Protein AF-A0A397Z8Q9-F1 (afdb_monomer)

Foldseek 3Di:
DLLVVVLVVLPPPPPPVPPPPPPCPVPVVVPDDDDDPDPDDPDDPDDDDDDDDQQFDPDPDPDFDADVVRHTPPDTRDGPVCVVVVCPPCPPDQDDDPVVSVVVVVVVVVVVCVVVVFCPLVNQCLALFHWAFLAWDFLVLAQAEAEDPECALWNWDLCLQLQLLLVQLLVLCVVVVADSPPDGDDLLLDDAFWKAFLQQQKIFWAFQFQQTLWIARLSHTDDPVRSCVVCVPNGDDVVPVLGIDHRQDSNCSSLSNNLSPSRVCVVVVVGDCVSPDDGSNNSSVSSVVSSVCSVPVCVSVVVCSVPVVNITDDDPLSVVLVVLVVVRRDAFFWAWFQPDSVRDIDGPLDGGPPTDHDDDDVVSVCVGRVHAQCNYEYEYAGLVPGWVCSCVPRVHAYEHADQLSSQLSVLCVVCVVLLVVLVVLVVVLVVLVVVLVQLVQQVVQVVVVHHGPDPVSRPDDPVRSVVSNVVSVVSNVVSCVVSVVSQQCAQVSSRNRQRHPQDSTSPTGISSVSSCSVTHSIYGNHSSSCVSDRSRDTDHHDDDDDPPNPPDDPVPPPD

Mean predicted aligned error: 13.75 Å

Structure (mmCIF, N/CA/C/O backbone):
data_AF-A0A397Z8Q9-F1
#
_entry.id   AF-A0A397Z8Q9-F1
#
loop_
_atom_site.group_PDB
_atom_site.id
_atom_site.type_symbol
_atom_site.label_atom_id
_atom_site.label_alt_id
_atom_site.label_comp_id
_atom_site.label_asym_id
_atom_site.label_entity_id
_atom_site.label_seq_id
_atom_site.pdbx_PDB_ins_code
_atom_site.Cartn_x
_atom_site.Cartn_y
_atom_site.Cartn_z
_atom_site.occupancy
_atom_site.B_iso_or_equiv
_atom_site.auth_seq_id
_atom_site.auth_comp_id
_atom_site.auth_asym_id
_atom_site.auth_atom_id
_atom_site.pdbx_PDB_model_num
ATOM 1 N N . MET A 1 1 ? 20.430 2.816 -18.105 1.00 27.38 1 MET A N 1
ATOM 2 C CA . MET A 1 1 ? 21.135 3.968 -17.503 1.00 27.38 1 MET A CA 1
ATOM 3 C C . MET A 1 1 ? 21.513 5.038 -18.521 1.00 27.38 1 MET A C 1
ATOM 5 O O . MET A 1 1 ? 21.192 6.185 -18.266 1.00 27.38 1 MET A O 1
ATOM 9 N N . LEU A 1 2 ? 22.097 4.715 -19.685 1.00 24.95 2 LEU A N 1
ATOM 10 C CA . LEU A 1 2 ? 22.516 5.744 -20.658 1.00 24.95 2 LEU A CA 1
ATOM 11 C C . LEU A 1 2 ? 21.387 6.592 -21.266 1.00 24.95 2 LEU A C 1
ATOM 13 O O . LEU A 1 2 ? 21.580 7.776 -21.501 1.00 24.95 2 LEU A O 1
ATOM 17 N N . MET A 1 3 ? 20.189 6.030 -21.432 1.00 28.44 3 MET A N 1
ATOM 18 C CA . MET A 1 3 ? 19.059 6.757 -22.029 1.00 28.44 3 MET A CA 1
ATOM 19 C C . MET A 1 3 ? 18.299 7.689 -21.066 1.00 28.44 3 MET A C 1
ATOM 21 O O . MET A 1 3 ? 17.558 8.551 -21.525 1.00 28.44 3 MET A O 1
ATOM 25 N N . CYS A 1 4 ? 18.497 7.575 -19.747 1.00 33.06 4 CYS A N 1
ATOM 26 C CA . CYS A 1 4 ? 17.849 8.467 -18.771 1.00 33.06 4 CYS A CA 1
ATOM 27 C C . CYS A 1 4 ? 18.489 9.869 -18.764 1.00 33.06 4 CYS A C 1
ATOM 29 O O . CYS A 1 4 ? 17.801 10.865 -18.560 1.00 33.06 4 CYS A O 1
ATOM 31 N N . GLY A 1 5 ? 19.786 9.966 -19.084 1.00 31.31 5 GLY A N 1
ATOM 32 C CA . GLY A 1 5 ? 20.473 11.252 -19.257 1.00 31.31 5 GLY A CA 1
ATOM 33 C C . GLY A 1 5 ? 19.977 12.054 -20.467 1.00 31.31 5 GLY A C 1
ATOM 34 O O . GLY A 1 5 ? 19.998 13.284 -20.441 1.00 31.31 5 GLY A O 1
ATOM 35 N N . ASP A 1 6 ? 19.470 11.378 -21.502 1.00 32.69 6 ASP A N 1
ATOM 36 C CA . ASP A 1 6 ? 18.867 12.035 -22.666 1.00 32.69 6 ASP A CA 1
ATOM 37 C C . ASP A 1 6 ? 17.464 12.582 -22.369 1.00 32.69 6 ASP A C 1
ATOM 39 O O . ASP A 1 6 ? 17.043 13.557 -22.995 1.00 32.69 6 ASP A O 1
ATOM 43 N N . MET A 1 7 ? 16.751 12.011 -21.390 1.00 34.94 7 MET A N 1
ATOM 44 C CA . MET A 1 7 ? 15.424 12.475 -20.962 1.00 34.94 7 MET A CA 1
ATOM 45 C C . MET A 1 7 ? 15.519 13.849 -20.293 1.00 34.94 7 MET A C 1
ATOM 47 O O . MET A 1 7 ? 14.787 14.766 -20.663 1.00 34.94 7 MET A O 1
ATOM 51 N N . ALA A 1 8 ? 16.514 14.032 -19.418 1.00 37.12 8 ALA A N 1
ATOM 52 C CA . ALA A 1 8 ? 16.828 15.320 -18.799 1.00 37.12 8 ALA A CA 1
ATOM 53 C C . ALA A 1 8 ? 17.321 16.379 -19.808 1.00 37.12 8 ALA A C 1
ATOM 55 O O . ALA A 1 8 ? 17.119 17.570 -19.595 1.00 37.12 8 ALA A O 1
ATOM 56 N N . LYS A 1 9 ? 17.949 15.968 -20.922 1.00 36.25 9 LYS A N 1
ATOM 57 C CA . LYS A 1 9 ? 18.395 16.887 -21.989 1.00 36.25 9 LYS A CA 1
ATOM 58 C C . LYS A 1 9 ? 17.276 17.297 -22.950 1.00 36.25 9 LYS A C 1
ATOM 60 O O . LYS A 1 9 ? 17.302 18.421 -23.445 1.00 36.25 9 LYS A O 1
ATOM 65 N N . LYS A 1 10 ? 16.321 16.401 -23.241 1.00 38.94 10 LYS A N 1
ATOM 66 C CA . LYS A 1 10 ? 15.158 16.682 -24.108 1.00 38.94 10 LYS A CA 1
ATOM 67 C C . LYS A 1 10 ? 14.066 17.471 -23.397 1.00 38.94 10 LYS A C 1
ATOM 69 O O . LYS A 1 10 ? 13.432 18.314 -24.025 1.00 38.94 10 LYS A O 1
ATOM 74 N N . LEU A 1 11 ? 13.886 17.243 -22.096 1.00 36.91 11 LEU A N 1
ATOM 75 C CA . LEU A 1 11 ? 13.125 18.121 -21.212 1.00 36.91 11 LEU A CA 1
ATOM 76 C C . LEU A 1 11 ? 13.979 19.357 -20.925 1.00 36.91 11 LEU A C 1
ATOM 78 O O . LEU A 1 11 ? 14.440 19.576 -19.808 1.00 36.91 11 LEU A O 1
ATOM 82 N N . SER A 1 12 ? 14.247 20.159 -21.958 1.00 30.52 12 SER A N 1
ATOM 83 C CA . SER A 1 12 ? 14.806 21.483 -21.752 1.00 30.52 12 SER A CA 1
ATOM 84 C C . SER A 1 12 ? 13.788 22.267 -20.931 1.00 30.52 12 SER A C 1
ATOM 86 O O . SER A 1 12 ? 12.839 22.830 -21.477 1.00 30.52 12 SER A O 1
ATOM 88 N N . PHE A 1 13 ? 13.984 22.312 -19.616 1.00 33.53 13 PHE A N 1
ATOM 89 C CA . PHE A 1 13 ? 13.494 23.410 -18.809 1.00 33.53 13 PHE A CA 1
ATOM 90 C C . PHE A 1 13 ? 14.215 24.644 -19.334 1.00 33.53 13 PHE A C 1
ATOM 92 O O . PHE A 1 13 ? 15.294 25.019 -18.874 1.00 33.53 13 PHE A O 1
ATOM 99 N N . THR A 1 14 ? 13.657 25.254 -20.376 1.00 26.44 14 THR A N 1
ATOM 100 C CA . THR A 1 14 ? 13.982 26.626 -20.697 1.00 26.44 14 THR A CA 1
ATOM 101 C C . THR A 1 14 ? 13.550 27.419 -19.478 1.00 26.44 14 THR A C 1
ATOM 103 O O . THR A 1 14 ? 12.382 27.776 -19.336 1.00 26.44 14 THR A O 1
ATOM 106 N N . ALA A 1 15 ? 14.501 27.716 -18.597 1.00 30.42 15 ALA A N 1
ATOM 107 C CA . ALA A 1 15 ? 14.476 28.949 -17.842 1.00 30.42 15 ALA A CA 1
ATOM 108 C C . ALA A 1 15 ? 14.556 30.084 -18.874 1.00 30.42 15 ALA A C 1
ATOM 110 O O . ALA A 1 15 ? 15.583 30.730 -19.058 1.00 30.42 15 ALA A O 1
ATOM 111 N N . SER A 1 16 ? 13.473 30.292 -19.626 1.00 23.95 16 SER A N 1
ATOM 112 C CA . SER A 1 16 ? 13.205 31.585 -20.210 1.00 23.95 16 SER A CA 1
ATOM 113 C C . SER A 1 16 ? 12.916 32.464 -19.010 1.00 23.95 16 SER A C 1
ATOM 115 O O . SER A 1 16 ? 11.783 32.517 -18.531 1.00 23.95 16 SER A O 1
ATOM 117 N N . SER A 1 17 ? 13.959 33.093 -18.474 1.00 27.14 17 SER A N 1
ATOM 118 C CA . SER A 1 17 ? 13.790 34.273 -17.646 1.00 27.14 17 SER A CA 1
ATOM 119 C C . SER A 1 17 ? 12.809 35.168 -18.401 1.00 27.14 17 SER A C 1
ATOM 121 O O . SER A 1 17 ? 13.132 35.580 -19.523 1.00 27.14 17 SER A O 1
ATOM 123 N N . PRO A 1 18 ? 11.601 35.438 -17.877 1.00 23.45 18 PRO A N 1
ATOM 124 C CA . PRO A 1 18 ? 10.794 36.475 -18.480 1.00 23.45 18 PRO A CA 1
ATOM 125 C C . PRO A 1 18 ? 11.644 37.749 -18.422 1.00 23.45 18 PRO A C 1
ATOM 127 O O . PRO A 1 18 ? 12.314 37.976 -17.407 1.00 23.45 18 PRO A O 1
ATOM 130 N N . PRO A 1 19 ? 11.708 38.546 -19.505 1.00 26.14 19 PRO A N 1
ATOM 131 C CA . PRO A 1 19 ? 12.469 39.779 -19.486 1.00 26.14 19 PRO A CA 1
ATOM 132 C C . PRO A 1 19 ? 11.951 40.594 -18.310 1.00 26.14 19 PRO A C 1
ATOM 134 O O . PRO A 1 19 ? 10.776 40.958 -18.258 1.00 26.14 19 PRO A O 1
ATOM 137 N N . VAL A 1 20 ? 12.836 40.805 -17.335 1.00 30.06 20 VAL A N 1
ATOM 138 C CA . VAL A 1 20 ? 12.597 41.672 -16.193 1.00 30.06 20 VAL A CA 1
ATOM 139 C C . VAL A 1 20 ? 12.078 42.977 -16.769 1.00 30.06 20 VAL A C 1
ATOM 141 O O . VAL A 1 20 ? 12.791 43.673 -17.496 1.00 30.06 20 VAL A O 1
ATOM 144 N N . LEU A 1 21 ? 10.814 43.278 -16.481 1.00 26.55 21 LEU A N 1
ATOM 145 C CA . LEU A 1 21 ? 10.178 44.538 -16.816 1.00 26.55 21 LEU A CA 1
ATOM 146 C C . LEU A 1 21 ? 10.838 45.619 -15.940 1.00 26.55 21 LEU A C 1
ATOM 148 O O . LEU A 1 21 ? 10.301 46.077 -14.938 1.00 26.55 21 LEU A O 1
ATOM 152 N N . MET A 1 22 ? 12.049 46.025 -16.326 1.00 28.25 22 MET A N 1
ATOM 153 C CA . MET A 1 22 ? 12.834 47.147 -15.796 1.00 28.25 22 MET A CA 1
ATOM 154 C C . MET A 1 22 ? 12.194 48.509 -16.147 1.00 28.25 22 MET A C 1
ATOM 156 O O . MET A 1 22 ? 12.892 49.497 -16.357 1.00 28.25 22 MET A O 1
ATOM 160 N N . ALA A 1 23 ? 10.861 48.585 -16.233 1.00 27.88 23 ALA A N 1
ATOM 161 C CA . ALA A 1 23 ? 10.137 49.780 -16.667 1.00 27.88 23 ALA A CA 1
ATOM 162 C C . ALA A 1 23 ? 9.087 50.302 -15.666 1.00 27.88 23 ALA A C 1
ATOM 164 O O . ALA A 1 23 ? 8.646 51.435 -15.823 1.00 27.88 23 ALA A O 1
ATOM 165 N N . GLU A 1 24 ? 8.751 49.584 -14.586 1.00 28.69 24 GLU A N 1
ATOM 166 C CA . GLU A 1 24 ? 7.779 50.080 -13.583 1.00 28.69 24 GLU A CA 1
ATOM 167 C C . GLU A 1 24 ? 8.384 50.460 -12.218 1.00 28.69 24 GLU A C 1
ATOM 169 O O . GLU A 1 24 ? 7.687 50.944 -11.325 1.00 28.69 24 GLU A O 1
ATOM 174 N N . LEU A 1 25 ? 9.709 50.375 -12.059 1.00 28.11 25 LEU A N 1
ATOM 175 C CA . LEU A 1 25 ? 10.403 50.850 -10.850 1.00 28.11 25 LEU A CA 1
ATOM 176 C C . LEU A 1 25 ? 10.556 52.381 -10.779 1.00 28.11 25 LEU A C 1
ATOM 178 O O . LEU A 1 25 ? 10.907 52.916 -9.724 1.00 28.11 25 LEU A O 1
ATOM 182 N N . HIS A 1 26 ? 10.259 53.108 -11.862 1.00 28.39 26 HIS A N 1
ATOM 183 C CA . HIS A 1 26 ? 10.377 54.569 -11.884 1.00 28.39 26 HIS A CA 1
ATOM 184 C C . HIS A 1 26 ? 9.069 55.312 -11.549 1.00 28.39 26 HIS A C 1
ATOM 186 O O . HIS A 1 26 ? 9.131 56.486 -11.176 1.00 28.39 26 HIS A O 1
ATOM 192 N N . ASP A 1 27 ? 7.910 54.636 -11.587 1.00 28.95 27 ASP A N 1
ATOM 193 C CA . ASP A 1 27 ? 6.597 55.270 -11.352 1.00 28.95 27 ASP A CA 1
ATOM 194 C C . ASP A 1 27 ? 5.952 54.919 -9.992 1.00 28.95 27 ASP A C 1
ATOM 196 O O . ASP A 1 27 ? 5.180 55.705 -9.432 1.00 28.95 27 ASP A O 1
ATOM 200 N N . LEU A 1 28 ? 6.377 53.829 -9.341 1.00 27.42 28 LEU A N 1
ATOM 201 C CA . LEU A 1 28 ? 5.976 53.511 -7.958 1.00 27.42 28 LEU A CA 1
ATOM 202 C C . LEU A 1 28 ? 6.645 54.403 -6.894 1.00 27.42 28 LEU A C 1
ATOM 204 O O . LEU A 1 28 ? 6.159 54.497 -5.766 1.00 27.42 28 LEU A O 1
ATOM 208 N N . ARG A 1 29 ? 7.690 55.165 -7.254 1.00 30.78 29 ARG A N 1
ATOM 209 C CA . ARG A 1 29 ? 8.303 56.179 -6.371 1.00 30.78 29 ARG A CA 1
ATOM 210 C C . ARG A 1 29 ? 7.435 57.426 -6.152 1.00 30.78 29 ARG A C 1
ATOM 212 O O . ARG A 1 29 ? 7.760 58.233 -5.282 1.00 30.78 29 ARG A O 1
ATOM 219 N N . LYS A 1 30 ? 6.324 57.597 -6.885 1.00 31.12 30 LYS A N 1
ATOM 220 C CA . LYS A 1 30 ? 5.421 58.757 -6.734 1.00 31.12 30 LYS A CA 1
ATOM 221 C C . LYS A 1 30 ? 4.036 58.440 -6.164 1.00 31.12 30 LYS A C 1
ATOM 223 O O . LYS A 1 30 ? 3.318 59.373 -5.807 1.00 31.12 30 LYS A O 1
ATOM 228 N N . ARG A 1 31 ? 3.663 57.167 -5.995 1.00 31.64 31 ARG A N 1
ATOM 229 C CA . ARG A 1 31 ? 2.338 56.768 -5.484 1.00 31.64 31 ARG A CA 1
ATOM 230 C C . ARG A 1 31 ? 2.418 55.662 -4.432 1.00 31.64 31 ARG A C 1
ATOM 232 O O . ARG A 1 31 ? 1.888 54.582 -4.618 1.00 31.64 31 ARG A O 1
ATOM 239 N N . ASN A 1 32 ? 3.053 55.948 -3.298 1.00 30.20 32 ASN A N 1
ATOM 240 C CA . ASN A 1 32 ? 2.728 55.271 -2.037 1.00 30.20 32 ASN A CA 1
ATOM 241 C C . ASN A 1 32 ? 3.145 56.128 -0.832 1.00 30.20 32 ASN A C 1
ATOM 243 O O . ASN A 1 32 ? 3.958 55.762 0.011 1.00 30.20 32 ASN A O 1
ATOM 247 N N . LYS A 1 33 ? 2.554 57.325 -0.741 1.00 35.88 33 LYS A N 1
ATOM 248 C CA . LYS A 1 33 ? 2.344 57.968 0.558 1.00 35.88 33 LYS A CA 1
ATOM 249 C C . LYS A 1 33 ? 1.120 57.303 1.190 1.00 35.88 33 LYS A C 1
ATOM 251 O O . LYS A 1 33 ? 0.027 57.435 0.654 1.00 35.88 33 LYS A O 1
ATOM 256 N N . ARG A 1 34 ? 1.334 56.691 2.360 1.00 36.84 34 ARG A N 1
ATOM 257 C CA . ARG A 1 34 ? 0.352 56.086 3.286 1.00 36.84 34 ARG A CA 1
ATOM 258 C C . ARG A 1 34 ? -0.096 54.656 2.963 1.00 36.84 34 ARG A C 1
ATOM 260 O O . ARG A 1 34 ? -1.218 54.439 2.532 1.00 36.84 34 ARG A O 1
ATOM 267 N N . ARG A 1 35 ? 0.725 53.692 3.378 1.00 28.27 35 ARG A N 1
ATOM 268 C CA . ARG A 1 35 ? 0.304 52.560 4.226 1.00 28.27 35 ARG A CA 1
ATOM 269 C C . ARG A 1 35 ? 1.555 52.007 4.910 1.00 28.27 35 ARG A C 1
ATOM 271 O O . ARG A 1 35 ? 2.364 51.319 4.307 1.00 28.27 35 ARG A O 1
ATOM 278 N N . SER A 1 36 ? 1.763 52.443 6.150 1.00 27.86 36 SER A N 1
ATOM 279 C CA . SER A 1 36 ? 2.837 51.962 7.016 1.00 27.86 36 SER A CA 1
ATOM 280 C C . SER A 1 36 ? 2.450 50.570 7.502 1.00 27.86 36 SER A C 1
ATOM 282 O O . SER A 1 36 ? 1.553 50.456 8.332 1.00 27.86 36 SER A O 1
ATOM 284 N N . VAL A 1 37 ? 3.128 49.533 7.016 1.00 25.30 37 VAL A N 1
ATOM 285 C CA . VAL A 1 37 ? 3.224 48.267 7.749 1.00 25.30 37 VAL A CA 1
ATOM 286 C C . VAL A 1 37 ? 4.040 48.584 9.001 1.00 25.30 37 VAL A C 1
ATOM 288 O O . VAL A 1 37 ? 5.191 49.016 8.910 1.00 25.30 37 VAL A O 1
ATOM 291 N N . ARG A 1 38 ? 3.411 48.522 10.175 1.00 25.55 38 ARG A N 1
ATOM 292 C CA . ARG A 1 38 ? 4.122 48.630 11.450 1.00 25.55 38 ARG A CA 1
ATOM 293 C C . ARG A 1 38 ? 4.838 47.300 11.660 1.00 25.55 38 ARG A C 1
ATOM 295 O O . ARG A 1 38 ? 4.213 46.354 12.114 1.00 25.55 38 ARG A O 1
ATOM 302 N N . MET A 1 39 ? 6.140 47.241 11.378 1.00 25.67 39 MET A N 1
ATOM 303 C CA . MET A 1 39 ? 6.979 46.286 12.101 1.00 25.67 39 MET A CA 1
ATOM 304 C C . MET A 1 39 ? 6.816 46.587 13.590 1.00 25.67 39 MET A C 1
ATOM 306 O O . MET A 1 39 ? 6.964 47.744 14.006 1.00 25.67 39 MET A O 1
ATOM 310 N N . ILE A 1 40 ? 6.455 45.572 14.369 1.00 28.25 40 ILE A N 1
ATOM 311 C CA . ILE A 1 40 ? 6.358 45.675 15.819 1.00 28.25 40 ILE A CA 1
ATOM 312 C C . ILE A 1 40 ? 7.766 45.988 16.331 1.00 28.25 40 ILE A C 1
ATOM 314 O O . ILE A 1 40 ? 8.640 45.133 16.407 1.00 28.25 40 ILE A O 1
ATOM 318 N N . LYS A 1 41 ? 8.005 47.263 16.643 1.00 27.69 41 LYS A N 1
ATOM 319 C CA . LYS A 1 41 ? 9.076 47.655 17.551 1.00 27.69 41 LYS A CA 1
ATOM 320 C C . LYS A 1 41 ? 8.621 47.252 18.945 1.00 27.69 41 LYS A C 1
ATOM 322 O O . LYS A 1 41 ? 7.652 47.831 19.440 1.00 27.69 41 LYS A O 1
ATOM 327 N N . CYS A 1 42 ? 9.338 46.329 19.580 1.00 25.22 42 CYS A N 1
ATOM 328 C CA . CYS A 1 42 ? 9.297 46.186 21.030 1.00 25.22 42 CYS A CA 1
ATOM 329 C C . CYS A 1 42 ? 9.517 47.575 21.642 1.00 25.22 42 CYS A C 1
ATOM 331 O O . CYS A 1 42 ? 10.485 48.278 21.334 1.00 25.22 42 CYS A O 1
ATOM 333 N N . ARG A 1 43 ? 8.538 48.030 22.419 1.00 26.28 43 ARG A N 1
ATOM 334 C CA . ARG A 1 43 ? 8.493 49.382 22.964 1.00 26.28 43 ARG A CA 1
ATOM 335 C C . ARG A 1 43 ? 9.393 49.431 24.199 1.00 26.28 43 ARG A C 1
ATOM 337 O O . ARG A 1 43 ? 8.921 49.241 25.307 1.00 26.28 43 ARG A O 1
ATOM 344 N N . ALA A 1 44 ? 10.685 49.674 23.998 1.00 28.48 44 ALA A N 1
ATOM 345 C CA . ALA A 1 44 ? 11.584 50.069 25.077 1.00 28.48 44 ALA A CA 1
ATOM 346 C C . ALA A 1 44 ? 11.382 51.567 25.360 1.00 28.48 44 ALA A C 1
ATOM 348 O O . ALA A 1 44 ? 11.685 52.415 24.514 1.00 28.48 44 ALA A O 1
ATOM 349 N N . GLU A 1 45 ? 10.832 51.910 26.524 1.00 29.36 45 GLU A N 1
ATOM 350 C CA . GLU A 1 45 ? 10.869 53.286 27.013 1.00 29.36 45 GLU A CA 1
ATOM 351 C C . GLU A 1 45 ? 12.264 53.597 27.572 1.00 29.36 45 GLU A C 1
ATOM 353 O O . GLU A 1 45 ? 12.746 52.944 28.488 1.00 29.36 45 GLU A O 1
ATOM 358 N N . GLY A 1 46 ? 12.900 54.628 27.007 1.00 34.47 46 GLY A N 1
ATOM 359 C CA . GLY A 1 46 ? 13.876 55.455 27.718 1.00 34.47 46 GLY A CA 1
ATOM 360 C C . GLY A 1 46 ? 15.283 54.890 27.934 1.00 34.47 46 GLY A C 1
ATOM 361 O O . GLY A 1 46 ? 15.695 54.682 29.066 1.00 34.47 46 GLY A O 1
ATOM 362 N N . GLY A 1 47 ? 16.089 54.800 26.874 1.00 26.94 47 GLY A N 1
ATOM 363 C CA . GLY A 1 47 ? 17.548 54.706 26.999 1.00 26.94 47 GLY A CA 1
ATOM 364 C C . GLY A 1 47 ? 18.227 54.543 25.643 1.00 26.94 47 GLY A C 1
ATOM 365 O O . GLY A 1 47 ? 17.904 53.626 24.896 1.00 26.94 47 GLY A O 1
ATOM 366 N N . ARG A 1 48 ? 19.145 55.445 25.274 1.00 32.88 48 ARG A N 1
ATOM 367 C CA . ARG A 1 48 ? 19.958 55.296 24.054 1.00 32.88 48 ARG A CA 1
ATOM 368 C C . ARG A 1 48 ? 20.896 54.094 24.223 1.00 32.88 48 ARG A C 1
ATOM 370 O O . ARG A 1 48 ? 21.906 54.220 24.905 1.00 32.88 48 ARG A O 1
ATOM 377 N N . VAL A 1 49 ? 20.584 52.972 23.581 1.00 31.55 49 VAL A N 1
ATOM 378 C CA . VAL A 1 49 ? 21.507 51.840 23.379 1.00 31.55 49 VAL A CA 1
ATOM 379 C C . VAL A 1 49 ? 22.169 52.012 22.001 1.00 31.55 49 VAL A C 1
ATOM 381 O O . VAL A 1 49 ? 21.475 52.415 21.060 1.00 31.55 49 VAL A O 1
ATOM 384 N N . PRO A 1 50 ? 23.492 51.802 21.855 1.00 31.70 50 PRO A N 1
ATOM 385 C CA . PRO A 1 50 ? 24.164 51.988 20.578 1.00 31.70 50 PRO A CA 1
ATOM 386 C C . PRO A 1 50 ? 23.701 50.948 19.555 1.00 31.70 50 PRO A C 1
ATOM 388 O O . PRO A 1 50 ? 23.423 49.795 19.872 1.00 31.70 50 PRO A O 1
ATOM 391 N N . VAL A 1 51 ? 23.608 51.398 18.308 1.00 36.97 51 VAL A N 1
ATOM 392 C CA . VAL A 1 51 ? 23.298 50.577 17.140 1.00 36.97 51 VAL A CA 1
ATOM 393 C C . VAL A 1 51 ? 24.486 49.660 16.842 1.00 36.97 51 VAL A C 1
ATOM 395 O O . VAL A 1 51 ? 25.575 50.162 16.581 1.00 36.97 51 VAL A O 1
ATOM 398 N N . GLY A 1 52 ? 24.234 48.349 16.793 1.00 45.03 52 GLY A N 1
ATOM 399 C CA . GLY A 1 52 ? 24.979 47.410 15.950 1.00 45.03 52 GLY A CA 1
ATOM 400 C C . GLY A 1 52 ? 25.979 46.491 16.648 1.00 45.03 52 GLY A C 1
ATOM 401 O O . GLY A 1 52 ? 27.178 46.722 16.570 1.00 45.03 52 GLY A O 1
ATOM 402 N N . GLU A 1 53 ? 25.500 45.364 17.170 1.00 43.59 53 GLU A N 1
ATOM 403 C CA . GLU A 1 53 ? 26.218 44.096 17.021 1.00 43.59 53 GLU A CA 1
ATOM 404 C C . GLU A 1 53 ? 25.233 43.065 16.465 1.00 43.59 53 GLU A C 1
ATOM 406 O O . GLU A 1 53 ? 24.177 42.836 17.053 1.00 43.59 53 GLU A O 1
ATOM 411 N N . ASP A 1 54 ? 25.547 42.476 15.307 1.00 44.94 54 ASP A N 1
ATOM 412 C CA . ASP A 1 54 ? 24.765 41.366 14.759 1.00 44.94 54 ASP A CA 1
ATOM 413 C C . ASP A 1 54 ? 24.768 40.215 15.775 1.00 44.94 54 ASP A C 1
ATOM 415 O O . ASP A 1 54 ? 25.821 39.621 16.046 1.00 44.94 54 ASP A O 1
ATOM 419 N N . VAL A 1 55 ? 23.586 39.940 16.342 1.00 49.53 55 VAL A N 1
ATOM 420 C CA . VAL A 1 55 ? 23.302 38.853 17.303 1.00 49.53 55 VAL A CA 1
ATOM 421 C C . VAL A 1 55 ? 23.626 37.491 16.693 1.00 49.53 55 VAL A C 1
ATOM 423 O O . VAL A 1 55 ? 24.029 36.560 17.389 1.00 49.53 55 VAL A O 1
ATOM 426 N N . PHE A 1 56 ? 23.509 37.402 15.373 1.00 44.12 56 PHE A N 1
ATOM 427 C CA . PHE A 1 56 ? 23.804 36.218 14.598 1.00 44.12 56 PHE A CA 1
ATOM 428 C C . PHE A 1 56 ? 25.110 36.395 13.827 1.00 44.12 56 PHE A C 1
ATOM 430 O O . PHE A 1 56 ? 25.372 37.440 13.239 1.00 44.12 56 PHE A O 1
ATOM 437 N N . SER A 1 57 ? 25.943 35.360 13.806 1.00 47.12 57 SER A N 1
ATOM 438 C CA . SER A 1 57 ? 27.122 35.313 12.943 1.00 47.12 57 SER A CA 1
ATOM 439 C C . SER A 1 57 ? 27.137 34.038 12.121 1.00 47.12 57 SER A C 1
ATOM 441 O O . SER A 1 57 ? 26.860 32.957 12.629 1.00 47.12 57 SER A O 1
ATOM 443 N N . VAL A 1 58 ? 27.537 34.144 10.859 1.00 43.84 58 VAL A N 1
ATOM 444 C CA . VAL A 1 58 ? 27.973 32.981 10.084 1.00 43.84 58 VAL A CA 1
ATOM 445 C C . VAL A 1 58 ? 29.434 32.729 10.466 1.00 43.84 58 VAL A C 1
ATOM 447 O O . VAL A 1 58 ? 30.349 33.236 9.824 1.00 43.84 58 VAL A O 1
ATOM 450 N N . THR A 1 59 ? 29.680 32.063 11.596 1.00 40.62 59 THR A N 1
ATOM 451 C CA . THR A 1 59 ? 31.049 31.764 12.060 1.00 40.62 59 THR A CA 1
ATOM 452 C C . THR A 1 59 ? 31.463 30.327 11.748 1.00 40.62 59 THR A C 1
ATOM 454 O O . THR A 1 59 ? 30.742 29.378 12.029 1.00 40.62 59 THR A O 1
ATOM 457 N N . THR A 1 60 ? 32.688 30.163 11.244 1.00 42.88 60 THR A N 1
ATOM 458 C CA . THR A 1 60 ? 33.381 28.887 10.966 1.00 42.88 60 THR A CA 1
ATOM 459 C C . THR A 1 60 ? 33.935 28.195 12.226 1.00 42.88 60 THR A C 1
ATOM 461 O O . THR A 1 60 ? 34.826 27.350 12.137 1.00 42.88 60 THR A O 1
ATOM 464 N N . SER A 1 61 ? 33.451 28.564 13.417 1.00 43.00 61 SER A N 1
ATOM 465 C CA . SER A 1 61 ? 33.990 28.102 14.704 1.00 43.00 61 SER A CA 1
ATOM 466 C C . SER A 1 61 ? 33.779 26.596 14.912 1.00 43.00 61 SER A C 1
ATOM 468 O O . SER A 1 61 ? 32.728 26.054 14.584 1.00 43.00 61 SER A O 1
ATOM 470 N N . SER A 1 62 ? 34.784 25.923 15.481 1.00 42.59 62 SER A N 1
ATOM 471 C CA . SER A 1 62 ? 34.824 24.482 15.780 1.00 42.59 62 SER A CA 1
ATOM 472 C C . SER A 1 62 ? 34.328 24.108 17.186 1.00 42.59 62 SER A C 1
ATOM 474 O O . SER A 1 62 ? 34.475 22.962 17.608 1.00 42.59 62 SER A O 1
ATOM 476 N N . LYS A 1 63 ? 33.764 25.065 17.934 1.00 45.19 63 LYS A N 1
ATOM 477 C CA . LYS A 1 63 ? 33.185 24.842 19.266 1.00 45.19 63 LYS A CA 1
ATOM 478 C C . LYS A 1 63 ? 31.663 24.898 19.159 1.00 45.19 63 LYS A C 1
ATOM 480 O O . LYS A 1 63 ? 31.125 25.964 18.879 1.00 45.19 63 LYS A O 1
ATOM 485 N N . TYR A 1 64 ? 30.997 23.765 19.367 1.00 48.75 64 TYR A N 1
ATOM 486 C CA . TYR A 1 64 ? 29.541 23.641 19.269 1.00 48.75 64 TYR A CA 1
ATOM 487 C C . TYR A 1 64 ? 28.967 23.224 20.621 1.00 48.75 64 TYR A C 1
ATOM 489 O O . TYR A 1 64 ? 29.514 22.331 21.269 1.00 48.75 64 TYR A O 1
ATOM 497 N N . GLU A 1 65 ? 27.857 23.839 21.016 1.00 56.19 65 GLU A N 1
ATOM 498 C CA . GLU A 1 65 ? 26.990 23.310 22.068 1.00 56.19 65 GLU A CA 1
ATOM 499 C C . GLU A 1 65 ? 25.968 22.342 21.464 1.00 56.19 65 GLU A C 1
ATOM 501 O O . GLU A 1 65 ? 25.664 22.388 20.266 1.00 56.19 65 GLU A O 1
ATOM 506 N N . VAL A 1 66 ? 25.466 21.445 22.306 1.00 53.00 66 VAL A N 1
ATOM 507 C CA . VAL A 1 66 ? 24.344 20.567 21.988 1.00 53.00 66 VAL A CA 1
ATOM 508 C C . VAL A 1 66 ? 23.069 21.152 22.586 1.00 53.00 66 VAL A C 1
ATOM 510 O O . VAL A 1 66 ? 23.107 21.683 23.695 1.00 53.00 66 VAL A O 1
ATOM 513 N N . ASP A 1 67 ? 21.945 21.079 21.876 1.00 55.06 67 ASP A N 1
ATOM 514 C CA . ASP A 1 67 ? 20.648 21.425 22.470 1.00 55.06 67 ASP A CA 1
ATOM 515 C C . ASP A 1 67 ? 20.229 20.401 23.554 1.00 55.06 67 ASP A C 1
ATOM 517 O O . ASP A 1 67 ? 20.925 19.415 23.812 1.00 55.06 67 ASP A O 1
ATOM 521 N N . TYR A 1 68 ? 19.074 20.599 24.203 1.00 44.84 68 TYR A N 1
ATOM 522 C CA . TYR A 1 68 ? 18.557 19.660 25.217 1.00 44.84 68 TYR A CA 1
ATOM 523 C C . TYR A 1 68 ? 18.257 18.251 24.663 1.00 44.84 68 TYR A C 1
ATOM 525 O O . TYR A 1 68 ? 18.006 17.328 25.438 1.00 44.84 68 TYR A O 1
ATOM 533 N N . LEU A 1 69 ? 18.282 18.080 23.337 1.00 44.75 69 LEU A N 1
ATOM 534 C CA . LEU A 1 69 ? 18.156 16.805 22.632 1.00 44.75 69 LEU A CA 1
ATOM 535 C C . LEU A 1 69 ? 19.521 16.227 22.222 1.00 44.75 69 LEU A C 1
ATOM 537 O O . LEU A 1 69 ? 19.565 15.210 21.528 1.00 44.75 69 LEU A O 1
ATOM 541 N N . GLY A 1 70 ? 20.632 16.839 22.643 1.00 50.59 70 GLY A N 1
ATOM 542 C CA . GLY A 1 70 ? 21.984 16.382 22.335 1.00 50.59 70 GLY A CA 1
ATOM 543 C C . GLY A 1 70 ? 22.454 16.724 20.916 1.00 50.59 70 GLY A C 1
ATOM 544 O O . GLY A 1 70 ? 23.424 16.128 20.449 1.00 50.59 70 GLY A O 1
ATOM 545 N N . GLN A 1 71 ? 21.787 17.641 20.206 1.00 53.06 71 GLN A N 1
ATOM 546 C CA . GLN A 1 71 ? 22.027 17.892 18.781 1.00 53.06 71 GLN A CA 1
ATOM 547 C C . GLN A 1 71 ? 22.943 19.082 18.542 1.00 53.06 71 GLN A C 1
ATOM 549 O O . GLN A 1 71 ? 22.798 20.130 19.165 1.00 53.06 71 GLN A O 1
ATOM 554 N N . SER A 1 72 ? 23.859 18.932 17.583 1.00 53.44 72 SER A N 1
ATOM 555 C CA . SER A 1 72 ? 24.775 19.999 17.185 1.00 53.44 72 SER A CA 1
ATOM 556 C C . SER A 1 72 ? 24.021 21.231 16.673 1.00 53.44 72 SER A C 1
ATOM 558 O O . SER A 1 72 ? 23.106 21.139 15.850 1.00 53.44 72 SER A O 1
ATOM 560 N N . THR A 1 73 ? 24.454 22.407 17.119 1.00 54.72 73 THR A N 1
ATOM 561 C CA . THR A 1 73 ? 23.981 23.712 16.632 1.00 54.72 73 THR A CA 1
ATOM 562 C C . THR A 1 73 ? 24.741 24.225 15.401 1.00 54.72 73 THR A C 1
ATOM 564 O O . THR A 1 73 ? 24.570 25.371 15.003 1.00 54.72 73 THR A O 1
ATOM 567 N N . LYS A 1 74 ? 25.577 23.391 14.767 1.00 50.53 74 LYS A N 1
ATOM 568 C CA . LYS A 1 74 ? 26.392 23.757 13.599 1.00 50.53 74 LYS A CA 1
ATOM 569 C C . LYS A 1 74 ? 25.523 24.100 12.376 1.00 50.53 74 LYS A C 1
ATOM 571 O O . LYS A 1 74 ? 24.688 23.290 11.985 1.00 50.53 74 LYS A O 1
ATOM 576 N N . GLY A 1 75 ? 25.803 25.234 11.723 1.00 49.47 75 GLY A N 1
ATOM 577 C CA . GLY A 1 75 ? 25.365 25.514 10.344 1.00 49.47 75 GLY A CA 1
ATOM 578 C C . GLY A 1 75 ? 24.520 26.771 10.122 1.00 49.47 75 GLY A C 1
ATOM 579 O O . GLY A 1 75 ? 24.480 27.236 8.991 1.00 49.47 75 GLY A O 1
ATOM 580 N N . ASP A 1 76 ? 23.954 27.378 11.168 1.00 50.84 76 ASP A N 1
ATOM 581 C CA . ASP A 1 76 ? 23.060 28.541 11.054 1.00 50.84 76 ASP A CA 1
ATOM 582 C C . ASP A 1 76 ? 23.391 29.618 12.057 1.00 50.84 76 ASP A C 1
ATOM 584 O O . ASP A 1 76 ? 23.818 29.276 13.154 1.00 50.84 76 ASP A O 1
ATOM 588 N N . LEU A 1 77 ? 23.113 30.880 11.680 1.00 46.25 77 LEU A N 1
ATOM 589 C CA . LEU A 1 77 ? 22.885 32.037 12.559 1.00 46.25 77 LEU A CA 1
ATOM 590 C C . LEU A 1 77 ? 23.439 31.814 13.979 1.00 46.25 77 LEU A C 1
ATOM 592 O O . LEU A 1 77 ? 22.679 31.719 14.943 1.00 46.25 77 LEU A O 1
ATOM 596 N N . ASN A 1 78 ? 24.765 31.665 14.108 1.00 50.09 78 ASN A N 1
ATOM 597 C CA . ASN A 1 78 ? 25.354 31.284 15.383 1.00 50.09 78 ASN A CA 1
ATOM 598 C C . ASN A 1 78 ? 25.119 32.460 16.319 1.00 50.09 78 ASN A C 1
ATOM 600 O O . ASN A 1 78 ? 25.630 33.563 16.073 1.00 50.09 78 ASN A O 1
ATOM 604 N N . LEU A 1 79 ? 24.318 32.224 17.355 1.00 45.44 79 LEU A N 1
ATOM 605 C CA . LEU A 1 79 ? 24.074 33.194 18.405 1.00 45.44 79 LEU A CA 1
ATOM 606 C C . LEU A 1 79 ? 25.413 33.509 19.051 1.00 45.44 79 LEU A C 1
ATOM 608 O O . LEU A 1 79 ? 26.073 32.635 19.617 1.00 45.44 79 LEU A O 1
ATOM 612 N N . LYS A 1 80 ? 25.832 34.769 18.959 1.00 52.22 80 LYS A N 1
ATOM 613 C CA . LYS A 1 80 ? 26.937 35.231 19.784 1.00 52.22 80 LYS A CA 1
ATOM 614 C C . LYS A 1 80 ? 26.422 35.212 21.225 1.00 52.22 80 LYS A C 1
ATOM 616 O O . LYS A 1 80 ? 25.596 36.038 21.612 1.00 52.22 80 LYS A O 1
ATOM 621 N N . LEU A 1 81 ? 26.883 34.236 22.003 1.00 47.97 81 LEU A N 1
ATOM 622 C CA . LEU A 1 81 ? 26.580 34.142 23.433 1.00 47.97 81 LEU A CA 1
ATOM 623 C C . LEU A 1 81 ? 27.144 35.340 24.201 1.00 47.97 81 LEU A C 1
ATOM 625 O O . LEU A 1 81 ? 26.541 35.759 25.182 1.00 47.97 81 LEU A O 1
ATOM 629 N N . ASP A 1 82 ? 28.243 35.933 23.725 1.00 48.75 82 ASP A N 1
ATOM 630 C CA . ASP A 1 82 ? 28.874 37.076 24.385 1.00 48.75 82 ASP A CA 1
ATOM 631 C C . ASP A 1 82 ? 27.921 38.282 24.511 1.00 48.75 82 ASP A C 1
ATOM 633 O O . ASP A 1 82 ? 27.742 38.741 25.634 1.00 48.75 82 ASP A O 1
ATOM 637 N N . PRO A 1 83 ? 27.205 38.753 23.468 1.00 47.53 83 PRO A N 1
ATOM 638 C CA . PRO A 1 83 ? 26.122 39.724 23.612 1.00 47.53 83 PRO A CA 1
ATOM 639 C C . PRO A 1 83 ? 25.020 39.296 24.583 1.00 47.53 83 PRO A C 1
ATOM 641 O O . PRO A 1 83 ? 24.615 40.116 25.393 1.00 47.53 83 PRO A O 1
ATOM 644 N N . LEU A 1 84 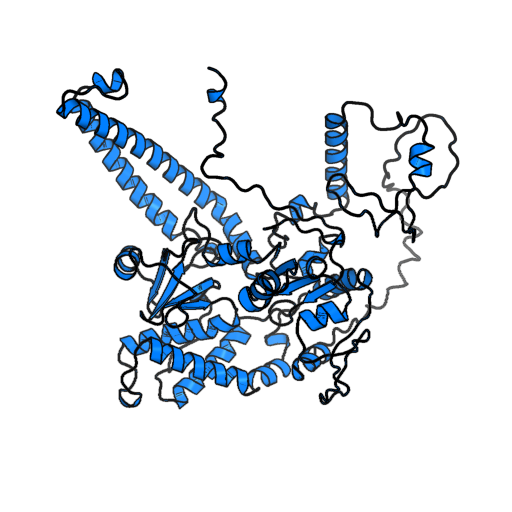? 24.558 38.038 24.559 1.00 43.81 84 LEU A N 1
ATOM 645 C CA . LEU A 1 84 ? 23.484 37.537 25.439 1.00 43.81 84 LEU A CA 1
ATOM 646 C C . LEU A 1 84 ? 23.877 37.481 26.922 1.00 43.81 84 LEU A C 1
ATOM 648 O O . LEU A 1 84 ? 23.038 37.720 27.784 1.00 43.81 84 LEU A O 1
ATOM 652 N N . LEU A 1 85 ? 25.145 37.193 27.214 1.00 41.44 85 LEU A N 1
ATOM 653 C CA . LEU A 1 85 ? 25.718 37.229 28.562 1.00 41.44 85 LEU A CA 1
ATOM 654 C C . LEU A 1 85 ? 26.120 38.660 28.972 1.00 41.44 85 LEU A C 1
ATOM 656 O O . LEU A 1 85 ? 26.087 38.992 30.157 1.00 41.44 85 LEU A O 1
ATOM 660 N N . SER A 1 86 ? 26.467 39.518 28.002 1.00 41.28 86 SER A N 1
ATOM 661 C CA . SER A 1 86 ? 26.750 40.953 28.206 1.00 41.28 86 SER A CA 1
ATOM 662 C C . SER A 1 86 ? 25.483 41.793 28.368 1.00 41.28 86 SER A C 1
ATOM 664 O O . SER A 1 86 ? 25.537 42.874 28.960 1.00 41.28 86 SER A O 1
ATOM 666 N N . PHE A 1 87 ? 24.333 41.286 27.910 1.00 41.22 87 PHE A N 1
ATOM 667 C CA . PHE A 1 87 ? 23.010 41.660 28.403 1.00 41.22 87 PHE A CA 1
ATOM 668 C C . PHE A 1 87 ? 22.893 41.180 29.858 1.00 41.22 87 PHE A C 1
ATOM 670 O O . PHE A 1 87 ? 22.227 40.197 30.176 1.00 41.22 87 PHE A O 1
ATOM 677 N N . GLY A 1 88 ? 23.614 41.863 30.751 1.00 34.59 88 GLY A N 1
ATOM 678 C CA . GLY A 1 88 ? 23.631 41.571 32.175 1.00 34.59 88 GLY A CA 1
ATOM 679 C C . GLY A 1 88 ? 22.213 41.476 32.733 1.00 34.59 88 GLY A C 1
ATOM 680 O O . GLY A 1 88 ? 21.372 42.311 32.417 1.00 34.59 88 GLY A O 1
ATOM 681 N N . ASN A 1 89 ? 21.962 40.447 33.550 1.00 41.28 89 ASN A N 1
ATOM 682 C CA . ASN A 1 89 ? 20.687 40.196 34.230 1.00 41.28 89 ASN A CA 1
ATOM 683 C C . ASN A 1 89 ? 19.461 40.486 33.346 1.00 41.28 89 ASN A C 1
ATOM 685 O O . ASN A 1 89 ? 18.695 41.390 33.667 1.00 41.28 89 ASN A O 1
ATOM 689 N N . GLY A 1 90 ? 19.302 39.741 32.244 1.00 39.06 90 GLY A N 1
ATOM 690 C CA . GLY A 1 90 ? 18.265 39.883 31.208 1.00 39.06 90 GLY A CA 1
ATOM 691 C C . GLY A 1 90 ? 16.806 39.720 31.662 1.00 39.06 90 GLY A C 1
ATOM 692 O O . GLY A 1 90 ? 16.035 38.981 31.065 1.00 39.06 90 GLY A O 1
ATOM 693 N N . GLN A 1 91 ? 16.401 40.485 32.667 1.00 41.41 91 GLN A N 1
ATOM 694 C CA . GLN A 1 91 ? 15.044 40.839 33.062 1.00 41.41 91 GLN A CA 1
ATOM 695 C C . GLN A 1 91 ? 14.495 41.927 32.118 1.00 41.41 91 GLN A C 1
ATOM 697 O O . GLN A 1 91 ? 13.874 42.899 32.534 1.00 41.41 91 GLN A O 1
ATOM 702 N N . ALA A 1 92 ? 14.792 41.800 30.825 1.00 47.53 92 ALA A N 1
ATOM 703 C CA . ALA A 1 92 ? 14.400 42.743 29.793 1.00 47.53 92 ALA A CA 1
ATOM 704 C C . ALA A 1 92 ? 13.918 41.963 28.570 1.00 47.53 92 ALA A C 1
ATOM 706 O O . ALA A 1 92 ? 14.631 41.872 27.577 1.00 47.53 92 ALA A O 1
ATOM 707 N N . THR A 1 93 ? 12.736 41.344 28.691 1.00 48.94 93 THR A N 1
ATOM 708 C CA . THR A 1 93 ? 11.619 41.375 27.709 1.00 48.94 93 THR A CA 1
ATOM 709 C C . THR A 1 93 ? 10.561 40.292 27.941 1.00 48.94 93 THR A C 1
ATOM 711 O O . THR A 1 93 ? 9.483 40.399 27.369 1.00 48.94 93 THR A O 1
ATOM 714 N N . LEU A 1 94 ? 10.802 39.308 28.811 1.00 50.59 94 LEU A N 1
ATOM 715 C CA . LEU A 1 94 ? 9.837 38.247 29.114 1.00 50.59 94 LEU A CA 1
ATOM 716 C C . LEU A 1 94 ? 9.568 38.227 30.628 1.00 50.59 94 LEU A C 1
ATOM 718 O O . LEU A 1 94 ? 10.312 37.617 31.393 1.00 50.59 94 LEU A O 1
ATOM 722 N N . GLU A 1 95 ? 8.555 38.971 31.075 1.00 51.84 95 GLU A N 1
ATOM 723 C CA . GLU A 1 95 ? 8.095 38.967 32.470 1.00 51.84 95 GLU A CA 1
ATOM 724 C C . GLU A 1 95 ? 7.005 37.901 32.661 1.00 51.84 95 GLU A C 1
ATOM 726 O O . GLU A 1 95 ? 6.021 37.892 31.926 1.00 51.84 95 GLU A O 1
ATOM 731 N N . GLY A 1 96 ? 7.163 37.023 33.658 1.00 64.38 96 GLY A N 1
ATOM 732 C CA . GLY A 1 96 ? 6.162 36.019 34.045 1.00 64.38 96 GLY A CA 1
ATOM 733 C C . GLY A 1 96 ? 6.691 34.577 34.060 1.00 64.38 96 GLY A C 1
ATOM 734 O O . GLY A 1 96 ? 7.851 34.337 33.715 1.00 64.38 96 GLY A O 1
ATOM 735 N N . PRO A 1 97 ? 5.869 33.602 34.492 1.00 74.00 97 PRO A N 1
ATOM 736 C CA . PRO A 1 97 ? 6.175 32.179 34.357 1.00 74.00 97 PRO A CA 1
ATOM 737 C C . PRO A 1 97 ? 6.427 31.816 32.888 1.00 74.00 97 PRO A C 1
ATOM 739 O O . PRO A 1 97 ? 5.743 32.317 31.991 1.00 74.00 97 PRO A O 1
ATOM 742 N N . ILE A 1 98 ? 7.392 30.930 32.630 1.00 73.44 98 ILE A N 1
ATOM 743 C CA . ILE A 1 98 ? 7.796 30.558 31.265 1.00 73.44 98 ILE A CA 1
ATOM 744 C C . ILE A 1 98 ? 6.629 29.993 30.448 1.00 73.44 98 ILE A C 1
ATO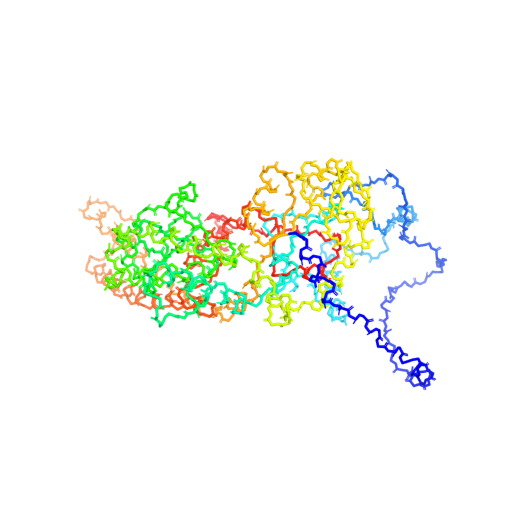M 746 O O . ILE A 1 98 ? 6.577 30.179 29.237 1.00 73.44 98 ILE A O 1
ATOM 750 N N . GLU A 1 99 ? 5.658 29.360 31.103 1.00 74.62 99 GLU A N 1
ATOM 751 C CA . GLU A 1 99 ? 4.452 28.814 30.489 1.00 74.62 99 GLU A CA 1
ATOM 752 C C . GLU A 1 99 ? 3.548 29.911 29.907 1.00 74.62 99 GLU A C 1
ATOM 754 O O . GLU A 1 99 ? 2.948 29.732 28.846 1.00 74.62 99 GLU A O 1
ATOM 759 N N . GLU A 1 100 ? 3.443 31.053 30.589 1.00 72.56 100 GLU A N 1
ATOM 760 C CA . GLU A 1 100 ? 2.611 32.184 30.170 1.00 72.56 100 GLU A CA 1
ATOM 761 C C . GLU A 1 100 ? 3.284 32.988 29.055 1.00 72.56 100 GLU A C 1
ATOM 763 O O . GLU A 1 100 ? 2.650 33.331 28.051 1.00 72.56 100 GLU A O 1
ATOM 768 N N . VAL A 1 101 ? 4.593 33.200 29.194 1.00 72.31 101 VAL A N 1
ATOM 769 C CA . VAL A 1 101 ? 5.438 33.786 28.153 1.00 72.31 101 VAL A CA 1
ATOM 770 C C . VAL A 1 101 ? 5.382 32.935 26.883 1.00 72.31 101 VAL A C 1
ATOM 772 O O . VAL A 1 101 ? 5.061 33.451 25.815 1.00 72.31 101 VAL A O 1
ATOM 775 N N . ALA A 1 102 ? 5.618 31.623 26.990 1.00 71.56 102 ALA A N 1
ATOM 776 C CA . ALA A 1 102 ? 5.602 30.712 25.849 1.00 71.56 102 ALA A CA 1
ATOM 777 C C . ALA A 1 102 ? 4.238 30.688 25.150 1.00 71.56 102 ALA A C 1
ATOM 779 O O . ALA A 1 102 ? 4.189 30.686 23.924 1.00 71.56 102 ALA A O 1
ATOM 780 N N . ARG A 1 103 ? 3.131 30.720 25.905 1.00 73.31 103 ARG A N 1
ATOM 781 C CA . ARG A 1 103 ? 1.778 30.792 25.331 1.00 73.31 103 ARG A CA 1
ATOM 782 C C . ARG A 1 103 ? 1.564 32.084 24.543 1.00 73.31 103 ARG A C 1
ATOM 784 O O . ARG A 1 103 ? 1.011 32.048 23.448 1.00 73.31 103 ARG A O 1
ATOM 791 N N . THR A 1 104 ? 2.000 33.213 25.096 1.00 70.56 104 THR A N 1
ATOM 792 C CA . THR A 1 104 ? 1.834 34.533 24.470 1.00 70.56 104 THR A CA 1
ATOM 793 C C . THR A 1 104 ? 2.671 34.653 23.198 1.00 70.56 104 THR A C 1
ATOM 795 O O . THR A 1 104 ? 2.154 35.056 22.156 1.00 70.56 104 THR A O 1
ATOM 798 N N . GLU A 1 105 ? 3.936 34.237 23.256 1.00 74.94 105 GLU A N 1
ATOM 799 C CA . GLU A 1 105 ? 4.841 34.232 22.103 1.00 74.94 105 GLU A CA 1
ATOM 800 C C . GLU A 1 105 ? 4.395 33.233 21.026 1.00 74.94 105 GLU A C 1
ATOM 802 O O . GLU A 1 105 ? 4.424 33.560 19.841 1.00 74.94 105 GLU A O 1
ATOM 807 N N . ALA A 1 106 ? 3.897 32.050 21.410 1.00 74.56 106 ALA A N 1
ATOM 808 C CA . ALA A 1 106 ? 3.319 31.093 20.465 1.00 74.56 106 ALA A CA 1
ATOM 809 C C . ALA A 1 106 ? 2.119 31.697 19.719 1.00 74.56 106 ALA A C 1
ATOM 811 O O . ALA A 1 106 ? 2.061 31.628 18.492 1.00 74.56 106 ALA A O 1
ATOM 812 N N . GLN A 1 107 ? 1.211 32.373 20.433 1.00 73.31 107 GLN A N 1
ATOM 813 C CA . GLN A 1 107 ? 0.061 33.024 19.807 1.00 73.31 107 GLN A CA 1
ATOM 814 C C . GLN A 1 107 ? 0.476 34.169 18.870 1.00 73.31 107 GLN A C 1
ATOM 816 O O . GLN A 1 107 ? -0.110 34.344 17.799 1.00 73.31 107 GLN A O 1
ATOM 821 N N . ALA A 1 108 ? 1.484 34.958 19.253 1.00 74.69 108 ALA A N 1
ATOM 822 C CA . ALA A 1 108 ? 2.029 36.020 18.412 1.00 74.69 108 ALA A CA 1
ATOM 823 C C . ALA A 1 108 ? 2.696 35.459 17.145 1.00 74.69 108 ALA A C 1
ATOM 825 O O . ALA A 1 108 ? 2.496 36.004 16.057 1.00 74.69 108 ALA A O 1
ATOM 826 N N . ALA A 1 109 ? 3.429 34.348 17.265 1.00 74.12 109 ALA A N 1
ATOM 827 C CA . ALA A 1 109 ? 4.031 33.649 16.137 1.00 74.12 109 ALA A CA 1
ATOM 828 C C . ALA A 1 109 ? 2.969 33.091 15.176 1.00 74.12 109 ALA A C 1
ATOM 830 O O . ALA A 1 109 ? 3.092 33.284 13.968 1.00 74.12 109 ALA A O 1
ATOM 831 N N . GLU A 1 110 ? 1.899 32.471 15.683 1.00 73.75 110 GLU A N 1
ATOM 832 C CA . GLU A 1 110 ? 0.770 31.999 14.864 1.00 73.75 110 GLU A CA 1
ATOM 833 C C . GLU A 1 110 ? 0.101 33.138 14.081 1.00 73.75 110 GLU A C 1
ATOM 835 O O . GLU A 1 110 ? -0.170 33.009 12.881 1.00 73.75 110 GLU A O 1
ATOM 840 N N . ASN A 1 111 ? -0.117 34.281 14.737 1.00 74.88 111 ASN A N 1
ATOM 841 C CA . ASN A 1 111 ? -0.680 35.466 14.092 1.00 74.88 111 ASN A CA 1
ATOM 842 C C . ASN A 1 111 ? 0.247 35.993 12.991 1.00 74.88 111 ASN A C 1
ATOM 844 O O . ASN A 1 111 ? -0.216 36.283 11.891 1.00 74.88 111 ASN A O 1
ATOM 848 N N . LEU A 1 112 ? 1.556 36.064 13.250 1.00 75.12 112 LEU A N 1
ATOM 849 C CA . LEU A 1 112 ? 2.537 36.531 12.270 1.00 75.12 112 LEU A CA 1
ATOM 850 C C . LEU A 1 112 ? 2.652 35.581 11.070 1.00 75.12 112 LEU A C 1
ATOM 852 O O . LEU A 1 112 ? 2.698 36.040 9.932 1.00 75.12 112 LEU A O 1
ATOM 856 N N . ILE A 1 113 ? 2.655 34.267 11.306 1.00 72.50 113 ILE A N 1
ATOM 857 C CA . ILE A 1 113 ? 2.605 33.245 10.249 1.00 72.50 113 ILE A CA 1
ATOM 858 C C . ILE A 1 113 ? 1.382 33.481 9.353 1.00 72.50 113 ILE A C 1
ATOM 860 O O . ILE A 1 113 ? 1.507 33.504 8.127 1.00 72.50 113 ILE A O 1
ATOM 864 N N . THR A 1 114 ? 0.224 33.738 9.968 1.00 73.75 114 THR A N 1
ATOM 865 C CA . THR A 1 114 ? -1.031 34.025 9.261 1.00 73.75 114 THR A CA 1
ATOM 866 C C . THR A 1 114 ? -0.955 35.330 8.460 1.00 73.75 114 THR A C 1
ATOM 868 O O . THR A 1 114 ? -1.336 35.352 7.291 1.00 73.75 114 THR A O 1
ATOM 871 N N . GLU A 1 115 ? -0.428 36.412 9.043 1.00 76.62 115 GLU A N 1
ATOM 872 C CA . GLU A 1 115 ? -0.260 37.708 8.365 1.00 76.62 115 GLU A CA 1
ATOM 873 C C . GLU A 1 115 ? 0.706 37.638 7.177 1.00 76.62 115 GLU A C 1
ATOM 875 O O . GLU A 1 115 ? 0.476 38.280 6.151 1.00 76.62 115 GLU A O 1
ATOM 880 N N . LEU A 1 116 ? 1.776 36.849 7.301 1.00 76.38 116 LEU A N 1
ATOM 881 C CA . LEU A 1 116 ? 2.748 36.620 6.232 1.00 76.38 116 LEU A CA 1
ATOM 882 C C . LEU A 1 116 ? 2.222 35.675 5.141 1.00 76.38 116 LEU A C 1
ATOM 884 O O . LEU A 1 116 ? 2.892 35.498 4.125 1.00 76.38 116 LEU A O 1
ATOM 888 N N . GLY A 1 117 ? 1.045 35.068 5.330 1.00 68.31 117 GLY A N 1
ATOM 889 C CA . GLY A 1 117 ? 0.491 34.078 4.408 1.00 68.31 117 GLY A CA 1
ATOM 890 C C . GLY A 1 117 ? 1.314 32.789 4.341 1.00 68.31 117 GLY A C 1
ATOM 891 O O . GLY A 1 117 ? 1.214 32.051 3.362 1.00 68.31 117 GLY A O 1
ATOM 892 N N . ILE A 1 118 ? 2.139 32.521 5.357 1.00 67.94 118 ILE A N 1
ATOM 893 C CA . ILE A 1 118 ? 2.940 31.302 5.453 1.00 67.94 118 ILE A CA 1
ATOM 894 C C . ILE A 1 118 ? 2.016 30.195 5.958 1.00 67.94 118 ILE A C 1
ATOM 896 O O . ILE A 1 118 ? 1.346 30.350 6.979 1.00 67.94 118 ILE A O 1
ATOM 900 N N . GLN A 1 119 ? 1.973 29.052 5.273 1.00 60.38 119 GLN A N 1
ATOM 901 C CA . GLN A 1 119 ? 1.334 27.875 5.855 1.00 60.38 119 GLN A CA 1
ATOM 902 C C . GLN A 1 119 ? 2.159 27.434 7.066 1.00 60.38 119 GLN A C 1
ATOM 904 O O . GLN A 1 119 ? 3.303 27.008 6.923 1.00 60.38 119 GLN A O 1
ATOM 909 N N . GLY A 1 120 ? 1.598 27.575 8.270 1.00 57.38 120 GLY A N 1
ATOM 910 C CA . GLY A 1 120 ? 2.280 27.165 9.495 1.00 57.38 120 GLY A CA 1
ATOM 911 C C . GLY A 1 120 ? 2.702 25.687 9.442 1.00 57.38 120 GLY A C 1
ATOM 912 O O . GLY A 1 120 ? 1.994 24.885 8.829 1.00 57.38 120 GLY A O 1
ATOM 913 N N . PRO A 1 121 ? 3.801 25.279 10.107 1.00 51.69 121 PRO A N 1
ATOM 914 C CA . PRO A 1 121 ? 4.308 23.901 10.059 1.00 51.69 121 PRO A CA 1
ATOM 915 C C . PRO A 1 121 ? 3.264 22.848 10.460 1.00 51.69 121 PRO A C 1
ATOM 917 O O . PRO A 1 121 ? 3.244 21.749 9.910 1.00 51.69 121 PRO A O 1
ATOM 920 N N . PHE A 1 122 ? 2.372 23.203 11.391 1.00 53.03 122 PHE A N 1
ATOM 921 C CA . PHE A 1 122 ? 1.253 22.365 11.821 1.00 53.03 122 PHE A CA 1
ATOM 922 C C . PHE A 1 122 ? 0.213 22.189 10.701 1.00 53.03 122 PHE A C 1
ATOM 924 O O . PHE A 1 122 ? -0.195 21.073 10.390 1.00 53.03 122 PHE A O 1
ATOM 931 N N . SER A 1 123 ? -0.145 23.275 10.012 1.00 57.34 123 SER A N 1
ATOM 932 C CA . SER A 1 123 ? -1.033 23.245 8.843 1.00 57.34 123 SER A CA 1
ATOM 933 C C . SER A 1 123 ? -0.405 22.509 7.652 1.00 57.34 123 SER A C 1
ATOM 935 O O . SER A 1 123 ? -1.111 21.818 6.925 1.00 57.34 123 SER A O 1
ATOM 937 N N . ALA A 1 124 ? 0.919 22.592 7.479 1.00 59.88 124 ALA A N 1
ATOM 938 C CA . ALA A 1 124 ? 1.648 21.853 6.450 1.00 59.88 124 ALA A CA 1
ATOM 939 C C . ALA A 1 124 ? 1.694 20.337 6.731 1.00 59.88 124 ALA A C 1
ATOM 941 O O . ALA A 1 124 ? 1.624 19.544 5.799 1.00 59.88 124 ALA A O 1
ATOM 942 N N . GLN A 1 125 ? 1.764 19.909 7.999 1.00 60.12 125 GLN A N 1
ATOM 943 C CA . GLN A 1 125 ? 1.657 18.488 8.376 1.00 60.12 125 GLN A CA 1
ATOM 944 C C . GLN A 1 125 ? 0.240 17.923 8.185 1.00 60.12 125 GLN A C 1
ATOM 946 O O . GLN A 1 125 ? 0.080 16.736 7.909 1.00 60.12 125 GLN A O 1
ATOM 951 N N . HIS A 1 126 ? -0.790 18.763 8.293 1.00 70.69 126 HIS A N 1
ATOM 952 C CA . HIS A 1 126 ? -2.185 18.405 8.027 1.00 70.69 126 HIS A CA 1
ATOM 953 C C . HIS A 1 126 ? -2.622 18.861 6.628 1.00 70.69 126 HIS A C 1
ATOM 955 O O . HIS A 1 126 ? -3.625 19.551 6.462 1.00 70.69 126 HIS A O 1
ATOM 961 N N . SER A 1 127 ? -1.856 18.446 5.622 1.00 83.50 127 SER A N 1
ATOM 962 C CA . SER A 1 127 ? -2.085 18.746 4.210 1.00 83.50 127 SER A CA 1
ATOM 963 C C . SER A 1 127 ? -1.864 17.486 3.369 1.00 83.50 127 SER A C 1
ATOM 965 O O . SER A 1 127 ? -1.025 16.661 3.74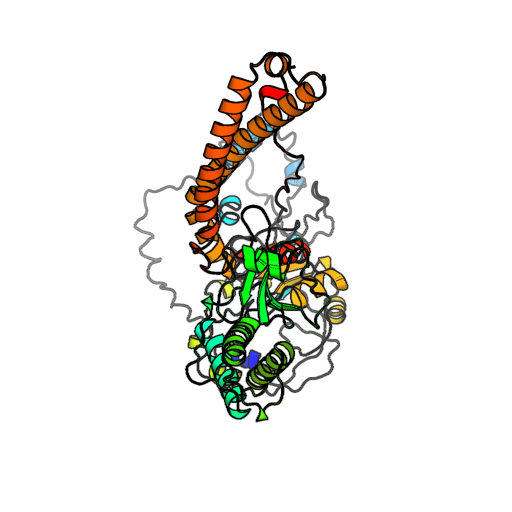3 1.00 83.50 127 SER A O 1
ATOM 967 N N . PRO A 1 128 ? -2.534 17.339 2.206 1.00 84.06 128 PRO A N 1
ATOM 968 C CA . PRO A 1 128 ? -2.227 16.263 1.257 1.00 84.06 128 PRO A CA 1
ATOM 969 C C . PRO A 1 128 ? -0.754 16.265 0.806 1.00 84.06 128 PRO A C 1
ATOM 971 O O . PRO A 1 128 ? -0.237 15.231 0.398 1.00 84.06 128 PRO A O 1
ATOM 974 N N . ARG A 1 129 ? -0.058 17.407 0.929 1.00 86.50 129 ARG A N 1
ATOM 975 C CA . ARG A 1 129 ? 1.370 17.583 0.607 1.00 86.50 129 ARG A CA 1
ATOM 976 C C . ARG A 1 129 ? 2.272 17.676 1.845 1.00 86.50 129 ARG A C 1
ATOM 978 O O . ARG A 1 129 ? 3.371 18.222 1.778 1.00 86.50 129 ARG A O 1
ATOM 985 N N . GLY A 1 130 ? 1.805 17.173 2.986 1.00 87.94 130 GLY A N 1
ATOM 986 C CA . GLY A 1 130 ? 2.589 17.119 4.217 1.00 87.94 130 GLY A CA 1
ATOM 987 C C . GLY A 1 130 ? 3.680 16.047 4.195 1.00 87.94 130 GLY A C 1
ATOM 988 O O . GLY A 1 130 ? 3.607 15.059 3.458 1.00 87.94 130 GLY A O 1
ATOM 989 N N . ILE A 1 131 ? 4.708 16.230 5.026 1.00 90.69 131 ILE A N 1
ATOM 990 C CA . ILE A 1 131 ? 5.687 15.180 5.338 1.00 90.69 131 ILE A CA 1
ATOM 991 C C . ILE A 1 131 ? 5.252 14.469 6.623 1.00 90.69 131 ILE A C 1
ATOM 993 O O . ILE A 1 131 ? 5.203 15.067 7.701 1.00 90.69 131 ILE A O 1
ATOM 997 N N . PHE A 1 132 ? 4.949 13.177 6.508 1.00 91.75 132 PHE A N 1
ATOM 998 C CA . PHE A 1 132 ? 4.470 12.338 7.601 1.00 91.75 132 PHE A CA 1
ATOM 999 C C . PHE A 1 132 ? 5.614 11.532 8.213 1.00 91.75 132 PHE A C 1
ATOM 1001 O O . PHE A 1 132 ? 6.477 11.006 7.511 1.00 91.75 132 PHE A O 1
ATOM 1008 N N . CYS A 1 133 ? 5.626 11.423 9.540 1.00 90.56 133 CYS A N 1
ATOM 1009 C CA . CYS A 1 133 ? 6.799 10.969 10.282 1.00 90.56 133 CYS A CA 1
ATOM 1010 C C . CYS A 1 133 ? 6.515 9.664 11.024 1.00 90.56 133 CYS A C 1
ATOM 1012 O O . CYS A 1 133 ? 5.787 9.652 12.016 1.00 90.56 133 CYS A O 1
ATOM 1014 N N . SER A 1 134 ? 7.131 8.570 10.571 1.00 91.12 134 SER A N 1
ATOM 1015 C CA . SER A 1 134 ? 7.096 7.281 11.278 1.00 91.12 134 SER A CA 1
ATOM 1016 C C . SER A 1 134 ? 8.161 7.217 12.371 1.00 91.12 134 SER A C 1
ATOM 1018 O O . SER A 1 134 ? 7.948 6.623 13.425 1.00 91.12 134 SER A O 1
ATOM 1020 N N . ARG A 1 135 ? 9.322 7.835 12.124 1.00 88.19 135 ARG A N 1
ATOM 1021 C CA . ARG A 1 135 ? 10.422 7.983 13.082 1.00 88.19 135 ARG A CA 1
ATOM 1022 C C . ARG A 1 135 ? 10.959 9.400 13.020 1.00 88.19 135 ARG A C 1
ATOM 1024 O O . ARG A 1 135 ? 10.994 10.014 11.959 1.00 88.19 135 ARG A O 1
ATOM 1031 N N . THR A 1 136 ? 11.414 9.886 14.164 1.00 88.75 136 THR A N 1
ATOM 1032 C CA . THR A 1 136 ? 12.033 11.203 14.282 1.00 88.75 136 THR A CA 1
ATOM 1033 C C . THR A 1 136 ? 13.226 11.336 13.334 1.00 88.75 136 THR A C 1
ATOM 1035 O O . THR A 1 136 ? 14.105 10.471 13.303 1.00 88.75 136 THR A O 1
ATOM 1038 N N . LEU A 1 137 ? 13.264 12.413 12.553 1.00 87.69 137 LEU A N 1
ATOM 1039 C CA . LEU A 1 137 ? 14.299 12.691 11.563 1.00 87.69 137 LEU A CA 1
ATOM 1040 C C . LEU A 1 137 ? 14.740 14.148 11.669 1.00 87.69 137 LEU A C 1
ATOM 1042 O O . LEU A 1 137 ? 13.938 15.064 11.541 1.00 87.69 137 LEU A O 1
ATOM 1046 N N . ASN A 1 138 ? 16.034 14.349 11.892 1.00 83.75 138 ASN A N 1
ATOM 1047 C CA . ASN A 1 138 ? 16.640 15.668 11.889 1.00 83.75 138 ASN A CA 1
ATOM 1048 C C . ASN A 1 138 ? 17.282 15.912 10.525 1.00 83.75 138 ASN A C 1
ATOM 1050 O O . ASN A 1 138 ? 18.262 15.242 10.213 1.00 83.75 138 ASN A O 1
ATOM 1054 N N . LEU A 1 139 ? 16.772 16.851 9.726 1.00 81.25 139 LEU A N 1
ATOM 1055 C CA . LEU A 1 139 ? 17.425 17.169 8.452 1.00 81.25 139 LEU A CA 1
ATOM 1056 C C . LEU A 1 139 ? 18.808 17.801 8.648 1.00 81.25 139 LEU A C 1
ATOM 1058 O O . LEU A 1 139 ? 19.677 17.600 7.808 1.00 81.25 139 LEU A O 1
ATOM 1062 N N . ARG A 1 140 ? 19.070 18.453 9.791 1.00 76.88 140 ARG A N 1
ATOM 1063 C CA . ARG A 1 140 ? 20.394 19.019 10.095 1.00 76.88 140 ARG A CA 1
ATOM 1064 C C . ARG A 1 140 ? 21.491 17.956 10.193 1.00 76.88 140 ARG A C 1
ATOM 1066 O O . ARG A 1 140 ? 22.648 18.261 9.928 1.00 76.88 140 ARG A O 1
ATOM 1073 N N . SER A 1 141 ? 21.160 16.734 10.615 1.00 78.12 141 SER A N 1
ATOM 1074 C CA . SER A 1 141 ? 22.148 15.650 10.703 1.00 78.12 141 SER A CA 1
ATOM 1075 C C . SER A 1 141 ? 22.387 14.951 9.367 1.00 78.12 141 SER A C 1
ATOM 1077 O O . SER A 1 141 ? 23.205 14.042 9.307 1.00 78.12 141 SER A O 1
ATOM 1079 N N . ILE A 1 142 ? 21.639 15.311 8.323 1.00 81.12 142 ILE A N 1
ATOM 1080 C CA . ILE A 1 142 ? 21.825 14.770 6.983 1.00 81.12 142 ILE A CA 1
ATOM 1081 C C . ILE A 1 142 ? 22.898 15.604 6.293 1.00 81.12 142 ILE A C 1
ATOM 1083 O O . ILE A 1 142 ? 22.844 16.825 6.326 1.00 81.12 142 ILE A O 1
ATOM 1087 N N . SER A 1 143 ? 23.861 14.940 5.667 1.00 76.31 143 SER A N 1
ATOM 1088 C CA . SER A 1 143 ? 24.936 15.546 4.876 1.00 76.31 143 SER A CA 1
ATOM 1089 C C . SER A 1 143 ? 24.751 15.271 3.379 1.00 76.31 143 SER A C 1
ATOM 1091 O O . SER A 1 143 ? 25.277 16.003 2.541 1.00 76.31 143 SER A O 1
ATOM 1093 N N . VAL A 1 144 ? 24.016 14.206 3.031 1.00 81.50 144 VAL A N 1
ATOM 1094 C CA . VAL A 1 144 ? 23.802 13.748 1.651 1.00 81.50 144 VAL A CA 1
ATOM 1095 C C . VAL A 1 144 ? 22.355 13.304 1.472 1.00 81.50 144 VAL A C 1
ATOM 1097 O O . VAL A 1 144 ? 21.853 12.499 2.255 1.00 81.50 144 VAL A O 1
ATOM 1100 N N . ILE A 1 145 ? 21.708 13.768 0.400 1.00 84.69 145 ILE A N 1
ATOM 1101 C CA . ILE A 1 145 ? 20.412 13.242 -0.035 1.00 84.69 145 ILE A CA 1
ATOM 1102 C C . ILE A 1 145 ? 20.583 12.517 -1.368 1.00 84.69 145 ILE A C 1
ATOM 1104 O O . ILE A 1 145 ? 21.049 13.098 -2.348 1.00 84.69 145 ILE A O 1
ATOM 1108 N N . GLY A 1 146 ? 20.216 11.240 -1.395 1.00 85.31 146 GLY A N 1
ATOM 1109 C CA . GLY A 1 146 ? 20.116 10.455 -2.617 1.00 85.31 146 GLY A CA 1
ATOM 1110 C C . GLY A 1 146 ? 18.662 10.355 -3.053 1.00 85.31 146 GLY A C 1
ATOM 1111 O O . GLY A 1 146 ? 17.800 10.057 -2.234 1.00 85.31 146 GLY A O 1
ATOM 1112 N N . TYR A 1 147 ? 18.403 10.579 -4.335 1.00 86.88 147 TYR A N 1
ATOM 1113 C CA . TYR A 1 147 ? 17.079 10.438 -4.927 1.00 86.88 147 TYR A CA 1
ATOM 1114 C C . TYR A 1 147 ? 17.079 9.290 -5.922 1.00 86.88 147 TYR A C 1
ATOM 1116 O O . TYR A 1 147 ? 17.967 9.222 -6.777 1.00 86.88 147 TYR A O 1
ATOM 1124 N N . ASP A 1 148 ? 16.076 8.422 -5.842 1.00 84.25 148 ASP A N 1
ATOM 1125 C CA . ASP A 1 148 ? 15.687 7.646 -7.012 1.00 84.25 148 ASP A CA 1
ATOM 1126 C C . ASP A 1 148 ? 15.073 8.567 -8.082 1.00 84.25 148 ASP A C 1
ATOM 1128 O O . ASP A 1 148 ? 14.642 9.689 -7.806 1.00 84.25 148 ASP A O 1
ATOM 1132 N N . MET A 1 149 ? 15.078 8.124 -9.333 1.00 84.81 149 MET A N 1
ATOM 1133 C CA . MET A 1 149 ? 14.612 8.915 -10.461 1.00 84.81 149 MET A CA 1
ATOM 1134 C C . MET A 1 149 ? 13.164 8.587 -10.823 1.00 84.81 149 MET A C 1
ATOM 1136 O O . MET A 1 149 ? 12.307 9.472 -10.775 1.00 84.81 149 MET A O 1
ATOM 1140 N N . ASP A 1 150 ? 12.901 7.339 -11.207 1.00 81.50 150 ASP A N 1
ATOM 1141 C CA . ASP A 1 150 ? 11.604 6.895 -11.714 1.00 81.50 150 ASP A CA 1
ATOM 1142 C C . ASP A 1 150 ? 10.583 6.853 -10.565 1.00 81.50 150 ASP A C 1
ATOM 1144 O O . ASP A 1 150 ? 10.897 6.382 -9.485 1.00 81.50 150 ASP A O 1
ATOM 1148 N N . TYR A 1 151 ? 9.384 7.412 -10.753 1.00 84.94 151 TYR A N 1
ATOM 1149 C CA . TYR A 1 151 ? 8.333 7.542 -9.725 1.00 84.94 151 TYR A CA 1
ATOM 1150 C C . TYR A 1 151 ? 8.701 8.312 -8.436 1.00 84.94 151 TYR A C 1
ATOM 1152 O O . TYR A 1 151 ? 7.826 8.518 -7.594 1.00 84.94 151 TYR A O 1
ATOM 1160 N N . THR A 1 152 ? 9.933 8.817 -8.324 1.00 89.56 152 THR A N 1
ATOM 1161 C CA . THR A 1 152 ? 10.424 9.626 -7.197 1.00 89.56 152 THR A CA 1
ATOM 1162 C C . THR A 1 152 ? 10.645 11.084 -7.593 1.00 89.56 152 THR A C 1
ATOM 1164 O O . THR A 1 152 ? 9.946 11.970 -7.105 1.00 89.56 152 THR A O 1
ATOM 1167 N N . LEU A 1 153 ? 11.608 11.355 -8.482 1.00 88.44 153 LEU A N 1
ATOM 1168 C CA . LEU A 1 153 ? 11.801 12.689 -9.062 1.00 88.44 153 LEU A CA 1
ATOM 1169 C C . LEU A 1 153 ? 10.869 12.897 -10.255 1.00 88.44 153 LEU A C 1
ATOM 1171 O O . LEU A 1 153 ? 10.313 13.976 -10.434 1.00 88.44 153 LEU A O 1
ATOM 1175 N N . LEU A 1 154 ? 10.709 11.865 -11.083 1.00 86.38 154 LEU A N 1
ATOM 1176 C CA . LEU A 1 154 ? 9.866 11.900 -12.268 1.00 86.38 154 LEU A CA 1
ATOM 1177 C C . LEU A 1 154 ? 8.585 11.125 -12.013 1.00 86.38 154 LEU A C 1
ATOM 1179 O O . LEU A 1 154 ? 8.586 9.910 -11.829 1.00 86.38 154 LEU A O 1
ATOM 1183 N N . HIS A 1 155 ? 7.475 11.844 -12.029 1.00 88.50 155 HIS A N 1
ATOM 1184 C CA . HIS A 1 155 ? 6.154 11.258 -11.923 1.00 88.50 155 HIS A CA 1
ATOM 1185 C C . HIS A 1 155 ? 5.646 10.900 -13.315 1.00 88.50 155 HIS A C 1
ATOM 1187 O O . HIS A 1 155 ? 5.682 11.723 -14.226 1.00 88.50 155 HIS A O 1
ATOM 1193 N N . TYR A 1 156 ? 5.167 9.670 -13.477 1.00 87.25 156 TYR A N 1
ATOM 1194 C CA . TYR A 1 156 ? 4.576 9.204 -14.726 1.00 87.25 156 TYR A CA 1
ATOM 1195 C C . TYR A 1 156 ? 3.050 9.211 -14.664 1.00 87.25 156 TYR A C 1
ATOM 1197 O O . TYR A 1 156 ? 2.469 8.952 -13.603 1.00 87.25 156 TYR A O 1
ATOM 1205 N N . ASN A 1 157 ? 2.419 9.479 -15.805 1.00 89.00 157 ASN A N 1
ATOM 1206 C CA . ASN A 1 157 ? 0.998 9.257 -16.026 1.00 89.00 157 ASN A CA 1
ATOM 1207 C C . ASN A 1 157 ? 0.761 7.746 -16.128 1.00 89.00 157 ASN A C 1
ATOM 1209 O O . ASN A 1 157 ? 1.176 7.120 -17.102 1.00 89.00 157 ASN A O 1
ATOM 1213 N N . VAL A 1 158 ? 0.099 7.163 -15.125 1.00 87.81 158 VAL A N 1
ATOM 1214 C CA . VAL A 1 158 ? -0.094 5.705 -15.021 1.00 87.81 158 VAL A CA 1
ATOM 1215 C C . VAL A 1 158 ? -0.861 5.154 -16.223 1.00 87.81 158 VAL A C 1
ATOM 1217 O O . VAL A 1 158 ? -0.471 4.131 -16.773 1.00 87.81 158 VAL A O 1
ATOM 1220 N N . MET A 1 159 ? -1.902 5.847 -16.691 1.00 89.56 159 MET A N 1
ATOM 1221 C CA . MET A 1 159 ? -2.685 5.402 -17.848 1.00 89.56 159 MET A CA 1
ATOM 1222 C C . MET A 1 159 ? -1.852 5.339 -19.123 1.00 89.56 159 MET A C 1
ATOM 1224 O O . MET A 1 159 ? -1.903 4.347 -19.845 1.00 89.56 159 MET A O 1
ATOM 1228 N N . ALA A 1 160 ? -1.075 6.384 -19.399 1.00 88.81 160 ALA A N 1
ATOM 1229 C CA . ALA A 1 160 ? -0.219 6.414 -20.575 1.00 88.81 160 ALA A CA 1
ATOM 1230 C C . ALA A 1 160 ? 0.950 5.430 -20.439 1.00 88.81 160 ALA A C 1
ATOM 1232 O O . ALA A 1 160 ? 1.271 4.721 -21.383 1.00 88.81 160 ALA A O 1
ATOM 1233 N N . TRP A 1 161 ? 1.590 5.367 -19.275 1.00 86.50 161 TRP A N 1
ATOM 1234 C CA . TRP A 1 161 ? 2.780 4.550 -19.074 1.00 86.50 161 TRP A CA 1
ATOM 1235 C C . TRP A 1 161 ? 2.452 3.058 -18.946 1.00 86.50 161 TRP A C 1
ATOM 1237 O O . TRP A 1 161 ? 2.876 2.250 -19.775 1.00 86.50 161 TRP A O 1
ATOM 1247 N N . GLU A 1 162 ? 1.670 2.687 -17.931 1.00 87.69 162 GLU A N 1
ATOM 1248 C CA . GLU A 1 162 ? 1.322 1.290 -17.654 1.00 87.69 162 GLU A CA 1
ATOM 1249 C C . GLU A 1 162 ? 0.357 0.738 -18.701 1.00 87.69 162 GLU A C 1
ATOM 1251 O O . GLU A 1 162 ? 0.444 -0.440 -19.034 1.00 87.69 162 GLU A O 1
ATOM 1256 N N . GLY A 1 163 ? -0.496 1.581 -19.295 1.00 91.12 163 GLY A N 1
ATOM 1257 C CA . GLY A 1 163 ? -1.350 1.173 -20.410 1.00 91.12 163 GLY A CA 1
ATOM 1258 C C . GLY A 1 163 ? -0.543 0.716 -21.624 1.00 91.12 163 GLY A C 1
ATOM 1259 O O . GLY A 1 163 ? -0.840 -0.326 -22.201 1.00 91.12 163 GLY A O 1
ATOM 1260 N N . ARG A 1 164 ? 0.547 1.414 -21.967 1.00 89.94 164 ARG A N 1
ATOM 1261 C CA . ARG A 1 164 ? 1.429 0.984 -23.067 1.00 89.94 164 ARG A CA 1
ATOM 1262 C C . ARG A 1 164 ? 2.223 -0.270 -22.708 1.00 89.94 164 ARG A C 1
ATOM 1264 O O . ARG A 1 164 ? 2.375 -1.152 -23.550 1.00 89.94 164 ARG A O 1
ATOM 1271 N N . ALA A 1 165 ? 2.700 -0.389 -21.467 1.00 89.38 165 ALA A N 1
ATOM 1272 C CA . ALA A 1 165 ? 3.340 -1.620 -20.995 1.00 89.38 165 ALA A CA 1
ATOM 1273 C C . ALA A 1 165 ? 2.379 -2.823 -21.061 1.00 89.38 165 ALA A C 1
ATOM 1275 O O . ALA A 1 165 ? 2.766 -3.912 -21.494 1.00 89.38 165 ALA A O 1
ATOM 1276 N N . TYR A 1 166 ? 1.114 -2.606 -20.696 1.00 93.75 166 TYR A N 1
ATOM 1277 C CA . TYR A 1 166 ? 0.037 -3.578 -20.808 1.00 93.75 166 TYR A CA 1
ATOM 1278 C C . TYR A 1 166 ? -0.244 -3.963 -22.270 1.00 93.75 166 TYR A C 1
ATOM 1280 O O . TYR A 1 166 ? -0.311 -5.156 -22.562 1.00 93.75 166 TYR A O 1
ATOM 1288 N N . ASP A 1 167 ? -0.336 -3.003 -23.197 1.00 93.19 167 ASP A N 1
ATOM 1289 C CA . ASP A 1 167 ? -0.556 -3.277 -24.627 1.00 93.19 167 ASP A CA 1
ATOM 1290 C C . ASP A 1 167 ? 0.519 -4.223 -25.185 1.00 93.19 167 ASP A C 1
ATOM 1292 O O . ASP A 1 167 ? 0.205 -5.248 -25.796 1.00 93.19 167 ASP A O 1
ATOM 1296 N N . TYR A 1 168 ? 1.795 -3.925 -24.914 1.00 91.69 168 TYR A N 1
ATOM 1297 C CA . TYR A 1 168 ? 2.911 -4.781 -25.322 1.00 91.69 168 TYR A CA 1
ATOM 1298 C C . TYR A 1 168 ? 2.866 -6.157 -24.648 1.00 91.69 168 TYR A C 1
ATOM 1300 O O . TYR A 1 168 ? 3.191 -7.170 -25.271 1.00 91.69 168 TYR A O 1
ATOM 1308 N N . CYS A 1 169 ? 2.456 -6.222 -23.378 1.00 92.50 169 CYS A N 1
ATOM 1309 C CA . CYS A 1 169 ? 2.248 -7.489 -22.681 1.00 92.50 169 CYS A CA 1
ATOM 1310 C C . CYS A 1 169 ? 1.178 -8.337 -23.387 1.00 92.50 169 CYS A C 1
ATOM 1312 O O . CYS A 1 169 ? 1.419 -9.513 -23.670 1.00 92.50 169 CYS A O 1
ATOM 1314 N N . MET A 1 170 ? 0.039 -7.737 -23.743 1.00 95.19 170 MET A N 1
ATOM 1315 C CA . MET A 1 170 ? -1.046 -8.412 -24.455 1.00 95.19 170 MET A CA 1
ATOM 1316 C C . MET A 1 170 ? -0.625 -8.869 -25.851 1.00 95.19 170 MET A C 1
ATOM 1318 O O . MET A 1 170 ? -0.913 -10.004 -26.228 1.00 95.19 170 MET A O 1
ATOM 1322 N N . GLU A 1 171 ? 0.119 -8.055 -26.600 1.00 94.06 171 GLU A N 1
ATOM 1323 C CA . GLU A 1 171 ? 0.668 -8.451 -27.903 1.00 94.06 171 GLU A CA 1
ATOM 1324 C C . GLU A 1 171 ? 1.639 -9.637 -27.777 1.00 94.06 171 GLU A C 1
ATOM 1326 O O . GLU A 1 171 ? 1.547 -10.616 -28.521 1.00 94.06 171 GLU A O 1
ATOM 1331 N N . ASN A 1 172 ? 2.522 -9.611 -26.776 1.00 93.19 172 ASN A N 1
ATOM 1332 C CA . ASN A 1 172 ? 3.440 -10.712 -26.494 1.00 93.19 172 ASN A CA 1
ATOM 1333 C C . ASN A 1 172 ? 2.705 -12.001 -26.103 1.00 93.19 172 ASN A C 1
ATOM 1335 O O . ASN A 1 172 ? 3.067 -13.081 -26.576 1.00 93.19 172 ASN A O 1
ATOM 1339 N N . LEU A 1 173 ? 1.661 -11.903 -25.279 1.00 94.31 173 LEU A N 1
ATOM 1340 C CA . LEU A 1 173 ? 0.805 -13.032 -24.914 1.00 94.31 173 LEU A CA 1
ATOM 1341 C C . LEU A 1 173 ? 0.047 -13.576 -26.133 1.00 94.31 173 LEU A C 1
ATOM 1343 O O . LEU A 1 173 ? 0.011 -14.791 -26.336 1.00 94.31 173 LEU A O 1
ATOM 1347 N N . LYS A 1 174 ? -0.472 -12.699 -26.998 1.00 95.00 174 LYS A N 1
ATOM 1348 C CA . LYS A 1 174 ? -1.117 -13.081 -28.262 1.00 95.00 174 LYS A CA 1
ATOM 1349 C C . LYS A 1 174 ? -0.171 -13.860 -29.169 1.00 95.00 174 LYS A C 1
ATOM 1351 O O . LYS A 1 174 ? -0.535 -14.919 -29.671 1.00 95.00 174 LYS A O 1
ATOM 1356 N N . ASN A 1 175 ? 1.067 -13.387 -29.315 1.00 93.25 175 ASN A N 1
ATOM 1357 C CA . ASN A 1 175 ? 2.116 -14.066 -30.083 1.00 93.25 175 ASN A CA 1
ATOM 1358 C C . ASN A 1 175 ? 2.509 -15.423 -29.479 1.00 93.25 175 ASN A C 1
ATOM 1360 O O . ASN A 1 175 ? 2.984 -16.308 -30.188 1.00 93.25 175 ASN A O 1
ATOM 1364 N N . MET A 1 176 ? 2.301 -15.601 -28.173 1.00 92.00 176 MET A N 1
ATOM 1365 C CA . MET A 1 176 ? 2.459 -16.880 -27.482 1.00 92.00 176 MET A CA 1
ATOM 1366 C C . MET A 1 176 ? 1.227 -17.789 -27.602 1.00 92.00 176 MET A C 1
ATOM 1368 O O . MET A 1 176 ? 1.306 -18.920 -27.142 1.00 92.00 176 MET A O 1
ATOM 1372 N N . GLY A 1 177 ? 0.128 -17.339 -28.219 1.00 92.88 177 GLY A N 1
ATOM 1373 C CA . GLY A 1 177 ? -1.102 -18.111 -28.428 1.00 92.88 177 GLY A CA 1
ATOM 1374 C C . GLY A 1 177 ? -2.196 -17.898 -27.374 1.00 92.88 177 GLY A C 1
ATOM 1375 O O . GLY A 1 177 ? -3.192 -18.619 -27.392 1.00 92.88 177 GLY A O 1
ATOM 1376 N N . PHE A 1 178 ? -2.039 -16.941 -26.453 1.00 95.25 178 PHE A N 1
ATOM 1377 C CA . PHE A 1 178 ? -3.041 -16.667 -25.418 1.00 95.25 178 PHE A CA 1
ATOM 1378 C C . PHE A 1 178 ? -4.240 -15.855 -25.952 1.00 95.25 178 PHE A C 1
ATOM 1380 O O . PHE A 1 178 ? -4.063 -14.964 -26.789 1.00 95.25 178 PHE A O 1
ATOM 1387 N N . PRO A 1 179 ? -5.462 -16.109 -25.440 1.00 95.12 179 PRO A N 1
ATOM 1388 C CA . PRO A 1 179 ? -6.689 -15.438 -25.875 1.00 95.12 179 PRO A CA 1
ATOM 1389 C C . PRO A 1 179 ? -6.855 -14.055 -25.220 1.00 95.12 179 PRO A C 1
ATOM 1391 O O . PRO A 1 179 ? -7.582 -13.897 -24.241 1.00 95.12 179 PRO A O 1
ATOM 1394 N N . VAL A 1 180 ? -6.191 -13.039 -25.767 1.00 96.19 180 VAL A N 1
ATOM 1395 C CA . VAL A 1 180 ? -6.216 -11.668 -25.211 1.00 96.19 180 VAL A CA 1
ATOM 1396 C C . VAL A 1 180 ? -7.264 -10.745 -25.846 1.00 96.19 180 VAL A C 1
ATOM 1398 O O . VAL A 1 180 ? -7.451 -9.614 -25.402 1.00 96.19 180 VAL A O 1
ATOM 1401 N N . ASP A 1 181 ? -7.948 -11.190 -26.903 1.00 95.00 181 ASP A N 1
ATOM 1402 C CA . ASP A 1 181 ? -8.851 -10.330 -27.673 1.00 95.00 181 ASP A CA 1
ATOM 1403 C C . ASP A 1 181 ? -10.028 -9.822 -26.818 1.00 95.00 181 ASP A C 1
ATOM 1405 O O . ASP A 1 181 ? -10.731 -10.594 -26.161 1.00 95.00 181 ASP A O 1
ATOM 1409 N N . GLY A 1 182 ? -10.257 -8.506 -26.847 1.00 93.81 182 GLY A N 1
ATOM 1410 C CA . GLY A 1 182 ? -11.310 -7.831 -26.079 1.00 93.81 182 GLY A CA 1
ATOM 1411 C C . GLY A 1 182 ? -10.920 -7.440 -24.650 1.00 93.81 182 GLY A C 1
ATOM 1412 O O . GLY A 1 182 ? -11.760 -6.896 -23.939 1.00 93.81 182 GLY A O 1
ATOM 1413 N N . LEU A 1 183 ? -9.679 -7.697 -24.224 1.00 96.44 183 LEU A N 1
ATOM 1414 C CA . LEU A 1 183 ? -9.149 -7.168 -22.968 1.00 96.44 183 LEU A CA 1
ATOM 1415 C C . LEU A 1 183 ? -8.653 -5.725 -23.147 1.00 96.44 183 LEU A C 1
ATOM 1417 O O . LEU A 1 183 ? -8.149 -5.356 -24.208 1.00 96.44 183 LEU A O 1
ATOM 1421 N N . SER A 1 184 ? -8.800 -4.913 -22.103 1.00 96.19 184 SER A N 1
ATOM 1422 C CA . SER A 1 184 ? -8.327 -3.527 -22.060 1.00 96.19 184 SER A CA 1
ATOM 1423 C C . SER A 1 184 ? -7.724 -3.208 -20.700 1.00 96.19 184 SER A C 1
ATOM 1425 O O . SER A 1 184 ? -8.180 -3.733 -19.681 1.00 96.19 184 SER A O 1
ATOM 1427 N N . PHE A 1 185 ? -6.742 -2.311 -20.672 1.00 96.06 185 PHE A N 1
ATOM 1428 C CA . PHE A 1 185 ? -6.149 -1.853 -19.423 1.00 96.06 185 PHE A CA 1
ATOM 1429 C C . PHE A 1 185 ? -7.157 -1.043 -18.594 1.00 96.06 185 PHE A C 1
ATOM 1431 O O . PHE A 1 185 ? -7.716 -0.060 -19.079 1.00 96.06 185 PHE A O 1
ATOM 1438 N N . ASP A 1 186 ? -7.367 -1.458 -17.345 1.00 94.56 186 ASP A N 1
ATOM 1439 C CA . ASP A 1 186 ? -8.131 -0.724 -16.334 1.00 94.56 186 ASP A CA 1
ATOM 1440 C C . ASP A 1 186 ? -7.276 -0.619 -15.058 1.00 94.56 186 ASP A C 1
ATOM 1442 O O . ASP A 1 186 ? -7.137 -1.617 -14.342 1.00 94.56 186 ASP A O 1
ATOM 1446 N N . PRO A 1 187 ? -6.669 0.548 -14.766 1.00 91.31 187 PRO A N 1
ATOM 1447 C CA . PRO A 1 187 ? -5.817 0.710 -13.591 1.00 91.31 187 PRO A CA 1
ATOM 1448 C C . PRO A 1 187 ? -6.615 0.650 -12.283 1.00 91.31 187 PRO A C 1
ATOM 1450 O O . PRO A 1 187 ? -6.035 0.340 -11.251 1.00 91.31 187 PRO A O 1
ATOM 1453 N N . GLU A 1 188 ? -7.933 0.882 -12.297 1.00 91.56 188 GLU A N 1
ATOM 1454 C CA . GLU A 1 188 ? -8.764 0.900 -11.084 1.00 91.56 188 GLU A CA 1
ATOM 1455 C C . GLU A 1 188 ? -9.005 -0.502 -10.504 1.00 91.56 188 GLU A C 1
ATOM 1457 O O . GLU A 1 188 ? -9.479 -0.649 -9.369 1.00 91.56 188 GLU A O 1
ATOM 1462 N N . LEU A 1 189 ? -8.672 -1.553 -11.265 1.00 93.81 189 LEU A N 1
ATOM 1463 C CA . LEU A 1 189 ? -8.697 -2.938 -10.793 1.00 93.81 189 LEU A CA 1
ATOM 1464 C C . LEU A 1 189 ? -7.672 -3.197 -9.686 1.00 93.81 189 LEU A C 1
ATOM 1466 O O . LEU A 1 189 ? -7.856 -4.128 -8.898 1.00 93.81 189 LEU A O 1
ATOM 1470 N N . VAL A 1 190 ? -6.603 -2.404 -9.616 1.00 94.12 190 VAL A N 1
ATOM 1471 C CA . VAL A 1 190 ? -5.445 -2.660 -8.759 1.00 94.12 190 VAL A CA 1
ATOM 1472 C C . VAL A 1 190 ? -5.048 -1.377 -8.045 1.00 94.12 190 VAL A C 1
ATOM 1474 O O . VAL A 1 190 ? -4.903 -0.330 -8.656 1.00 94.12 190 VAL A O 1
ATOM 1477 N N . ILE A 1 191 ? -4.796 -1.474 -6.744 1.00 94.00 191 ILE A N 1
ATOM 1478 C CA . ILE A 1 191 ? -4.085 -0.428 -6.007 1.00 94.00 191 ILE A CA 1
ATOM 1479 C C . ILE A 1 191 ? -2.715 -0.947 -5.582 1.00 94.00 191 ILE A C 1
ATOM 1481 O O . ILE A 1 191 ? -2.484 -2.158 -5.485 1.00 94.00 191 ILE A O 1
ATOM 1485 N N . ARG A 1 192 ? -1.800 -0.031 -5.280 1.00 91.69 192 ARG A N 1
ATOM 1486 C CA . ARG A 1 192 ? -0.517 -0.381 -4.681 1.00 91.69 192 ARG A CA 1
ATOM 1487 C C . ARG A 1 192 ? -0.721 -1.072 -3.329 1.00 91.69 192 ARG A C 1
ATOM 1489 O O . ARG A 1 192 ? -1.650 -0.781 -2.581 1.00 91.69 192 ARG A O 1
ATOM 1496 N N . GLY A 1 193 ? 0.163 -2.002 -2.989 1.00 92.31 193 GLY A N 1
ATOM 1497 C CA . GLY A 1 193 ? 0.147 -2.691 -1.702 1.00 92.31 193 GLY A CA 1
ATOM 1498 C C . GLY A 1 193 ? -0.738 -3.934 -1.631 1.00 92.31 193 GLY A C 1
ATOM 1499 O O . GLY A 1 193 ? -0.854 -4.516 -0.550 1.00 92.31 193 GLY A O 1
ATOM 1500 N N . LEU A 1 194 ? -1.348 -4.346 -2.744 1.00 96.38 194 LEU A N 1
ATOM 1501 C CA . LEU A 1 194 ? -1.991 -5.655 -2.859 1.00 96.38 194 LEU A CA 1
ATOM 1502 C C . LEU A 1 194 ? -0.948 -6.768 -3.030 1.00 96.38 194 LEU A C 1
ATOM 1504 O O . LEU A 1 194 ? 0.225 -6.519 -3.319 1.00 96.38 194 LEU A O 1
ATOM 1508 N N . MET A 1 195 ? -1.392 -8.011 -2.868 1.00 96.12 195 MET A N 1
ATOM 1509 C CA . MET A 1 195 ? -0.583 -9.197 -3.125 1.00 96.12 195 MET A CA 1
ATOM 1510 C C . MET A 1 195 ? -1.259 -10.111 -4.141 1.00 96.12 195 MET A C 1
ATOM 1512 O O . MET A 1 195 ? -2.463 -10.338 -4.060 1.00 96.12 195 MET A O 1
ATOM 1516 N N . ILE A 1 196 ? -0.478 -10.685 -5.052 1.00 97.62 196 ILE A N 1
ATOM 1517 C CA . ILE A 1 196 ? -0.928 -11.765 -5.930 1.00 97.62 196 ILE A CA 1
ATOM 1518 C C . ILE A 1 196 ? -0.754 -13.096 -5.194 1.00 97.62 196 ILE A C 1
ATOM 1520 O O . ILE A 1 196 ? 0.350 -13.431 -4.761 1.00 97.62 196 ILE A O 1
ATOM 1524 N N . ASP A 1 197 ? -1.831 -13.871 -5.088 1.00 97.88 197 ASP A N 1
ATOM 1525 C CA . ASP A 1 197 ? -1.816 -15.283 -4.709 1.00 97.88 197 ASP A CA 1
ATOM 1526 C C . ASP A 1 197 ? -1.700 -16.151 -5.969 1.00 97.88 197 ASP A C 1
ATOM 1528 O O . ASP A 1 197 ? -2.685 -16.430 -6.663 1.00 97.88 197 ASP A O 1
ATOM 1532 N N . LYS A 1 198 ? -0.477 -16.596 -6.264 1.00 97.56 198 LYS A N 1
ATOM 1533 C CA . LYS A 1 198 ? -0.161 -17.410 -7.448 1.00 97.56 198 LYS A CA 1
ATOM 1534 C C . LYS A 1 198 ? -0.701 -18.839 -7.354 1.00 97.56 198 LYS A C 1
ATOM 1536 O O . LYS A 1 198 ? -0.724 -19.536 -8.360 1.00 97.56 198 LYS A O 1
ATOM 1541 N N . GLU A 1 199 ? -1.116 -19.292 -6.171 1.00 96.88 199 GLU A N 1
ATOM 1542 C CA . GLU A 1 199 ? -1.725 -20.618 -5.996 1.00 96.88 199 GLU A CA 1
ATOM 1543 C C . GLU A 1 199 ? -3.235 -20.596 -6.234 1.00 96.88 199 GLU A C 1
ATOM 1545 O O . GLU A 1 199 ? -3.787 -21.597 -6.680 1.00 96.88 199 GLU A O 1
ATOM 1550 N N . LYS A 1 200 ? -3.899 -19.467 -5.950 1.00 97.19 200 LYS A N 1
ATOM 1551 C CA . LYS A 1 200 ? -5.366 -19.357 -5.999 1.00 97.19 200 LYS A CA 1
ATOM 1552 C C . LYS A 1 200 ? -5.904 -18.438 -7.101 1.00 97.19 200 LYS A C 1
ATOM 1554 O O . LYS A 1 200 ? -7.115 -18.309 -7.209 1.00 97.19 200 LYS A O 1
ATOM 1559 N N . GLY A 1 201 ? -5.042 -17.787 -7.885 1.00 97.69 201 GLY A N 1
ATOM 1560 C CA . GLY A 1 201 ? -5.493 -16.879 -8.950 1.00 97.69 201 GLY A CA 1
ATOM 1561 C C . GLY A 1 201 ? -6.093 -15.573 -8.420 1.00 97.69 201 GLY A C 1
ATOM 1562 O O . GLY A 1 201 ? -6.940 -14.976 -9.075 1.00 97.69 201 GLY A O 1
ATOM 1563 N N . ASN A 1 202 ? -5.693 -15.141 -7.218 1.00 98.44 202 ASN A N 1
ATOM 1564 C CA . ASN A 1 202 ? -6.336 -14.021 -6.527 1.00 98.44 202 ASN A CA 1
ATOM 1565 C C . ASN A 1 202 ? -5.418 -12.808 -6.391 1.00 98.44 202 ASN A C 1
ATOM 1567 O O . ASN A 1 202 ? -4.217 -12.955 -6.173 1.00 98.44 202 ASN A O 1
ATOM 1571 N N . LEU A 1 203 ? -6.006 -11.615 -6.396 1.00 98.25 203 LEU A N 1
ATOM 1572 C CA . LEU A 1 203 ? -5.431 -10.431 -5.762 1.00 98.25 203 LEU A CA 1
ATOM 1573 C C . LEU A 1 203 ? -5.989 -10.318 -4.345 1.00 98.25 203 LEU A C 1
ATOM 1575 O O . LEU A 1 203 ? -7.182 -10.529 -4.127 1.00 98.25 203 LEU A O 1
ATOM 1579 N N . VAL A 1 204 ? -5.147 -9.992 -3.367 1.00 97.81 204 VAL A N 1
ATOM 1580 C CA . VAL A 1 204 ? -5.552 -9.895 -1.962 1.00 97.81 204 VAL A CA 1
ATOM 1581 C C . VAL A 1 204 ? -5.062 -8.609 -1.315 1.00 97.81 204 VAL A C 1
ATOM 1583 O O . VAL A 1 204 ? -3.942 -8.152 -1.546 1.00 97.81 204 VAL A O 1
ATOM 1586 N N . LYS A 1 205 ? -5.894 -8.060 -0.431 1.00 97.25 205 LYS A N 1
ATOM 1587 C CA . LYS A 1 205 ? -5.539 -6.976 0.480 1.00 97.25 205 LYS A CA 1
ATOM 1588 C C . LYS A 1 205 ? -5.498 -7.519 1.897 1.00 97.25 205 LYS A C 1
ATOM 1590 O O . LYS A 1 205 ? -6.510 -8.013 2.396 1.00 97.25 205 LYS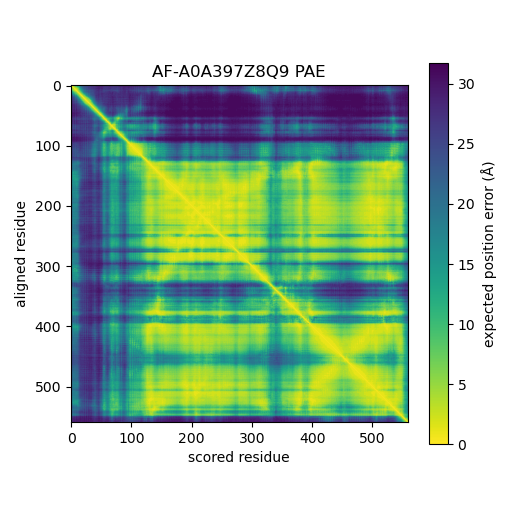 A O 1
ATOM 1595 N N . ALA A 1 206 ? -4.343 -7.407 2.544 1.00 96.75 206 ALA A N 1
ATOM 1596 C CA . ALA A 1 206 ? -4.155 -7.867 3.914 1.00 96.75 206 ALA A CA 1
ATOM 1597 C C . ALA A 1 206 ? -3.953 -6.712 4.897 1.00 96.75 206 ALA A C 1
ATOM 1599 O O . ALA A 1 206 ? -3.522 -5.615 4.523 1.00 96.75 206 ALA A O 1
ATOM 1600 N N . ASP A 1 207 ? -4.235 -6.983 6.166 1.00 95.88 207 ASP A N 1
ATOM 1601 C CA . ASP A 1 207 ? -3.897 -6.095 7.274 1.00 95.88 207 ASP A CA 1
ATOM 1602 C C . ASP A 1 207 ? -2.412 -6.177 7.669 1.00 95.88 207 ASP A C 1
ATOM 1604 O O . ASP A 1 207 ? -1.612 -6.938 7.115 1.00 95.88 207 ASP A O 1
ATOM 1608 N N . ARG A 1 208 ? -2.023 -5.376 8.663 1.00 94.31 208 ARG A N 1
ATOM 1609 C CA . ARG A 1 208 ? -0.665 -5.357 9.225 1.00 94.31 208 ARG A CA 1
ATOM 1610 C C . ARG A 1 208 ? -0.197 -6.712 9.780 1.00 94.31 208 ARG A C 1
ATOM 1612 O O . ARG A 1 208 ? 1.008 -6.943 9.880 1.00 94.31 208 ARG A O 1
ATOM 1619 N N . PHE A 1 209 ? -1.094 -7.615 10.149 1.00 94.00 209 PHE A N 1
ATOM 1620 C CA . PHE A 1 209 ? -0.731 -8.942 10.645 1.00 94.00 209 PHE A CA 1
ATOM 1621 C C . PHE A 1 209 ? -0.672 -9.990 9.528 1.00 94.00 209 PHE A C 1
ATOM 1623 O O . PHE A 1 209 ? -0.134 -11.073 9.745 1.00 94.00 209 PHE A O 1
ATOM 1630 N N . GLY A 1 210 ? -1.134 -9.640 8.326 1.00 94.81 210 GLY A N 1
ATOM 1631 C CA . GLY A 1 210 ? -1.141 -10.501 7.151 1.00 94.81 210 GLY A CA 1
ATOM 1632 C C . GLY A 1 210 ? -2.452 -11.259 6.953 1.00 94.81 210 GLY A C 1
ATOM 1633 O O . GLY A 1 210 ? -2.496 -12.105 6.062 1.00 94.81 210 GLY A O 1
ATOM 1634 N N . TYR A 1 211 ? -3.510 -10.981 7.727 1.00 95.94 211 TYR A N 1
ATOM 1635 C CA . TYR A 1 211 ? -4.822 -11.576 7.460 1.00 95.94 211 TYR A CA 1
ATOM 1636 C C . TYR A 1 211 ? -5.448 -10.920 6.236 1.00 95.94 211 TYR A C 1
ATOM 1638 O O . TYR A 1 211 ? -5.445 -9.694 6.104 1.00 95.94 211 TYR A O 1
ATOM 1646 N N . VAL A 1 212 ? -5.993 -11.743 5.342 1.00 96.94 212 VAL A N 1
ATOM 1647 C CA . VAL A 1 212 ? -6.676 -11.275 4.135 1.00 96.94 212 VAL A CA 1
ATOM 1648 C C . VAL A 1 212 ? -8.020 -10.659 4.519 1.00 96.94 212 VAL A C 1
ATOM 1650 O O . VAL A 1 212 ? -8.892 -11.345 5.043 1.00 96.94 212 VAL A O 1
ATOM 1653 N N . GLN A 1 213 ? -8.178 -9.367 4.235 1.00 94.38 213 GLN A N 1
ATOM 1654 C CA . GLN A 1 213 ? -9.385 -8.592 4.536 1.00 94.38 213 GLN A CA 1
ATOM 1655 C C . GLN A 1 213 ? -10.298 -8.450 3.311 1.00 94.38 213 GLN A C 1
ATOM 1657 O O . GLN A 1 213 ? -11.516 -8.442 3.444 1.00 94.38 213 GLN A O 1
ATOM 1662 N N . ARG A 1 214 ? -9.723 -8.352 2.105 1.00 95.62 214 ARG A N 1
ATOM 1663 C CA . ARG A 1 214 ? -10.456 -8.353 0.826 1.00 95.62 214 ARG A CA 1
ATOM 1664 C C . ARG A 1 214 ? -9.695 -9.187 -0.197 1.00 95.62 214 ARG A C 1
ATOM 1666 O O . ARG A 1 214 ? -8.464 -9.224 -0.157 1.00 95.62 214 ARG A O 1
ATOM 1673 N N . ALA A 1 215 ? -10.405 -9.818 -1.124 1.00 97.75 215 ALA A N 1
ATOM 1674 C CA . ALA A 1 215 ? -9.788 -10.530 -2.235 1.00 97.75 215 ALA A CA 1
ATOM 1675 C C . ALA A 1 215 ? -10.637 -10.443 -3.507 1.00 97.75 215 ALA A C 1
ATOM 1677 O O . ALA A 1 215 ? -11.852 -10.263 -3.447 1.00 97.75 215 ALA A O 1
ATOM 1678 N N . MET A 1 216 ? -9.974 -10.591 -4.646 1.00 98.12 216 MET A N 1
ATOM 1679 C CA . MET A 1 216 ? -10.552 -10.605 -5.984 1.00 98.12 216 MET A CA 1
ATOM 1680 C C . MET A 1 216 ? -9.998 -11.828 -6.713 1.00 98.12 216 MET A C 1
ATOM 1682 O O . MET A 1 216 ? -8.784 -12.019 -6.706 1.00 98.12 216 MET A O 1
ATOM 1686 N N . HIS A 1 217 ? -10.867 -12.658 -7.284 1.00 98.56 217 HIS A N 1
ATOM 1687 C CA . HIS A 1 217 ? -10.484 -13.790 -8.128 1.00 98.56 217 HIS A CA 1
ATOM 1688 C C . HIS A 1 217 ? -10.672 -13.398 -9.585 1.00 98.56 217 HIS A C 1
ATOM 1690 O O . HIS A 1 217 ? -11.767 -12.968 -9.959 1.00 98.56 217 HIS A O 1
ATOM 1696 N N . GLY A 1 218 ? -9.594 -13.460 -10.367 1.00 97.38 218 GLY A N 1
ATOM 1697 C CA . GLY A 1 218 ? -9.554 -12.780 -11.656 1.00 97.38 218 GLY A CA 1
ATOM 1698 C C . GLY A 1 218 ? -9.965 -11.313 -11.500 1.00 97.38 218 GLY A C 1
ATOM 1699 O O . GLY A 1 218 ? -9.359 -10.600 -10.697 1.00 97.38 218 GLY A O 1
ATOM 1700 N N . THR A 1 219 ? -11.018 -10.864 -12.185 1.00 97.44 219 THR A N 1
ATOM 1701 C CA . THR A 1 219 ? -11.568 -9.495 -12.038 1.00 97.44 219 THR A CA 1
ATOM 1702 C C . THR A 1 219 ? -12.805 -9.385 -11.129 1.00 97.44 219 THR A C 1
ATOM 1704 O O . THR A 1 219 ? -13.390 -8.304 -10.975 1.00 97.44 219 THR A O 1
ATOM 1707 N N . ASN A 1 220 ? -13.192 -10.480 -10.469 1.00 97.62 220 ASN A N 1
ATOM 1708 C CA . ASN A 1 220 ? -14.408 -10.582 -9.662 1.00 97.62 220 ASN A CA 1
ATOM 1709 C C . ASN A 1 220 ? -14.113 -10.487 -8.158 1.00 97.62 220 ASN A C 1
ATOM 1711 O O . ASN A 1 220 ? -13.361 -11.286 -7.598 1.00 97.62 220 ASN A O 1
ATOM 1715 N N . MET A 1 221 ? -14.722 -9.513 -7.471 1.00 96.81 221 MET A N 1
ATOM 1716 C CA . MET A 1 221 ? -14.564 -9.360 -6.019 1.00 96.81 221 MET A CA 1
ATOM 1717 C C . MET A 1 221 ? -15.198 -10.537 -5.271 1.00 96.81 221 MET A C 1
ATOM 1719 O O . MET A 1 221 ? -16.349 -10.901 -5.515 1.00 96.81 221 MET A O 1
ATOM 1723 N N . LEU A 1 222 ? -14.461 -11.105 -4.317 1.00 96.88 222 LEU A N 1
ATOM 1724 C CA . LEU A 1 222 ? -14.948 -12.178 -3.459 1.00 96.88 222 LEU A CA 1
ATOM 1725 C C . LEU A 1 222 ? -15.740 -11.607 -2.278 1.00 96.88 222 LEU A C 1
ATOM 1727 O O . LEU A 1 222 ? -15.342 -10.621 -1.661 1.00 96.88 222 LEU A O 1
ATOM 1731 N N . SER A 1 223 ? -16.847 -12.266 -1.927 1.00 94.88 223 SER A N 1
ATOM 1732 C CA . SER A 1 223 ? -17.611 -11.923 -0.720 1.00 94.88 223 SER A CA 1
ATOM 1733 C C . SER A 1 223 ? -16.803 -12.202 0.552 1.00 94.88 223 SER A C 1
ATOM 1735 O O . SER A 1 223 ? -15.983 -13.120 0.578 1.00 94.88 223 SER A O 1
ATOM 1737 N N . ASN A 1 224 ? -17.102 -11.498 1.648 1.00 91.12 224 ASN A N 1
ATOM 1738 C CA . ASN A 1 224 ? -16.458 -11.731 2.952 1.00 91.12 224 ASN A CA 1
ATOM 1739 C C . ASN A 1 224 ? -16.529 -13.205 3.392 1.00 91.12 224 ASN A C 1
ATOM 1741 O O . ASN A 1 224 ? -15.578 -13.744 3.959 1.00 91.12 224 ASN A O 1
ATOM 1745 N N . LYS A 1 225 ? -17.642 -13.883 3.078 1.00 93.69 225 LYS A N 1
ATOM 1746 C CA . LYS A 1 225 ? -17.811 -15.317 3.330 1.00 93.69 225 LYS A CA 1
ATOM 1747 C C . LYS A 1 225 ? -16.824 -16.152 2.510 1.00 93.69 225 LYS A C 1
ATOM 1749 O O . LYS A 1 225 ? -16.128 -16.980 3.087 1.00 93.69 225 LYS A O 1
ATOM 1754 N N . ALA A 1 226 ? -16.718 -15.897 1.206 1.00 96.62 226 ALA A N 1
ATOM 1755 C CA . ALA A 1 226 ? -15.779 -16.603 0.333 1.00 96.62 226 ALA A CA 1
ATOM 1756 C C . ALA A 1 226 ? -14.319 -16.358 0.749 1.00 96.62 226 ALA A C 1
ATOM 1758 O O . ALA A 1 226 ? -13.533 -17.297 0.807 1.00 96.62 226 ALA A O 1
ATOM 1759 N N . VAL A 1 227 ? -13.961 -15.12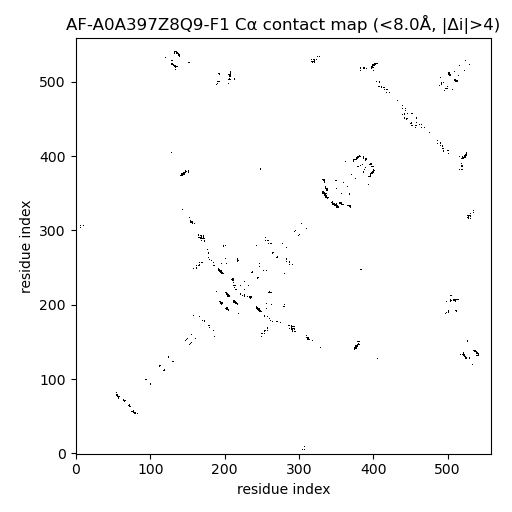2 1.118 1.00 96.12 227 VAL A N 1
ATOM 1760 C CA . VAL A 1 227 ? -12.626 -14.802 1.654 1.00 96.12 227 VAL A CA 1
ATOM 1761 C C . VAL A 1 227 ? -12.332 -15.631 2.906 1.00 96.12 227 VAL A C 1
ATOM 1763 O O . VAL A 1 227 ? -11.269 -16.245 3.002 1.00 96.12 227 VAL A O 1
ATOM 1766 N N . SER A 1 228 ? -13.283 -15.702 3.843 1.00 94.06 228 SER A N 1
ATOM 1767 C CA . SER A 1 228 ? -13.139 -16.485 5.074 1.00 94.06 228 SER A CA 1
ATOM 1768 C C . SER A 1 228 ? -13.028 -17.991 4.811 1.00 94.06 228 SER A C 1
ATOM 1770 O O . SER A 1 228 ? -12.216 -18.655 5.448 1.00 94.06 228 SER A O 1
ATOM 1772 N N . GLU A 1 229 ? -13.782 -18.531 3.853 1.00 96.75 229 GLU A N 1
ATOM 1773 C CA . GLU A 1 229 ? -13.717 -19.946 3.463 1.00 96.75 229 GLU A CA 1
ATOM 1774 C C . GLU A 1 229 ? -12.397 -20.296 2.762 1.00 96.75 229 GLU A C 1
ATOM 1776 O O . GLU A 1 229 ? -11.816 -21.349 3.025 1.00 96.75 229 GLU A O 1
ATOM 1781 N N . ILE A 1 230 ? -11.899 -19.406 1.899 1.00 96.75 230 ILE A N 1
ATOM 1782 C CA . ILE A 1 230 ? -10.679 -19.625 1.116 1.00 96.75 230 ILE A CA 1
ATOM 1783 C C . ILE A 1 230 ? -9.422 -19.456 1.971 1.00 96.75 230 ILE A C 1
ATOM 1785 O O . ILE A 1 230 ? -8.482 -20.243 1.832 1.00 96.75 230 ILE A O 1
ATOM 1789 N N . TYR A 1 231 ? -9.361 -18.411 2.797 1.00 96.75 231 TYR A N 1
ATOM 1790 C CA . TYR A 1 231 ? -8.154 -18.041 3.540 1.00 96.75 231 TYR A CA 1
ATOM 1791 C C . TYR A 1 231 ? -8.235 -18.393 5.023 1.00 96.75 231 TYR A C 1
ATOM 1793 O O . TYR A 1 231 ? -7.238 -18.817 5.597 1.00 96.75 231 TYR A O 1
ATOM 1801 N N . GLY A 1 232 ? -9.396 -18.285 5.668 1.00 92.69 232 GLY A N 1
ATOM 1802 C CA . GLY A 1 232 ? -9.555 -18.606 7.087 1.00 92.69 232 GLY A CA 1
ATOM 1803 C C . GLY A 1 232 ? -8.542 -17.878 7.977 1.00 92.69 232 GLY A C 1
ATOM 1804 O O . GLY A 1 232 ? -8.657 -16.681 8.214 1.00 92.69 232 GLY A O 1
ATOM 1805 N N . ARG A 1 233 ? -7.552 -18.620 8.494 1.00 90.44 233 ARG A N 1
ATOM 1806 C CA . ARG A 1 233 ? -6.439 -18.099 9.318 1.00 90.44 233 ARG A CA 1
ATOM 1807 C C . ARG A 1 233 ? -5.088 -18.097 8.599 1.00 90.44 233 ARG A C 1
ATOM 1809 O O . ARG A 1 233 ? -4.060 -17.865 9.229 1.00 90.44 233 ARG A O 1
ATOM 1816 N N . GLU A 1 234 ? -5.078 -18.424 7.315 1.00 91.50 234 GLU A N 1
ATOM 1817 C CA . GLU A 1 234 ? -3.891 -18.372 6.479 1.00 91.50 234 GLU A CA 1
ATOM 1818 C C . GLU A 1 234 ? -3.411 -16.925 6.359 1.00 91.50 234 GLU A C 1
ATOM 1820 O O . GLU A 1 234 ? -4.171 -16.025 6.002 1.00 91.50 234 GLU A O 1
ATOM 1825 N N . LEU A 1 235 ? -2.138 -16.715 6.684 1.00 93.94 235 LEU A N 1
ATOM 1826 C CA . LEU A 1 235 ? -1.507 -15.408 6.632 1.00 93.94 235 LEU A CA 1
ATOM 1827 C C . LEU A 1 235 ? -0.742 -15.247 5.327 1.00 93.94 235 LEU A C 1
ATOM 1829 O O . LEU A 1 235 ? -0.081 -16.174 4.850 1.00 93.94 235 LEU A O 1
ATOM 1833 N N . VAL A 1 236 ? -0.760 -14.029 4.803 1.00 94.62 236 VAL A N 1
ATOM 1834 C CA . VAL A 1 236 ? 0.170 -13.623 3.757 1.00 94.62 236 VAL A CA 1
ATOM 1835 C C . VAL A 1 236 ? 1.589 -13.629 4.328 1.00 94.62 236 VAL A C 1
ATOM 1837 O O . VAL A 1 236 ? 1.912 -12.871 5.244 1.00 94.62 236 VAL A O 1
ATOM 1840 N N . ASP A 1 237 ? 2.456 -14.463 3.753 1.00 91.94 237 ASP A N 1
ATOM 1841 C CA . ASP A 1 237 ? 3.878 -14.523 4.091 1.00 91.94 237 ASP A CA 1
ATOM 1842 C C . ASP A 1 237 ? 4.730 -14.181 2.870 1.00 91.94 237 ASP A C 1
ATOM 1844 O O . ASP A 1 237 ? 5.020 -15.034 2.031 1.00 91.94 237 ASP A O 1
ATOM 1848 N N . LEU A 1 238 ? 5.186 -12.930 2.802 1.00 87.75 238 LEU A N 1
ATOM 1849 C CA . LEU A 1 238 ? 6.011 -12.438 1.695 1.00 87.75 238 LEU A CA 1
ATOM 1850 C C . LEU A 1 238 ? 7.386 -13.115 1.583 1.00 87.75 238 LEU A C 1
ATOM 1852 O O . LEU A 1 238 ? 8.075 -12.933 0.584 1.00 87.75 238 LEU A O 1
ATOM 1856 N N . ARG A 1 239 ? 7.811 -13.909 2.578 1.00 87.69 239 ARG A N 1
ATOM 1857 C CA . ARG A 1 239 ? 9.013 -14.750 2.444 1.00 87.69 239 ARG A CA 1
ATOM 1858 C C . ARG A 1 239 ? 8.770 -15.910 1.481 1.00 87.69 239 ARG A C 1
ATOM 1860 O O . ARG A 1 239 ? 9.710 -16.387 0.850 1.00 87.69 239 ARG A O 1
ATOM 1867 N N . ASN A 1 240 ? 7.520 -16.349 1.334 1.00 91.44 240 ASN A N 1
ATOM 1868 C CA . ASN A 1 240 ? 7.127 -17.348 0.351 1.00 91.44 240 ASN A CA 1
ATOM 1869 C C . ASN A 1 240 ? 6.846 -16.691 -1.010 1.00 91.44 240 ASN A C 1
ATOM 1871 O O . ASN A 1 240 ? 5.712 -16.661 -1.490 1.00 91.44 240 ASN A O 1
ATOM 1875 N N . GLN A 1 241 ? 7.913 -16.237 -1.669 1.00 89.12 241 GLN A N 1
ATOM 1876 C CA . GLN A 1 241 ? 7.866 -15.677 -3.027 1.00 89.12 241 GLN A CA 1
ATOM 1877 C C . GLN A 1 241 ? 7.370 -16.682 -4.076 1.00 89.12 241 GLN A C 1
ATOM 1879 O O . GLN A 1 241 ? 7.028 -16.313 -5.196 1.00 89.12 241 GLN A O 1
ATOM 1884 N N . SER A 1 242 ? 7.320 -17.978 -3.747 1.00 92.06 242 SER A N 1
ATOM 1885 C CA . SER A 1 242 ? 6.792 -18.990 -4.661 1.00 92.06 242 SER A CA 1
ATOM 1886 C C . SER A 1 242 ? 5.270 -18.897 -4.820 1.00 92.06 242 SER A C 1
ATOM 1888 O O . SER A 1 242 ? 4.749 -19.336 -5.848 1.00 92.06 242 SER A O 1
ATOM 1890 N N . ARG A 1 243 ? 4.584 -18.312 -3.832 1.00 95.31 243 ARG A N 1
ATOM 1891 C CA . ARG A 1 243 ? 3.135 -18.119 -3.813 1.00 95.31 243 ARG A CA 1
ATOM 1892 C C . ARG A 1 243 ? 2.753 -16.651 -3.867 1.00 95.31 243 ARG A C 1
ATOM 1894 O O . ARG A 1 243 ? 1.936 -16.278 -4.698 1.00 95.31 243 ARG A O 1
ATOM 1901 N N . TRP A 1 244 ? 3.335 -15.845 -2.991 1.00 95.56 244 TRP A N 1
ATOM 1902 C CA . TRP A 1 244 ? 2.946 -14.456 -2.817 1.00 95.56 244 TRP A CA 1
ATOM 1903 C C . TRP A 1 244 ? 3.840 -13.552 -3.653 1.00 95.56 244 TRP A C 1
ATOM 1905 O O . TRP A 1 244 ? 5.063 -13.629 -3.545 1.00 95.56 244 TRP A O 1
ATOM 1915 N N . GLU A 1 245 ? 3.226 -12.702 -4.466 1.00 93.69 245 GLU A N 1
ATOM 1916 C CA . GLU A 1 245 ? 3.886 -11.548 -5.077 1.00 93.69 245 GLU A CA 1
ATOM 1917 C C . GLU A 1 245 ? 3.357 -10.274 -4.432 1.00 93.69 245 GLU A C 1
ATOM 1919 O O . GLU A 1 245 ? 2.154 -10.172 -4.211 1.00 93.69 245 GLU A O 1
ATOM 1924 N N . PHE A 1 246 ? 4.217 -9.311 -4.114 1.00 91.88 246 PHE A N 1
ATOM 1925 C CA . PHE A 1 246 ? 3.790 -8.064 -3.485 1.00 91.88 246 PHE A CA 1
ATOM 1926 C C . PHE A 1 246 ? 3.863 -6.904 -4.473 1.00 91.88 246 PHE A C 1
ATOM 1928 O O . PHE A 1 246 ? 4.939 -6.592 -4.973 1.00 91.88 246 PHE A O 1
ATOM 1935 N N . LEU A 1 247 ? 2.732 -6.235 -4.705 1.00 90.38 247 LEU A N 1
ATOM 1936 C CA . LEU A 1 247 ? 2.624 -5.111 -5.633 1.00 90.38 247 LEU A CA 1
ATOM 1937 C C . LEU A 1 247 ? 3.102 -3.828 -4.960 1.00 90.38 247 LEU A C 1
ATOM 1939 O O . LEU A 1 247 ? 2.325 -3.040 -4.421 1.00 90.38 247 LEU A O 1
ATOM 1943 N N . ASN A 1 248 ? 4.412 -3.639 -4.940 1.00 81.19 248 ASN A N 1
ATOM 1944 C CA . ASN A 1 248 ? 5.051 -2.521 -4.259 1.00 81.19 248 ASN A CA 1
ATOM 1945 C C . ASN A 1 248 ? 5.417 -1.352 -5.175 1.00 81.19 248 ASN A C 1
ATOM 1947 O O . ASN A 1 248 ? 5.799 -0.314 -4.638 1.00 81.19 248 ASN A O 1
ATOM 1951 N N . THR A 1 249 ? 5.298 -1.492 -6.496 1.00 73.81 249 THR A N 1
ATOM 1952 C CA . THR A 1 249 ? 5.598 -0.446 -7.485 1.00 73.81 249 THR A CA 1
ATOM 1953 C C . THR A 1 249 ? 4.417 -0.179 -8.397 1.00 73.81 249 THR A C 1
ATOM 1955 O O . THR A 1 249 ? 3.602 -1.067 -8.653 1.00 73.81 249 THR A O 1
ATOM 1958 N N . PHE A 1 250 ? 4.385 1.023 -8.969 1.00 73.94 250 PHE A N 1
ATOM 1959 C CA . PHE A 1 250 ? 3.463 1.340 -10.056 1.00 73.94 250 PHE A CA 1
ATOM 1960 C C . PHE A 1 250 ? 3.722 0.503 -11.316 1.00 73.94 250 PHE A C 1
ATOM 1962 O O . PHE A 1 250 ? 2.766 0.148 -11.994 1.00 73.94 250 PHE A O 1
ATOM 1969 N N . PHE A 1 251 ? 4.969 0.070 -11.550 1.00 74.56 251 PHE A N 1
ATOM 1970 C CA . PHE A 1 251 ? 5.327 -0.859 -12.634 1.00 74.56 251 PHE A CA 1
ATOM 1971 C C . PHE A 1 251 ? 4.657 -2.238 -12.538 1.00 74.56 251 PHE A C 1
ATOM 1973 O O . PHE A 1 251 ? 4.664 -3.005 -13.498 1.00 74.56 251 PHE A O 1
ATOM 1980 N N . SER A 1 252 ? 4.104 -2.584 -11.373 1.00 81.25 252 SER A N 1
ATOM 1981 C CA . SER A 1 252 ? 3.426 -3.867 -11.161 1.00 81.25 252 SER A CA 1
ATOM 1982 C C . SER A 1 252 ? 1.919 -3.794 -11.439 1.00 81.25 252 SER A C 1
ATOM 1984 O O . SER A 1 252 ? 1.239 -4.819 -11.387 1.00 81.25 252 SER A O 1
ATOM 1986 N N . VAL A 1 253 ? 1.376 -2.601 -11.720 1.00 88.88 253 VAL A N 1
ATOM 1987 C CA . VAL A 1 253 ? -0.062 -2.413 -11.973 1.00 88.88 253 VAL A CA 1
ATOM 1988 C C . VAL A 1 253 ? -0.458 -3.109 -13.271 1.00 88.88 253 VAL A C 1
ATOM 1990 O O . VAL A 1 253 ? -1.394 -3.909 -13.264 1.00 88.88 253 VAL A O 1
ATOM 1993 N N . SER A 1 254 ? 0.284 -2.887 -14.362 1.00 91.62 254 SER A N 1
ATOM 1994 C CA . SER A 1 254 ? 0.039 -3.576 -15.637 1.00 91.62 254 SER A CA 1
ATOM 1995 C C . SER A 1 254 ? 0.144 -5.101 -15.513 1.00 91.62 254 SER A C 1
ATOM 1997 O O . SER A 1 254 ? -0.695 -5.810 -16.073 1.00 91.62 254 SER A O 1
ATOM 1999 N N . GLU A 1 255 ? 1.102 -5.615 -14.729 1.00 93.25 255 GLU A N 1
ATOM 2000 C CA . GLU A 1 255 ? 1.247 -7.054 -14.463 1.00 93.25 255 GLU A CA 1
ATOM 2001 C C . GLU A 1 255 ? 0.018 -7.632 -13.759 1.00 93.25 255 GLU A C 1
ATOM 2003 O O . GLU A 1 255 ? -0.531 -8.644 -14.193 1.00 93.25 255 GLU A O 1
ATOM 2008 N N . ALA A 1 256 ? -0.425 -6.988 -12.679 1.00 95.81 256 ALA A N 1
ATOM 2009 C CA . ALA A 1 256 ? -1.539 -7.468 -11.877 1.00 95.81 256 ALA A CA 1
ATOM 2010 C C . ALA A 1 256 ? -2.873 -7.400 -12.631 1.00 95.81 256 ALA A C 1
ATOM 2012 O O . ALA A 1 256 ? -3.668 -8.336 -12.532 1.00 95.81 256 ALA A O 1
ATOM 2013 N N . VAL A 1 257 ? -3.096 -6.345 -13.425 1.00 96.88 257 VAL A N 1
ATOM 2014 C CA . VAL A 1 257 ? -4.273 -6.223 -14.301 1.00 96.88 257 VAL A CA 1
ATOM 2015 C C . VAL A 1 257 ? -4.269 -7.324 -15.360 1.00 96.88 257 VAL A C 1
ATOM 2017 O O . VAL A 1 257 ? -5.264 -8.034 -15.512 1.00 96.88 257 VAL A O 1
ATOM 2020 N N . ALA A 1 258 ? -3.140 -7.510 -16.052 1.00 96.69 258 ALA A N 1
ATOM 2021 C CA . ALA A 1 258 ? -2.987 -8.565 -17.047 1.00 96.69 258 ALA A CA 1
ATOM 2022 C C . ALA A 1 258 ? -3.213 -9.952 -16.433 1.00 96.69 258 ALA A C 1
ATOM 2024 O O . ALA A 1 258 ? -3.957 -10.759 -16.983 1.00 96.69 258 ALA A O 1
ATOM 2025 N N . TYR A 1 259 ? -2.618 -10.222 -15.271 1.00 97.75 259 TYR A N 1
ATOM 2026 C CA . TYR A 1 259 ? -2.784 -11.489 -14.570 1.00 97.75 259 TYR A CA 1
ATOM 2027 C C . TYR A 1 259 ? -4.241 -11.749 -14.179 1.00 97.75 259 TYR A C 1
ATOM 2029 O O . TYR A 1 259 ? -4.759 -12.816 -14.495 1.00 97.75 259 TYR A O 1
ATOM 2037 N N . ALA A 1 260 ? -4.916 -10.777 -13.560 1.00 98.00 260 ALA A N 1
ATOM 2038 C CA . ALA A 1 260 ? -6.319 -10.887 -13.162 1.00 98.00 260 ALA A CA 1
ATOM 2039 C C . ALA A 1 260 ? -7.237 -11.217 -14.351 1.00 98.00 260 ALA A C 1
ATOM 2041 O O . ALA A 1 260 ? -8.026 -12.153 -14.292 1.00 98.00 260 ALA A O 1
ATOM 2042 N N . GLN A 1 261 ? -7.092 -10.503 -15.465 1.00 98.06 261 GLN A N 1
ATOM 2043 C CA . GLN A 1 261 ? -7.904 -10.753 -16.658 1.00 98.06 261 GLN A CA 1
ATOM 2044 C C . GLN A 1 261 ? -7.590 -12.100 -17.310 1.00 98.06 261 GLN A C 1
ATOM 2046 O O . GLN A 1 261 ? -8.474 -12.767 -17.841 1.00 98.06 261 GLN A O 1
ATOM 2051 N N . MET A 1 262 ? -6.326 -12.519 -17.278 1.00 97.44 262 MET A N 1
ATOM 2052 C CA . MET A 1 262 ? -5.938 -13.818 -17.808 1.00 97.44 262 MET A CA 1
ATOM 2053 C C . MET A 1 262 ? -6.407 -14.979 -16.924 1.00 97.44 262 MET A C 1
ATOM 2055 O O . MET A 1 262 ? -6.623 -16.066 -17.455 1.00 97.44 262 MET A O 1
ATOM 2059 N N . VAL A 1 263 ? -6.576 -14.768 -15.612 1.00 98.12 263 VAL A N 1
ATOM 2060 C CA . VAL A 1 263 ? -7.232 -15.740 -14.722 1.00 98.12 263 VAL A CA 1
ATOM 2061 C C . VAL A 1 263 ? -8.674 -15.955 -15.178 1.00 98.12 263 VAL A C 1
ATOM 2063 O O . VAL A 1 263 ? -9.038 -17.101 -15.408 1.00 98.12 263 VAL A O 1
ATOM 2066 N N . ASP A 1 264 ? -9.432 -14.887 -15.465 1.00 97.81 264 ASP A N 1
ATOM 2067 C CA . ASP A 1 264 ? -10.796 -15.036 -16.000 1.00 97.81 264 ASP A CA 1
ATOM 2068 C C . ASP A 1 264 ? -10.804 -15.873 -17.298 1.00 97.81 264 ASP A C 1
ATOM 2070 O O . ASP A 1 264 ? -11.613 -16.781 -17.463 1.00 97.81 264 ASP A O 1
ATOM 2074 N N . ARG A 1 265 ? -9.844 -15.644 -18.211 1.00 96.31 265 ARG A N 1
ATOM 2075 C CA . ARG A 1 265 ? -9.718 -16.440 -19.453 1.00 96.31 265 ARG A CA 1
ATOM 2076 C C . ARG A 1 265 ? -9.375 -17.905 -19.212 1.00 96.31 265 ARG A C 1
ATOM 2078 O O . ARG A 1 265 ? -9.769 -18.759 -20.011 1.00 96.31 265 ARG A O 1
ATOM 2085 N N . LEU A 1 266 ? -8.583 -18.187 -18.182 1.00 96.06 266 LEU A N 1
ATOM 2086 C CA . LEU A 1 266 ? -8.241 -19.551 -17.805 1.00 96.06 266 LEU A CA 1
ATOM 2087 C C . LEU A 1 266 ? -9.478 -20.273 -17.258 1.00 96.06 266 LEU A C 1
ATOM 2089 O O . LEU A 1 266 ? -9.751 -21.395 -17.685 1.00 96.06 266 LEU A O 1
ATOM 2093 N N . ASP A 1 267 ? -10.252 -19.605 -16.405 1.00 96.31 267 ASP A N 1
ATOM 2094 C CA . ASP A 1 267 ? -11.452 -20.162 -15.773 1.00 96.31 267 ASP A CA 1
ATOM 2095 C C . ASP A 1 267 ? -12.606 -20.354 -16.761 1.00 96.31 267 ASP A C 1
ATOM 2097 O O . ASP A 1 267 ? -13.326 -21.353 -16.693 1.00 96.31 267 ASP A O 1
ATOM 2101 N N . ASP A 1 268 ? -12.719 -19.466 -17.752 1.00 95.06 268 ASP A N 1
ATOM 2102 C CA . ASP A 1 268 ? -13.648 -19.596 -18.880 1.00 95.06 268 ASP A CA 1
ATOM 2103 C C . ASP A 1 268 ? -13.275 -20.746 -19.842 1.00 95.06 268 ASP A C 1
ATOM 2105 O O . ASP A 1 268 ? -14.010 -21.042 -20.788 1.00 95.06 268 ASP A O 1
ATOM 2109 N N . GLY A 1 269 ? -12.117 -21.391 -19.649 1.00 92.56 269 GLY A N 1
ATOM 2110 C CA . GLY A 1 269 ? -11.611 -22.445 -20.531 1.00 92.56 269 GLY A CA 1
ATOM 2111 C C . GLY A 1 269 ? -11.172 -21.935 -21.908 1.00 92.56 269 GLY A C 1
ATOM 2112 O O . GLY A 1 269 ? -11.091 -22.716 -22.856 1.00 92.56 269 GLY A O 1
ATOM 2113 N N . ALA A 1 270 ? -10.895 -20.633 -22.041 1.00 91.94 270 ALA A N 1
ATOM 2114 C CA . ALA A 1 270 ? -10.503 -20.015 -23.308 1.00 91.94 270 ALA A CA 1
ATOM 2115 C C . ALA A 1 270 ? -9.038 -20.300 -23.688 1.00 91.94 270 ALA A C 1
ATOM 2117 O O . ALA A 1 270 ? -8.656 -20.161 -24.852 1.00 91.94 270 ALA A O 1
ATOM 2118 N N . VAL A 1 271 ? -8.195 -20.670 -22.718 1.00 90.62 271 VAL A N 1
ATOM 2119 C CA . VAL A 1 271 ? -6.775 -20.980 -22.940 1.00 90.62 271 VAL A CA 1
ATOM 2120 C C . VAL A 1 271 ? -6.643 -22.352 -23.613 1.00 90.62 271 VAL A C 1
ATOM 2122 O O . VAL A 1 271 ? -7.060 -23.366 -23.057 1.00 90.62 271 VAL A O 1
ATOM 2125 N N . SER A 1 272 ? -6.052 -22.389 -24.815 1.00 85.12 272 SER A N 1
ATOM 2126 C CA . SER A 1 272 ? -5.889 -23.633 -25.585 1.00 85.12 272 SER A CA 1
ATOM 2127 C C . SER A 1 272 ? -5.044 -24.670 -24.839 1.00 85.12 272 SER A C 1
ATOM 2129 O O . SER A 1 272 ? -3.985 -24.349 -24.295 1.00 85.12 272 SER A O 1
ATOM 2131 N N . ALA A 1 273 ? -5.456 -25.939 -24.915 1.00 80.06 273 ALA A N 1
ATOM 2132 C CA . ALA A 1 273 ? -4.700 -27.076 -24.392 1.00 80.06 273 ALA A CA 1
ATOM 2133 C C . ALA A 1 273 ? -3.316 -27.245 -25.052 1.00 80.06 273 ALA A C 1
ATOM 2135 O O . ALA A 1 273 ? -2.432 -27.865 -24.459 1.00 80.06 273 ALA A O 1
ATOM 2136 N N . ASP A 1 274 ? -3.099 -26.661 -26.238 1.00 80.81 274 ASP A N 1
ATOM 2137 C CA . ASP A 1 274 ? -1.804 -26.668 -26.936 1.00 80.81 274 ASP A CA 1
ATOM 2138 C C . ASP A 1 274 ? -0.713 -25.897 -26.172 1.00 80.81 274 ASP A C 1
ATOM 2140 O O . ASP A 1 274 ? 0.478 -26.150 -26.356 1.00 80.81 274 ASP A O 1
ATOM 2144 N N . LEU A 1 275 ? -1.107 -24.985 -25.274 1.00 81.44 275 LEU A N 1
ATOM 2145 C CA . LEU A 1 275 ? -0.201 -24.279 -24.359 1.00 81.44 275 LEU A CA 1
ATOM 2146 C C . LEU A 1 275 ? 0.190 -25.129 -23.136 1.00 81.44 275 LEU A C 1
ATOM 2148 O O . LEU A 1 275 ? 1.033 -24.713 -22.338 1.00 81.44 275 LEU A O 1
ATOM 2152 N N . GLY A 1 276 ? -0.382 -26.331 -23.013 1.00 74.25 276 GLY A N 1
ATOM 2153 C CA . GLY A 1 276 ? -0.219 -27.246 -21.890 1.00 74.25 276 GLY A CA 1
ATOM 2154 C C . GLY A 1 276 ? -1.237 -27.015 -20.770 1.00 74.25 276 GLY A C 1
ATOM 2155 O O . GLY A 1 276 ? -1.991 -26.045 -20.762 1.00 74.25 276 GLY A O 1
ATOM 2156 N N . THR A 1 277 ? -1.260 -27.924 -19.790 1.00 78.06 277 THR A N 1
ATOM 2157 C CA . THR A 1 277 ? -2.046 -27.746 -18.560 1.00 78.06 277 THR A CA 1
ATOM 2158 C C . THR A 1 277 ? -1.440 -26.612 -17.741 1.00 78.06 277 THR A C 1
ATOM 2160 O O . THR A 1 277 ? -0.384 -26.787 -17.124 1.00 78.06 277 THR A O 1
ATOM 2163 N N . LEU A 1 278 ? -2.091 -25.453 -17.767 1.00 87.94 278 LEU A N 1
ATOM 2164 C CA . LEU A 1 278 ? -1.640 -24.246 -17.093 1.00 87.94 278 LEU A CA 1
ATOM 2165 C C . LEU A 1 278 ? -2.382 -24.089 -15.761 1.00 87.94 278 LEU A C 1
ATOM 2167 O O . LEU A 1 278 ? -3.607 -24.026 -15.735 1.00 87.94 278 LEU A O 1
ATOM 2171 N N . ASP A 1 279 ? -1.640 -24.025 -14.660 1.00 93.88 279 ASP A N 1
ATOM 2172 C CA . ASP A 1 279 ? -2.158 -23.557 -13.376 1.00 93.88 279 ASP A CA 1
ATOM 2173 C C . ASP A 1 279 ? -1.976 -22.032 -13.252 1.00 93.88 279 ASP A C 1
ATOM 2175 O O . ASP A 1 279 ? -1.256 -21.407 -14.039 1.00 93.88 279 ASP A O 1
ATOM 2179 N N . TYR A 1 280 ? -2.591 -21.410 -12.242 1.00 97.56 280 TYR A N 1
ATOM 2180 C CA . TYR A 1 280 ? -2.466 -19.964 -12.005 1.00 97.56 280 TYR A CA 1
ATOM 2181 C C . TYR A 1 280 ? -1.005 -19.513 -11.851 1.00 97.56 280 TYR A C 1
ATOM 2183 O O . TYR A 1 280 ? -0.607 -18.448 -12.321 1.00 97.56 280 TYR A O 1
ATOM 2191 N N . LYS A 1 281 ? -0.152 -20.359 -11.269 1.00 95.88 281 LYS A N 1
ATOM 2192 C CA . LYS A 1 281 ? 1.278 -20.081 -11.116 1.00 95.88 281 LYS A CA 1
ATOM 2193 C C . LYS A 1 281 ? 2.013 -20.083 -12.456 1.00 95.88 281 LYS A C 1
ATOM 2195 O O . LYS A 1 281 ? 2.890 -19.244 -12.676 1.00 95.88 281 LYS A O 1
ATOM 2200 N N . GLY A 1 282 ? 1.693 -21.022 -13.342 1.00 94.94 282 GLY A N 1
ATOM 2201 C CA . GLY A 1 282 ? 2.172 -21.068 -14.719 1.00 94.94 282 GLY A CA 1
ATOM 2202 C C . GLY A 1 282 ? 1.697 -19.861 -15.521 1.00 94.94 282 GLY A C 1
ATOM 2203 O O . GLY A 1 282 ? 2.498 -19.255 -16.234 1.00 94.94 282 GLY A O 1
ATOM 2204 N N . LEU A 1 283 ? 0.442 -19.454 -15.322 1.00 96.06 283 LEU A N 1
ATOM 2205 C CA . LEU A 1 283 ? -0.126 -18.258 -15.934 1.00 96.06 283 LEU A CA 1
ATOM 2206 C C . LEU A 1 283 ? 0.603 -16.988 -15.498 1.00 96.06 283 LEU A C 1
ATOM 2208 O O . LEU A 1 283 ? 1.025 -16.207 -16.349 1.00 96.06 283 LEU A O 1
ATOM 2212 N N . TYR A 1 284 ? 0.848 -16.826 -14.196 1.00 96.12 284 TYR A N 1
ATOM 2213 C CA . TYR A 1 284 ? 1.622 -15.703 -13.672 1.00 96.12 284 TYR A CA 1
ATOM 2214 C C . TYR A 1 284 ? 3.002 -15.617 -14.334 1.00 96.12 284 TYR A C 1
ATOM 2216 O O . TYR A 1 284 ? 3.408 -14.559 -14.804 1.00 96.12 284 TYR A O 1
ATOM 2224 N N . LYS A 1 285 ? 3.713 -16.748 -14.461 1.00 94.19 285 LYS A N 1
ATOM 2225 C CA . LYS A 1 285 ? 5.023 -16.783 -15.135 1.00 94.19 285 LYS A CA 1
ATOM 2226 C C . LYS A 1 285 ? 4.945 -16.376 -16.607 1.00 94.19 285 LYS A C 1
ATOM 2228 O O . LYS A 1 285 ? 5.891 -15.768 -17.108 1.00 94.19 285 LYS A O 1
ATOM 2233 N N . ALA A 1 286 ? 3.871 -16.740 -17.308 1.00 94.25 286 ALA A N 1
ATOM 2234 C CA . ALA A 1 286 ? 3.673 -16.355 -18.702 1.00 94.25 286 ALA A CA 1
ATOM 2235 C C . ALA A 1 286 ? 3.469 -14.838 -18.831 1.00 94.25 286 ALA A C 1
ATOM 2237 O O . ALA A 1 286 ? 4.164 -14.209 -19.630 1.00 94.25 286 ALA A O 1
ATOM 2238 N N . VAL A 1 287 ? 2.604 -14.257 -17.992 1.00 94.75 287 VAL A N 1
ATOM 2239 C CA . VAL A 1 287 ? 2.352 -12.806 -17.931 1.00 94.75 287 VAL A CA 1
ATOM 2240 C C . VAL A 1 287 ? 3.628 -12.045 -17.566 1.00 94.75 287 VAL A C 1
ATOM 2242 O O . VAL A 1 287 ? 4.048 -11.168 -18.320 1.00 94.75 287 VAL A O 1
ATOM 2245 N N . ALA A 1 288 ? 4.320 -12.445 -16.496 1.00 91.25 288 ALA A N 1
ATOM 2246 C CA . ALA A 1 288 ? 5.571 -11.822 -16.061 1.00 91.25 288 ALA A CA 1
ATOM 2247 C C . ALA A 1 288 ? 6.638 -11.834 -17.169 1.00 91.25 288 ALA A C 1
ATOM 2249 O O . ALA A 1 288 ? 7.327 -10.845 -17.420 1.00 91.25 288 ALA A O 1
ATOM 2250 N N . LYS A 1 289 ? 6.758 -12.951 -17.899 1.00 90.56 289 LYS A N 1
ATOM 2251 C CA . LYS A 1 289 ? 7.693 -13.076 -19.025 1.00 90.56 289 LYS A CA 1
ATOM 2252 C C . LYS A 1 289 ? 7.306 -12.182 -20.207 1.00 90.56 289 LYS A C 1
ATOM 2254 O O . LYS A 1 289 ? 8.197 -11.623 -20.848 1.00 90.56 289 LYS A O 1
ATOM 2259 N N . ALA A 1 290 ? 6.016 -12.073 -20.517 1.00 91.06 290 ALA A N 1
ATOM 2260 C CA . ALA A 1 290 ? 5.515 -11.216 -21.588 1.00 91.06 290 ALA A CA 1
ATOM 2261 C C . ALA A 1 290 ? 5.743 -9.729 -21.274 1.00 91.06 290 ALA A C 1
ATOM 2263 O O . ALA A 1 290 ? 6.232 -8.987 -22.129 1.00 91.06 290 ALA A O 1
ATOM 2264 N N . LEU A 1 291 ? 5.493 -9.320 -20.029 1.00 86.50 291 LEU A N 1
ATOM 2265 C CA . LEU A 1 291 ? 5.726 -7.956 -19.567 1.00 86.50 291 LEU A CA 1
ATOM 2266 C C . LEU A 1 291 ? 7.221 -7.616 -19.482 1.00 86.50 291 LEU A C 1
ATOM 2268 O O . LEU A 1 291 ? 7.638 -6.524 -19.865 1.00 86.50 291 LEU A O 1
ATOM 2272 N N . PHE A 1 292 ? 8.060 -8.555 -19.039 1.00 81.62 292 PHE A N 1
ATOM 2273 C CA . PHE A 1 292 ? 9.510 -8.355 -19.008 1.00 81.62 292 PHE A CA 1
ATOM 2274 C C . PHE A 1 292 ? 10.082 -8.083 -20.407 1.00 81.62 292 PHE A C 1
ATOM 2276 O O . PHE A 1 292 ? 10.921 -7.199 -20.570 1.00 81.62 292 PHE A O 1
ATOM 2283 N N . ARG A 1 293 ? 9.598 -8.789 -21.440 1.00 79.19 293 ARG A N 1
ATOM 2284 C CA . ARG A 1 293 ? 9.991 -8.526 -22.837 1.00 79.19 293 ARG A CA 1
ATOM 2285 C C . ARG A 1 293 ? 9.624 -7.110 -23.279 1.00 79.19 293 ARG A C 1
ATOM 2287 O O . ARG A 1 293 ? 10.468 -6.440 -23.867 1.00 79.19 293 ARG A O 1
ATOM 2294 N N . ALA A 1 294 ? 8.439 -6.628 -22.900 1.00 73.25 294 ALA A N 1
ATOM 2295 C CA . ALA A 1 294 ? 8.015 -5.255 -23.180 1.00 73.25 294 ALA A CA 1
ATOM 2296 C C . ALA A 1 294 ? 8.964 -4.200 -22.573 1.00 73.25 294 ALA A C 1
ATOM 2298 O O . ALA A 1 294 ? 9.259 -3.184 -23.203 1.00 73.25 294 ALA A O 1
ATOM 2299 N N . HIS A 1 295 ? 9.499 -4.455 -21.374 1.00 68.69 295 HIS A N 1
ATOM 2300 C CA . HIS A 1 295 ? 10.417 -3.537 -20.688 1.00 68.69 295 HIS A CA 1
ATOM 2301 C C . HIS A 1 295 ? 11.865 -3.601 -21.206 1.00 68.69 295 HIS A C 1
ATOM 2303 O O . HIS A 1 295 ? 12.577 -2.592 -21.175 1.00 68.69 295 HIS A O 1
ATOM 2309 N N . VAL A 1 296 ? 12.321 -4.770 -21.668 1.00 59.91 296 VAL A N 1
ATOM 2310 C CA . VAL A 1 296 ? 13.712 -4.994 -22.105 1.00 59.91 296 VAL A CA 1
ATOM 2311 C C . VAL A 1 296 ? 13.962 -4.561 -23.546 1.00 59.91 296 VAL A C 1
ATOM 2313 O O . VAL A 1 296 ? 15.069 -4.121 -23.854 1.00 59.91 296 VAL A O 1
ATOM 2316 N N . GLU A 1 297 ? 12.965 -4.618 -24.429 1.00 57.38 297 GLU A N 1
ATOM 2317 C CA . GLU A 1 297 ? 13.162 -4.337 -25.859 1.00 57.38 297 GLU A CA 1
ATOM 2318 C C . GLU A 1 297 ? 13.437 -2.859 -26.189 1.00 57.38 297 GLU A C 1
ATOM 2320 O O . GLU A 1 297 ? 13.637 -2.510 -27.350 1.00 57.38 297 GLU A O 1
ATOM 2325 N N . GLY A 1 298 ? 13.489 -1.964 -25.194 1.00 63.25 298 GLY A N 1
ATOM 2326 C CA . GLY A 1 298 ? 13.843 -0.549 -25.372 1.00 63.25 298 GLY A CA 1
ATOM 2327 C C . GLY A 1 298 ? 12.814 0.267 -26.163 1.00 63.25 298 GLY A C 1
ATOM 2328 O O . GLY A 1 298 ? 12.866 1.494 -26.121 1.00 63.25 298 GLY A O 1
ATOM 2329 N N . GLN A 1 299 ? 11.852 -0.393 -26.815 1.00 70.25 299 GLN A N 1
ATOM 2330 C CA . GLN A 1 299 ? 10.769 0.207 -27.586 1.00 70.25 299 GLN A CA 1
ATOM 2331 C C . GLN A 1 299 ? 9.928 1.142 -26.723 1.00 70.25 299 GLN A C 1
ATOM 2333 O O . GLN A 1 299 ? 9.811 2.316 -27.068 1.00 70.25 299 GLN A O 1
ATOM 2338 N N . LEU A 1 300 ? 9.468 0.673 -25.556 1.00 74.25 300 LEU A N 1
ATOM 2339 C CA . LEU A 1 300 ? 8.704 1.489 -24.608 1.00 74.25 300 LEU A CA 1
ATOM 2340 C C . LEU A 1 300 ? 9.468 2.776 -24.261 1.00 74.25 300 LEU A C 1
ATOM 2342 O O . LEU A 1 300 ? 8.967 3.879 -24.469 1.00 74.25 300 LEU A O 1
ATOM 2346 N N . LYS A 1 301 ? 10.735 2.650 -23.843 1.00 74.12 301 LYS A N 1
ATOM 2347 C CA . LYS A 1 301 ? 11.586 3.807 -23.516 1.00 74.12 301 LYS A CA 1
ATOM 2348 C C . LYS A 1 301 ? 11.802 4.726 -24.719 1.00 74.12 301 LYS A C 1
ATOM 2350 O O . LYS A 1 301 ? 11.778 5.938 -24.555 1.00 74.12 301 LYS A O 1
ATOM 2355 N N . SER A 1 302 ? 11.989 4.184 -25.921 1.00 79.19 302 SER A N 1
ATOM 2356 C CA . SER A 1 302 ? 12.165 4.986 -27.138 1.00 79.19 302 SER A CA 1
ATOM 2357 C C . SER A 1 302 ? 10.909 5.783 -27.509 1.00 79.19 302 SER A C 1
ATOM 2359 O O . SER A 1 302 ? 11.015 6.940 -27.916 1.00 79.19 302 SER A O 1
ATOM 2361 N N . GLU A 1 303 ? 9.729 5.197 -27.301 1.00 80.44 303 GLU A N 1
ATOM 2362 C CA . GLU A 1 303 ? 8.435 5.824 -27.547 1.00 80.44 303 GLU A CA 1
ATOM 2363 C C . GLU A 1 303 ? 8.189 6.963 -26.556 1.00 80.44 303 GLU A C 1
ATOM 2365 O O . GLU A 1 303 ? 7.908 8.089 -26.972 1.00 80.44 303 GLU A O 1
ATOM 2370 N N . ILE A 1 304 ? 8.423 6.712 -25.266 1.00 78.25 304 ILE A N 1
ATOM 2371 C CA . ILE A 1 304 ? 8.387 7.740 -24.219 1.00 78.25 304 ILE A CA 1
ATOM 2372 C C . ILE A 1 304 ? 9.329 8.891 -24.572 1.00 78.25 304 ILE A C 1
ATOM 2374 O O . ILE A 1 304 ? 8.947 10.055 -24.550 1.00 78.25 304 ILE A O 1
ATOM 2378 N N . MET A 1 305 ? 10.558 8.569 -24.975 1.00 79.19 305 MET A N 1
ATOM 2379 C CA . MET A 1 305 ? 11.571 9.556 -25.350 1.00 79.19 305 MET A CA 1
ATOM 2380 C C . MET A 1 305 ? 11.241 10.338 -26.627 1.00 79.19 305 MET A C 1
ATOM 2382 O O . MET A 1 305 ? 11.899 11.346 -26.914 1.00 79.19 305 MET A O 1
ATOM 2386 N N . SER A 1 306 ? 10.276 9.874 -27.422 1.00 86.00 306 SER A N 1
ATOM 2387 C CA . SER A 1 306 ? 9.792 10.591 -28.600 1.00 86.00 306 SER A CA 1
ATOM 2388 C C . SER A 1 306 ? 8.760 11.668 -28.248 1.00 86.00 306 SER A C 1
ATOM 2390 O O . SER A 1 306 ? 8.697 12.666 -28.964 1.00 86.00 306 SER A O 1
ATOM 2392 N N . LYS A 1 307 ? 7.995 11.479 -27.159 1.00 86.75 307 LYS A N 1
ATOM 2393 C CA . LYS A 1 307 ? 6.902 12.361 -26.702 1.00 86.75 307 LYS A CA 1
ATOM 2394 C C . LYS A 1 307 ? 6.759 12.354 -25.168 1.00 86.75 307 LYS A C 1
ATOM 2396 O O . LYS A 1 307 ? 5.734 11.897 -24.653 1.00 86.75 307 LYS A O 1
ATOM 2401 N N . PRO A 1 308 ? 7.780 12.795 -24.413 1.00 85.19 308 PRO A N 1
ATOM 2402 C CA . PRO A 1 308 ? 7.798 12.675 -22.953 1.00 85.19 308 PRO A CA 1
ATOM 2403 C C . PRO A 1 308 ? 6.626 13.392 -22.269 1.00 85.19 308 PRO A C 1
ATOM 2405 O O . PRO A 1 308 ? 6.172 12.943 -21.224 1.00 85.19 308 PRO A O 1
ATOM 2408 N N . GLU A 1 309 ? 6.085 14.448 -22.875 1.00 86.31 309 GLU A N 1
ATOM 2409 C CA . GLU A 1 309 ? 4.935 15.218 -22.392 1.00 86.31 309 GLU A CA 1
ATOM 2410 C C . GLU A 1 309 ? 3.636 14.410 -22.242 1.00 86.31 309 GLU A C 1
ATOM 2412 O O . GLU A 1 309 ? 2.741 14.829 -21.515 1.00 86.31 309 GLU A O 1
ATOM 2417 N N . LEU A 1 310 ? 3.519 13.261 -22.916 1.00 86.62 310 LEU A N 1
ATOM 2418 C CA . LEU A 1 310 ? 2.367 12.363 -22.773 1.00 86.62 310 LEU A CA 1
ATOM 2419 C C . LEU A 1 310 ? 2.502 11.413 -21.578 1.00 86.62 310 LEU A C 1
ATOM 2421 O O . LEU A 1 310 ? 1.504 10.880 -21.099 1.00 86.62 310 LEU A O 1
ATOM 2425 N N . PHE A 1 311 ? 3.732 11.178 -21.123 1.00 84.81 311 PHE A N 1
ATOM 2426 C CA . PHE A 1 311 ? 4.058 10.144 -20.144 1.00 84.81 311 PHE A CA 1
ATOM 2427 C C . PHE A 1 311 ? 4.510 10.714 -18.807 1.00 84.81 311 PHE A C 1
ATOM 2429 O O . PHE A 1 311 ? 4.339 10.049 -17.793 1.00 84.81 311 PHE A O 1
ATOM 2436 N N . VAL A 1 312 ? 5.096 11.911 -18.796 1.00 86.75 312 VAL A N 1
ATOM 2437 C CA . VAL A 1 312 ? 5.640 12.561 -17.603 1.00 86.75 312 VAL A CA 1
ATOM 2438 C C . VAL A 1 312 ? 4.677 13.635 -17.122 1.00 86.75 312 VAL A C 1
ATOM 2440 O O . VAL A 1 312 ? 4.248 14.494 -17.888 1.00 86.75 312 VAL A O 1
ATOM 2443 N N . GLU A 1 313 ? 4.392 13.621 -15.828 1.00 85.94 313 GLU A N 1
ATOM 2444 C CA . GLU A 1 313 ? 3.687 14.684 -15.127 1.00 85.94 313 GLU A CA 1
ATOM 2445 C C . GLU A 1 313 ? 4.719 15.654 -14.537 1.00 85.94 313 GLU A C 1
ATOM 2447 O O . GLU A 1 313 ? 5.401 15.304 -13.568 1.00 85.94 313 GLU A O 1
ATOM 2452 N N . PRO A 1 314 ? 4.890 16.859 -15.110 1.00 83.81 314 PRO A N 1
ATOM 2453 C CA . PRO A 1 314 ? 5.874 17.804 -14.608 1.00 83.81 314 PRO A CA 1
ATOM 2454 C C . PRO A 1 314 ? 5.451 18.356 -13.245 1.00 83.81 314 PRO A C 1
ATOM 2456 O O . PRO A 1 314 ? 4.323 18.816 -13.066 1.00 83.81 314 PRO A O 1
ATOM 2459 N N . ASP A 1 315 ? 6.394 18.375 -12.306 1.00 86.31 315 ASP A N 1
ATOM 2460 C CA . ASP A 1 315 ? 6.269 19.106 -11.050 1.00 86.31 315 ASP A CA 1
ATOM 2461 C C . ASP A 1 315 ? 7.019 20.447 -11.180 1.00 86.31 315 ASP A C 1
ATOM 2463 O O . ASP A 1 315 ? 8.252 20.451 -11.260 1.00 86.31 315 ASP A O 1
ATOM 2467 N N . PRO A 1 316 ? 6.312 21.592 -11.252 1.00 86.19 316 PRO A N 1
ATOM 2468 C CA . PRO A 1 316 ? 6.946 22.895 -11.444 1.00 86.19 316 PRO A CA 1
ATOM 2469 C C . PRO A 1 316 ? 7.762 23.356 -10.229 1.00 86.19 316 PRO A C 1
ATOM 2471 O O . PRO A 1 316 ? 8.604 24.242 -10.369 1.00 86.19 316 PRO A O 1
ATOM 2474 N N . GLU A 1 317 ? 7.529 22.778 -9.051 1.00 85.00 317 GLU A N 1
ATOM 2475 C CA . GLU A 1 317 ? 8.201 23.150 -7.806 1.00 85.00 317 GLU A CA 1
ATOM 2476 C C . GLU A 1 317 ? 9.455 22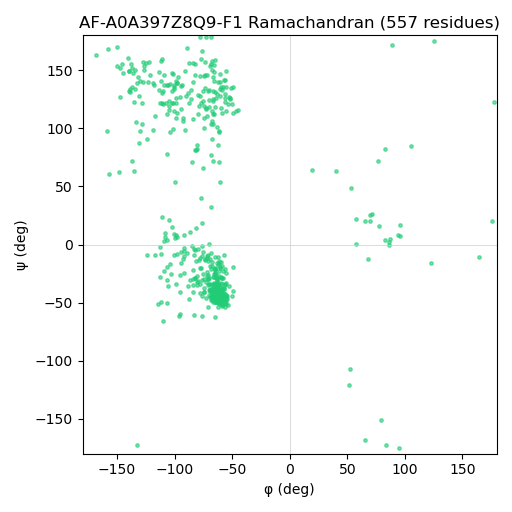.303 -7.558 1.00 85.00 317 GLU A C 1
ATOM 2478 O O . GLU A 1 317 ? 10.400 22.762 -6.917 1.00 85.00 317 GLU A O 1
ATOM 2483 N N . LEU A 1 318 ? 9.529 21.098 -8.131 1.00 85.69 318 LEU A N 1
ATOM 2484 C CA . LEU A 1 318 ? 10.681 20.206 -7.989 1.00 85.69 318 LEU A CA 1
ATOM 2485 C C . LEU A 1 318 ? 12.047 20.872 -8.271 1.00 85.69 318 LEU A C 1
ATOM 2487 O O . LEU A 1 318 ? 12.962 20.661 -7.473 1.00 85.69 318 LEU A O 1
ATOM 2491 N N . PRO A 1 319 ? 12.239 21.689 -9.332 1.00 82.50 319 PRO A N 1
ATOM 2492 C CA . PRO A 1 319 ? 13.530 22.331 -9.573 1.00 82.50 319 PRO A CA 1
ATOM 2493 C C . PRO A 1 319 ? 13.970 23.237 -8.422 1.00 82.50 319 PRO A C 1
ATOM 2495 O O . PRO A 1 319 ? 15.141 23.215 -8.050 1.00 82.50 319 PRO A O 1
ATOM 2498 N N . LEU A 1 320 ? 13.040 23.999 -7.837 1.00 75.50 320 LEU A N 1
ATOM 2499 C CA . LEU A 1 320 ? 13.333 24.857 -6.692 1.00 75.50 320 LEU A CA 1
ATOM 2500 C C . LEU A 1 320 ? 13.680 24.008 -5.463 1.00 75.50 320 LEU A C 1
ATOM 2502 O O . LEU A 1 320 ? 14.662 24.297 -4.790 1.00 75.50 320 LEU A O 1
ATOM 2506 N N . ALA A 1 321 ? 12.951 22.906 -5.240 1.00 77.75 321 ALA A N 1
ATOM 2507 C CA . ALA A 1 321 ? 13.199 21.988 -4.123 1.00 77.75 321 ALA A CA 1
ATOM 2508 C C . ALA A 1 321 ? 14.629 21.440 -4.139 1.00 77.75 321 ALA A C 1
ATOM 2510 O O . ALA A 1 321 ? 15.307 21.386 -3.114 1.00 77.75 321 ALA A O 1
ATOM 2511 N N . LEU A 1 322 ? 15.100 21.054 -5.326 1.00 78.38 322 LEU A N 1
ATOM 2512 C CA . LEU A 1 322 ? 16.448 20.531 -5.517 1.00 78.38 322 LEU A CA 1
ATOM 2513 C C . LEU A 1 322 ? 17.519 21.625 -5.411 1.00 78.38 322 LEU A C 1
ATOM 2515 O O . LEU A 1 322 ? 18.627 21.336 -4.961 1.00 78.38 322 LEU A O 1
ATOM 2519 N N . LEU A 1 323 ? 17.218 22.865 -5.816 1.00 70.88 323 LEU A N 1
ATOM 2520 C CA . LEU A 1 323 ? 18.139 23.997 -5.676 1.00 70.88 323 LEU A CA 1
ATOM 2521 C C . LEU A 1 323 ? 18.352 24.372 -4.204 1.00 70.88 323 LEU A C 1
ATOM 2523 O O . LEU A 1 323 ? 19.507 24.436 -3.785 1.00 70.88 323 LEU A O 1
ATOM 2527 N N . ASP A 1 324 ? 17.279 24.502 -3.419 1.00 59.72 324 ASP A N 1
ATOM 2528 C CA . ASP A 1 324 ? 17.350 24.813 -1.981 1.00 59.72 324 ASP A CA 1
ATOM 2529 C C . ASP A 1 324 ? 18.190 23.774 -1.219 1.00 59.72 324 ASP A C 1
ATOM 2531 O O . ASP A 1 324 ? 18.984 24.104 -0.337 1.00 59.72 324 ASP A O 1
ATOM 2535 N N . GLN A 1 325 ? 18.076 22.500 -1.600 1.00 64.56 325 GLN A N 1
ATOM 2536 C CA . GLN A 1 325 ? 18.883 21.423 -1.026 1.00 64.56 325 GLN A CA 1
ATOM 2537 C C . GLN A 1 325 ? 20.334 21.445 -1.523 1.00 64.56 325 GLN A C 1
ATOM 2539 O O . GLN A 1 325 ? 21.265 21.241 -0.744 1.00 64.56 325 GLN A O 1
ATOM 2544 N N . LYS A 1 326 ? 20.566 21.703 -2.815 1.00 56.69 326 LYS A N 1
ATOM 2545 C CA . LYS A 1 326 ? 21.915 21.744 -3.400 1.00 56.69 326 LYS A CA 1
ATOM 2546 C C . LYS A 1 326 ? 22.765 22.878 -2.828 1.00 56.69 326 LYS A C 1
ATOM 2548 O O . LYS A 1 326 ? 23.966 22.692 -2.637 1.00 56.69 326 LYS A O 1
ATOM 2553 N N . GLU A 1 327 ? 22.177 24.048 -2.589 1.00 48.22 327 GLU A N 1
ATOM 2554 C CA . GLU A 1 327 ? 22.889 25.190 -2.001 1.00 48.22 327 GLU A CA 1
ATOM 2555 C C . GLU A 1 327 ? 23.345 24.910 -0.559 1.00 48.22 327 GLU A C 1
ATOM 2557 O O . GLU A 1 327 ? 24.332 25.490 -0.106 1.00 48.22 327 GLU A O 1
ATOM 2562 N N . PHE A 1 328 ? 22.702 23.954 0.116 1.00 38.78 328 PHE A N 1
ATOM 2563 C CA . PHE A 1 328 ? 23.001 23.548 1.484 1.00 38.78 328 PHE A CA 1
ATOM 2564 C C . PHE A 1 328 ? 24.073 22.436 1.595 1.00 38.78 328 PHE A C 1
ATOM 2566 O O . PHE A 1 328 ? 24.916 22.484 2.491 1.00 38.78 328 PHE A O 1
ATOM 2573 N N . PHE A 1 329 ? 24.117 21.469 0.666 1.00 41.78 329 PHE A N 1
ATOM 2574 C CA . PHE A 1 329 ? 25.001 20.288 0.736 1.00 41.78 329 PHE A CA 1
ATOM 2575 C C . PHE A 1 329 ? 26.188 20.338 -0.257 1.00 41.78 329 PHE A C 1
ATOM 2577 O O . PHE A 1 329 ? 26.175 19.672 -1.293 1.00 41.78 329 PHE A O 1
ATOM 2584 N N . GLN A 1 330 ? 27.252 21.102 0.029 1.00 39.53 330 GLN A N 1
ATOM 2585 C CA . GLN A 1 330 ? 28.475 21.115 -0.804 1.00 39.53 330 GLN A CA 1
ATOM 2586 C C . GLN A 1 330 ? 29.622 20.272 -0.202 1.00 39.53 330 GLN A C 1
ATOM 2588 O O . GLN A 1 330 ? 30.363 20.761 0.648 1.00 39.53 330 GLN A O 1
ATOM 2593 N N . MET A 1 331 ? 29.830 19.032 -0.685 1.00 35.84 331 MET A N 1
ATOM 2594 C CA . MET A 1 331 ? 31.039 18.196 -0.454 1.00 35.84 331 MET A CA 1
ATOM 2595 C C . MET A 1 331 ? 31.343 17.283 -1.676 1.00 35.84 331 MET A C 1
ATOM 2597 O O . MET A 1 331 ? 30.419 16.932 -2.403 1.00 35.84 331 MET A O 1
ATOM 2601 N N . SER A 1 332 ? 32.612 16.894 -1.933 1.00 35.25 332 SER A N 1
ATOM 2602 C CA . SER A 1 332 ? 33.044 16.211 -3.189 1.00 35.25 332 SER A CA 1
ATOM 2603 C C . SER A 1 332 ? 33.944 14.962 -3.006 1.00 35.25 332 SER A C 1
ATOM 2605 O O . SER A 1 332 ? 35.128 15.153 -2.744 1.00 35.25 332 SER A O 1
ATOM 2607 N N . HIS A 1 333 ? 33.481 13.707 -3.182 1.00 37.44 333 HIS A N 1
ATOM 2608 C CA . HIS A 1 333 ? 34.309 12.485 -2.946 1.00 37.44 333 HIS A CA 1
ATOM 2609 C C . HIS A 1 333 ? 33.658 11.142 -3.483 1.00 37.44 333 HIS A C 1
ATOM 2611 O O . HIS A 1 333 ? 32.469 11.168 -3.781 1.00 37.44 333 HIS A O 1
ATOM 2617 N N . PRO A 1 334 ? 34.350 9.964 -3.682 1.00 42.53 334 PRO A N 1
ATOM 2618 C CA . PRO A 1 334 ? 34.466 9.516 -5.080 1.00 42.53 334 PRO A CA 1
ATOM 2619 C C . PRO A 1 334 ? 34.192 8.002 -5.679 1.00 42.53 334 PRO A C 1
ATOM 2621 O O . PRO A 1 334 ? 34.695 7.068 -5.080 1.00 42.53 334 PRO A O 1
ATOM 2624 N N . LEU A 1 335 ? 33.529 7.732 -6.893 1.00 46.12 335 LEU A N 1
ATOM 2625 C CA . LEU A 1 335 ? 33.058 6.487 -7.694 1.00 46.12 335 LEU A CA 1
ATOM 2626 C C . LEU A 1 335 ? 33.397 6.418 -9.255 1.00 46.12 335 LEU A C 1
ATOM 2628 O O . LE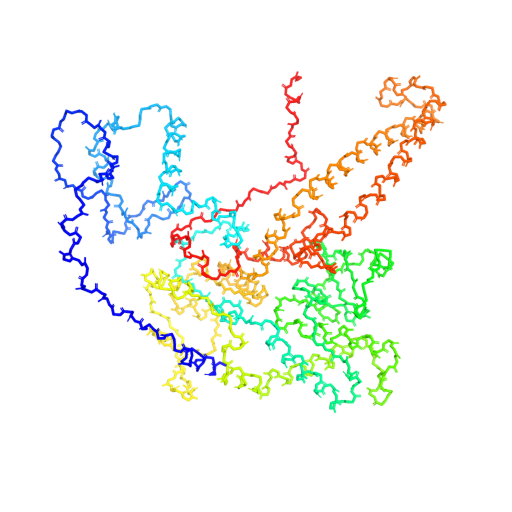U A 1 335 ? 34.082 7.323 -9.703 1.00 46.12 335 LEU A O 1
ATOM 2632 N N . TYR A 1 336 ? 32.891 5.420 -10.067 1.00 49.44 336 TYR A N 1
ATOM 2633 C CA . TYR A 1 336 ? 33.060 5.093 -11.544 1.00 49.44 336 TYR A CA 1
ATOM 2634 C C . TYR A 1 336 ? 32.407 6.041 -12.579 1.00 49.44 336 TYR A C 1
ATOM 2636 O O . TYR A 1 336 ? 31.185 6.096 -12.658 1.00 49.44 336 TYR A O 1
ATOM 2644 N N . GLU A 1 337 ? 33.174 6.691 -13.452 1.00 56.72 337 GLU A N 1
ATOM 2645 C CA . GLU A 1 337 ? 32.695 7.820 -14.266 1.00 56.72 337 GLU A CA 1
ATOM 2646 C C . GLU A 1 337 ? 32.337 7.438 -15.713 1.00 56.72 337 GLU A C 1
ATOM 2648 O O . GLU A 1 337 ? 33.077 6.720 -16.391 1.00 56.72 337 GLU A O 1
ATOM 2653 N N . VAL A 1 338 ? 31.221 7.969 -16.210 1.00 60.62 338 VAL A N 1
ATOM 2654 C CA . VAL A 1 338 ? 30.823 7.962 -17.620 1.00 60.62 338 VAL A CA 1
ATOM 2655 C C . VAL A 1 338 ? 31.504 9.144 -18.314 1.00 60.62 338 VAL A C 1
ATOM 2657 O O . VAL A 1 338 ? 31.149 10.297 -18.095 1.00 60.62 338 VAL A O 1
ATOM 2660 N N . VAL A 1 339 ? 32.496 8.853 -19.154 1.00 57.38 339 VAL A N 1
ATOM 2661 C CA . VAL A 1 339 ? 33.465 9.841 -19.674 1.00 57.38 339 VAL A CA 1
ATOM 2662 C C . VAL A 1 339 ? 33.029 10.444 -21.014 1.00 57.38 339 VAL A C 1
ATOM 2664 O O . VAL A 1 339 ? 33.606 11.416 -21.490 1.00 57.38 339 VAL A O 1
ATOM 2667 N N . THR A 1 340 ? 32.023 9.864 -21.671 1.00 55.81 340 THR A N 1
ATOM 2668 C CA . THR A 1 340 ? 31.593 10.276 -23.018 1.00 55.81 340 THR A CA 1
ATOM 2669 C C . THR A 1 340 ? 30.073 10.305 -23.138 1.00 55.81 340 THR A C 1
ATOM 2671 O O . THR A 1 340 ? 29.378 9.564 -22.445 1.00 55.81 340 THR A O 1
ATOM 2674 N N . GLY A 1 341 ? 29.554 11.115 -24.069 1.00 52.75 341 GLY A N 1
ATOM 2675 C CA . GLY A 1 341 ? 28.121 11.158 -24.394 1.00 52.75 341 GLY A CA 1
ATOM 2676 C C . GLY A 1 341 ? 27.557 9.842 -24.951 1.00 52.75 341 GLY A C 1
ATOM 2677 O O . GLY A 1 341 ? 26.351 9.644 -24.895 1.00 52.75 341 GLY A O 1
ATOM 2678 N N . GLU A 1 342 ? 28.417 8.936 -25.429 1.00 52.59 342 GLU A N 1
ATOM 2679 C CA . GLU A 1 342 ? 28.055 7.596 -25.923 1.00 52.59 342 GLU A CA 1
ATOM 2680 C C . GLU A 1 342 ? 28.064 6.520 -24.822 1.00 52.59 342 GLU A C 1
ATOM 2682 O O . GLU A 1 342 ? 27.645 5.387 -25.051 1.00 52.59 342 GLU A O 1
ATOM 2687 N N . GLY A 1 343 ? 28.527 6.860 -23.614 1.00 53.38 343 GLY A N 1
ATOM 2688 C CA . GLY A 1 343 ? 28.441 5.982 -22.453 1.00 53.38 343 GLY A CA 1
ATOM 2689 C C . GLY A 1 343 ? 29.644 5.118 -22.122 1.00 53.38 343 GLY A C 1
ATOM 2690 O O . GLY A 1 343 ? 29.512 4.179 -21.336 1.00 53.38 343 GLY A O 1
ATOM 2691 N N . LEU A 1 344 ? 30.821 5.429 -22.668 1.00 54.91 344 LEU A N 1
ATOM 2692 C CA . LEU A 1 344 ? 32.068 4.796 -22.231 1.00 54.91 344 LEU A CA 1
ATOM 2693 C C . LEU A 1 344 ? 32.332 5.089 -20.748 1.00 54.91 344 LEU A C 1
ATOM 2695 O O . LEU A 1 344 ? 32.338 6.247 -20.325 1.00 54.91 344 LEU A O 1
ATOM 2699 N N . MET A 1 345 ? 32.573 4.028 -19.977 1.00 62.34 345 MET A N 1
ATOM 2700 C CA . MET A 1 345 ? 32.811 4.077 -18.533 1.00 62.34 345 MET A CA 1
ATOM 2701 C C . MET A 1 345 ? 34.301 3.889 -18.228 1.00 62.34 345 MET A C 1
ATOM 2703 O O . MET A 1 345 ? 34.933 3.000 -18.803 1.00 62.34 345 MET A O 1
ATOM 2707 N N . ARG A 1 346 ? 34.855 4.668 -17.290 1.00 58.75 346 ARG A N 1
ATOM 2708 C CA . ARG A 1 346 ? 36.188 4.424 -16.715 1.00 58.75 346 ARG A CA 1
ATOM 2709 C C . ARG A 1 346 ? 36.089 4.011 -15.244 1.00 58.75 346 ARG A C 1
ATOM 2711 O O . ARG A 1 346 ? 35.298 4.603 -14.505 1.00 58.75 346 ARG A O 1
ATOM 2718 N N . PRO A 1 347 ? 36.910 3.045 -14.786 1.00 53.97 347 PRO A N 1
ATOM 2719 C CA . PRO A 1 347 ? 37.099 2.799 -13.367 1.00 53.97 347 PRO A CA 1
ATOM 2720 C C . PRO A 1 347 ? 37.509 4.076 -12.663 1.00 53.97 347 PRO A C 1
ATOM 2722 O O . PRO A 1 347 ? 38.502 4.701 -13.029 1.00 53.97 347 PRO A O 1
ATOM 2725 N N . CYS A 1 348 ? 36.711 4.484 -11.688 1.00 53.25 348 CYS A N 1
ATOM 2726 C CA . CYS A 1 348 ? 36.948 5.715 -10.972 1.00 53.25 348 CYS A CA 1
ATOM 2727 C C . CYS A 1 348 ? 36.682 5.459 -9.486 1.00 53.25 348 CYS A C 1
ATOM 2729 O O . CYS A 1 348 ? 35.735 4.778 -9.090 1.00 53.25 348 CYS A O 1
ATOM 2731 N N . PHE A 1 349 ? 37.638 5.892 -8.675 1.00 52.91 349 PHE A N 1
ATOM 2732 C CA . PHE A 1 349 ? 37.718 5.593 -7.252 1.00 52.91 349 PHE A CA 1
ATOM 2733 C C . PHE A 1 349 ? 37.445 6.846 -6.419 1.00 52.91 349 PHE A C 1
ATOM 2735 O O . PHE A 1 349 ? 37.873 6.835 -5.271 1.00 52.91 349 PHE A O 1
ATOM 2742 N N . LYS A 1 350 ? 36.721 7.869 -6.947 1.00 60.44 350 LYS A N 1
ATOM 2743 C CA . LYS A 1 350 ? 37.111 9.051 -7.781 1.00 60.44 350 LYS A CA 1
ATOM 2744 C C . LYS A 1 350 ? 35.902 9.998 -8.303 1.00 60.44 350 LYS A C 1
ATOM 2746 O O . LYS A 1 350 ? 36.168 10.784 -9.178 1.00 60.44 350 LYS A O 1
ATOM 2751 N N . VAL A 1 351 ? 34.653 10.049 -7.760 1.00 61.38 351 VAL A N 1
ATOM 2752 C CA . VAL A 1 351 ? 33.563 11.096 -7.866 1.00 61.38 351 VAL A CA 1
ATOM 2753 C C . VAL A 1 351 ? 34.132 12.492 -7.691 1.00 61.38 351 VAL A C 1
ATOM 2755 O O . VAL A 1 351 ? 34.557 12.915 -6.614 1.00 61.38 351 VAL A O 1
ATOM 2758 N N . GLU A 1 352 ? 34.005 13.216 -8.778 1.00 59.22 352 GLU A N 1
ATOM 2759 C CA . GLU A 1 352 ? 34.145 14.646 -8.893 1.00 59.22 352 GLU A CA 1
ATOM 2760 C C . GLU A 1 352 ? 32.758 15.296 -8.970 1.00 59.22 352 GLU A C 1
ATOM 2762 O O . GLU A 1 352 ? 31.800 14.731 -9.520 1.00 59.22 352 GLU A O 1
ATOM 2767 N N . THR A 1 353 ? 32.654 16.503 -8.419 1.00 64.88 353 THR A N 1
ATOM 2768 C CA . THR A 1 353 ? 31.446 17.326 -8.500 1.00 64.88 353 THR A CA 1
ATOM 2769 C C . THR A 1 353 ? 30.997 17.477 -9.953 1.00 64.88 353 THR A C 1
ATOM 2771 O O . THR A 1 353 ? 31.774 17.896 -10.806 1.00 64.88 353 THR A O 1
ATOM 2774 N N . GLY A 1 354 ? 29.728 17.165 -10.231 1.00 65.75 354 GLY A N 1
ATOM 2775 C CA . GLY A 1 354 ? 29.148 17.258 -11.576 1.00 65.75 354 GLY A CA 1
ATOM 2776 C C . GLY A 1 354 ? 29.410 16.054 -12.489 1.00 65.75 354 GLY A C 1
ATOM 2777 O O . GLY A 1 354 ? 29.009 16.096 -13.650 1.00 65.75 354 GLY A O 1
ATOM 2778 N N . GLY A 1 355 ? 30.052 14.989 -11.998 1.00 64.75 355 GLY A N 1
ATOM 2779 C CA . GLY A 1 355 ? 30.248 13.772 -12.788 1.00 64.75 355 GLY A CA 1
ATOM 2780 C C . GLY A 1 355 ? 28.997 12.892 -12.899 1.00 64.75 355 GLY A C 1
ATOM 2781 O O . GLY A 1 355 ? 28.078 12.965 -12.082 1.00 64.75 355 GLY A O 1
ATOM 2782 N N . LEU A 1 356 ? 28.989 12.024 -13.911 1.00 66.31 356 LEU A N 1
ATOM 2783 C CA . LEU A 1 356 ? 27.968 11.003 -14.146 1.00 66.31 356 LEU A CA 1
ATOM 2784 C C . LEU A 1 356 ? 28.580 9.627 -13.877 1.00 66.31 356 LEU A C 1
ATOM 2786 O O . LEU A 1 356 ? 29.657 9.339 -14.390 1.00 66.31 356 LEU A O 1
ATOM 2790 N N . TYR A 1 357 ? 27.900 8.775 -13.110 1.00 67.12 357 TYR A N 1
ATOM 2791 C CA . TYR A 1 357 ? 28.442 7.488 -12.661 1.00 67.12 357 TYR A CA 1
ATOM 2792 C C . TYR A 1 357 ? 27.498 6.333 -13.005 1.00 67.12 357 TYR A C 1
ATOM 2794 O O . TYR A 1 357 ? 26.292 6.531 -13.146 1.00 67.12 357 TYR A O 1
ATOM 2802 N N . SER A 1 358 ? 28.038 5.123 -13.165 1.00 54.19 358 SER A N 1
ATOM 2803 C CA . SER A 1 358 ? 27.259 3.913 -13.466 1.00 54.19 358 SER A CA 1
ATOM 2804 C C . SER A 1 358 ? 27.782 2.718 -12.666 1.00 54.19 358 SER A C 1
ATOM 2806 O O . SER A 1 358 ? 28.990 2.483 -12.604 1.00 54.19 358 SER A O 1
ATOM 2808 N N . GLY A 1 359 ? 26.868 1.957 -12.058 1.00 55.25 359 GLY A N 1
ATOM 2809 C CA . GLY A 1 359 ? 27.191 0.866 -11.133 1.00 55.25 359 GLY A CA 1
ATOM 2810 C C . GLY A 1 359 ? 27.553 1.352 -9.723 1.00 55.25 359 GLY A C 1
ATOM 2811 O O . GLY A 1 359 ? 27.079 2.391 -9.273 1.00 55.25 359 GLY A O 1
ATOM 2812 N N . GLY A 1 360 ? 28.396 0.588 -9.022 1.00 58.47 360 GLY A N 1
ATOM 2813 C CA . GLY A 1 360 ? 28.811 0.868 -7.642 1.00 58.47 360 GLY A CA 1
ATOM 2814 C C . GLY A 1 360 ? 27.979 0.138 -6.582 1.00 58.47 360 GLY A C 1
ATOM 2815 O O . GLY A 1 360 ? 27.142 -0.706 -6.889 1.00 58.47 360 GLY A O 1
ATOM 2816 N N . SER A 1 361 ? 28.251 0.437 -5.313 1.00 57.28 361 SER A N 1
ATOM 2817 C CA . SER A 1 361 ? 27.501 -0.073 -4.159 1.00 57.28 361 SER A CA 1
ATOM 2818 C C . SER A 1 361 ? 27.332 1.032 -3.119 1.00 57.28 361 SER A C 1
ATOM 2820 O O . SER A 1 361 ? 28.102 1.990 -3.111 1.00 57.28 361 SER A O 1
ATOM 2822 N N . ALA A 1 362 ? 26.367 0.897 -2.212 1.00 63.53 362 ALA A N 1
ATOM 2823 C CA . ALA A 1 362 ? 26.161 1.878 -1.147 1.00 63.53 362 ALA A CA 1
ATOM 2824 C C . ALA A 1 362 ? 27.394 2.067 -0.248 1.00 63.53 362 ALA A C 1
ATOM 2826 O O . ALA A 1 362 ? 27.744 3.194 0.073 1.00 63.53 362 ALA A O 1
ATOM 2827 N N . GLN A 1 363 ? 28.122 0.990 0.067 1.00 63.19 363 GLN A N 1
ATOM 2828 C CA . GLN A 1 363 ? 29.385 1.072 0.814 1.00 63.19 363 GLN A CA 1
ATOM 2829 C C . GLN A 1 363 ? 30.449 1.867 0.061 1.00 63.19 363 GLN A C 1
ATOM 2831 O O . GLN A 1 363 ? 31.251 2.572 0.675 1.00 63.19 363 GLN A O 1
ATOM 2836 N N . MET A 1 364 ? 30.459 1.756 -1.272 1.00 62.12 364 MET A N 1
ATOM 2837 C CA . MET A 1 364 ? 31.295 2.622 -2.086 1.00 62.12 364 MET A CA 1
ATOM 2838 C C . MET A 1 364 ? 30.812 4.057 -1.950 1.00 62.12 364 MET A C 1
ATOM 2840 O O . MET A 1 364 ? 31.636 4.866 -1.598 1.00 62.12 364 MET A O 1
ATOM 2844 N N . VAL A 1 365 ? 29.519 4.369 -2.095 1.00 67.94 365 VAL A N 1
ATOM 2845 C CA . VAL A 1 365 ? 28.993 5.738 -1.904 1.00 67.94 365 VAL A CA 1
ATOM 2846 C C . VAL A 1 365 ? 29.371 6.328 -0.534 1.00 67.94 365 VAL A C 1
ATOM 2848 O O . VAL A 1 365 ? 29.831 7.463 -0.489 1.00 67.94 365 VAL A O 1
ATOM 2851 N N . GLU A 1 366 ? 29.253 5.569 0.558 1.00 69.75 366 GLU A N 1
ATOM 2852 C CA . GLU A 1 366 ? 29.657 5.992 1.913 1.00 69.75 366 GLU A CA 1
ATOM 2853 C C . GLU A 1 366 ? 31.161 6.273 2.005 1.00 69.75 366 GLU A C 1
ATOM 2855 O O . GLU A 1 366 ? 31.580 7.364 2.392 1.00 69.75 366 GLU A O 1
ATOM 2860 N N . SER A 1 367 ? 31.983 5.296 1.599 1.00 69.19 367 SER A N 1
ATOM 2861 C CA . SER A 1 367 ? 33.451 5.409 1.605 1.00 69.19 367 SER A CA 1
ATOM 2862 C C . SER A 1 367 ? 33.925 6.526 0.686 1.00 69.19 367 SER A C 1
ATOM 2864 O O . SER A 1 367 ? 34.925 7.191 0.950 1.00 69.19 367 SER A O 1
ATOM 2866 N N . SER A 1 368 ? 33.192 6.704 -0.408 1.00 68.12 368 SER A N 1
ATOM 2867 C CA . SER A 1 368 ? 33.391 7.739 -1.383 1.00 68.12 368 SER A CA 1
ATOM 2868 C C . SER A 1 368 ? 33.126 9.067 -0.716 1.00 68.12 368 SER A C 1
ATOM 2870 O O . SER A 1 368 ? 34.063 9.816 -0.567 1.00 68.12 368 SER A O 1
ATOM 2872 N N . LEU A 1 369 ? 31.919 9.342 -0.232 1.00 72.81 369 LEU A N 1
ATOM 2873 C CA . LEU A 1 369 ? 31.532 10.640 0.323 1.00 72.81 369 LEU A CA 1
ATOM 2874 C C . LEU A 1 369 ? 32.154 10.959 1.696 1.00 72.81 369 LEU A C 1
ATOM 2876 O O . LEU A 1 369 ? 32.121 12.117 2.111 1.00 72.81 369 LEU A O 1
ATOM 2880 N N . ASN A 1 370 ? 32.777 9.971 2.350 1.00 75.44 370 ASN A N 1
ATOM 2881 C CA . ASN A 1 370 ? 33.301 10.046 3.716 1.00 75.44 370 ASN A CA 1
ATOM 2882 C C . ASN A 1 370 ? 32.223 10.514 4.707 1.00 75.44 370 ASN A C 1
ATOM 2884 O O . ASN A 1 370 ? 32.440 11.427 5.504 1.00 75.44 370 ASN A O 1
ATOM 2888 N N . VAL A 1 371 ? 31.054 9.883 4.614 1.00 77.12 371 VAL A N 1
ATOM 2889 C CA . VAL A 1 371 ? 29.899 10.106 5.489 1.00 77.12 371 VAL A CA 1
ATOM 2890 C C . VAL A 1 371 ? 29.442 8.774 6.063 1.00 77.12 371 VAL A C 1
ATOM 2892 O O . VAL A 1 371 ? 29.599 7.725 5.428 1.00 77.12 371 VAL A O 1
ATOM 2895 N N . HIS A 1 372 ? 28.872 8.808 7.259 1.00 77.94 372 HIS A N 1
ATOM 2896 C CA . HIS A 1 372 ? 28.219 7.644 7.834 1.00 77.94 372 HIS A CA 1
ATOM 2897 C C . HIS A 1 372 ? 26.788 7.499 7.308 1.00 77.94 372 HIS A C 1
ATOM 2899 O O . HIS A 1 372 ? 26.157 8.463 6.880 1.00 77.94 372 HIS A O 1
ATOM 2905 N N . GLY A 1 373 ? 26.259 6.273 7.329 1.00 75.44 373 GLY A N 1
ATOM 2906 C CA . GLY A 1 373 ? 24.927 5.987 6.797 1.00 75.44 373 GLY A CA 1
ATOM 2907 C C . GLY A 1 373 ? 23.809 6.828 7.427 1.00 75.44 373 GLY A C 1
ATOM 2908 O O . GLY A 1 373 ? 22.894 7.246 6.729 1.00 75.44 373 GLY A O 1
ATOM 2909 N N . ASP A 1 374 ? 23.889 7.153 8.717 1.00 79.75 374 ASP A N 1
ATOM 2910 C CA . ASP A 1 374 ? 22.906 7.993 9.415 1.00 79.75 374 ASP A CA 1
ATOM 2911 C C . ASP A 1 374 ? 22.923 9.472 8.987 1.00 79.75 374 ASP A C 1
ATOM 2913 O O . ASP A 1 374 ? 21.959 10.193 9.259 1.00 79.75 374 ASP A O 1
ATOM 2917 N N . GLU A 1 375 ? 23.959 9.890 8.256 1.00 80.88 375 GLU A N 1
ATOM 2918 C CA . GLU A 1 375 ? 24.067 11.191 7.590 1.00 80.88 375 GLU A CA 1
ATOM 2919 C C . GLU A 1 375 ? 23.543 11.163 6.141 1.00 80.88 375 GLU A C 1
ATOM 2921 O O . GLU A 1 375 ? 23.522 12.196 5.470 1.00 80.88 375 GLU A O 1
ATOM 2926 N N . ILE A 1 376 ? 23.120 10.000 5.632 1.00 83.81 376 ILE A N 1
ATOM 2927 C CA . ILE A 1 376 ? 22.555 9.849 4.287 1.00 83.81 376 ILE A CA 1
ATOM 2928 C C . ILE A 1 376 ? 21.040 9.682 4.388 1.00 83.81 376 ILE A C 1
ATOM 2930 O O . ILE A 1 376 ? 20.551 8.750 5.027 1.00 83.81 376 ILE A O 1
ATOM 2934 N N . LEU A 1 377 ? 20.292 10.549 3.704 1.00 88.00 377 LEU A N 1
ATOM 2935 C CA . LEU A 1 377 ? 18.864 10.373 3.452 1.00 88.00 377 LEU A CA 1
ATOM 2936 C C . LEU A 1 377 ? 18.655 9.858 2.030 1.00 88.00 377 LEU A C 1
ATOM 2938 O O . LEU A 1 377 ? 18.918 10.572 1.069 1.00 88.00 377 LEU A O 1
ATOM 2942 N N . TYR A 1 378 ? 18.144 8.640 1.885 1.00 86.81 378 TYR A N 1
ATOM 2943 C CA . TYR A 1 378 ? 17.709 8.139 0.585 1.00 86.81 378 TYR A CA 1
ATOM 2944 C C . TYR A 1 378 ? 16.199 8.275 0.425 1.00 86.81 378 TYR A C 1
ATOM 2946 O O . TYR A 1 378 ? 15.430 7.826 1.279 1.00 86.81 378 TYR A O 1
ATOM 2954 N N . VAL A 1 379 ? 15.792 8.919 -0.660 1.00 90.12 379 VAL A N 1
ATOM 2955 C CA . VAL A 1 379 ? 14.406 9.178 -1.030 1.00 90.12 379 VAL A CA 1
ATOM 2956 C C . VAL A 1 379 ? 14.092 8.338 -2.258 1.00 90.12 379 VAL A C 1
ATOM 2958 O O . VAL A 1 379 ? 14.753 8.481 -3.284 1.00 90.12 379 VAL A O 1
ATOM 2961 N N . GLY A 1 380 ? 13.093 7.472 -2.151 1.00 86.62 380 GLY A N 1
ATOM 2962 C CA . GLY A 1 380 ? 12.668 6.609 -3.250 1.00 86.62 380 GLY A CA 1
ATOM 2963 C C . GLY A 1 380 ? 11.184 6.298 -3.165 1.00 86.62 380 GLY A C 1
ATOM 2964 O O . GLY A 1 380 ? 10.541 6.589 -2.151 1.00 86.62 380 GLY A O 1
ATOM 2965 N N . ASP A 1 381 ? 10.626 5.693 -4.203 1.00 83.75 381 ASP A N 1
ATOM 2966 C CA . ASP A 1 381 ? 9.246 5.233 -4.202 1.00 83.75 381 ASP A CA 1
ATOM 2967 C C . ASP A 1 381 ? 9.179 3.755 -3.824 1.00 83.75 381 ASP A C 1
ATOM 2969 O O . ASP A 1 381 ? 8.185 3.346 -3.240 1.00 83.75 381 ASP A O 1
ATOM 2973 N N . HIS A 1 382 ? 10.209 2.935 -4.045 1.00 78.88 382 HIS A N 1
ATOM 2974 C CA . HIS A 1 382 ? 10.116 1.488 -3.883 1.00 78.88 382 HIS A CA 1
ATOM 2975 C C . HIS A 1 382 ? 10.536 0.994 -2.482 1.00 78.88 382 HIS A C 1
ATOM 2977 O O . HIS A 1 382 ? 11.710 0.840 -2.149 1.00 78.88 382 HIS A O 1
ATOM 2983 N N . ILE A 1 383 ? 9.566 0.547 -1.672 1.00 75.19 383 ILE A N 1
ATOM 2984 C CA . ILE A 1 383 ? 9.773 0.114 -0.269 1.00 75.19 383 ILE A CA 1
ATOM 2985 C C . ILE A 1 383 ? 10.929 -0.883 -0.065 1.00 75.19 383 ILE A C 1
ATOM 2987 O O . ILE A 1 383 ? 11.637 -0.795 0.934 1.00 75.19 383 ILE A O 1
ATOM 2991 N N . TYR A 1 384 ? 11.124 -1.861 -0.953 1.00 61.19 384 TYR A N 1
ATOM 2992 C CA . TYR A 1 384 ? 12.135 -2.906 -0.743 1.00 61.19 384 TYR A CA 1
ATOM 2993 C C . TYR A 1 384 ? 13.553 -2.491 -1.167 1.00 61.19 384 TYR A C 1
ATOM 2995 O O . TYR A 1 384 ? 14.440 -2.470 -0.314 1.00 61.19 384 TYR A O 1
ATOM 3003 N N . THR A 1 385 ? 13.772 -2.169 -2.445 1.00 56.81 385 THR A N 1
ATOM 3004 C CA . THR A 1 385 ? 15.079 -1.754 -2.986 1.00 56.81 385 THR A CA 1
ATOM 3005 C C . THR A 1 385 ? 15.577 -0.456 -2.369 1.00 56.81 385 THR A C 1
ATOM 3007 O O . THR A 1 385 ? 16.754 -0.374 -2.033 1.00 56.81 385 THR A O 1
ATOM 3010 N N . ASP A 1 386 ? 14.680 0.499 -2.130 1.00 54.59 386 ASP A N 1
ATOM 3011 C CA . ASP A 1 386 ? 15.084 1.863 -1.795 1.00 54.59 386 ASP A CA 1
ATOM 3012 C C . ASP A 1 386 ? 15.122 2.065 -0.290 1.00 54.59 386 ASP A C 1
ATOM 3014 O O . ASP A 1 386 ? 16.042 2.671 0.251 1.00 54.59 386 ASP A O 1
ATOM 3018 N N . VAL A 1 387 ? 14.135 1.517 0.418 1.00 56.12 387 VAL A N 1
ATOM 3019 C CA . VAL A 1 387 ? 13.925 1.833 1.833 1.00 56.12 387 VAL A CA 1
ATOM 3020 C C . VAL A 1 387 ? 14.357 0.677 2.739 1.00 56.12 387 VAL A C 1
ATOM 3022 O O . VAL A 1 387 ? 15.145 0.874 3.663 1.00 56.12 387 VAL A O 1
ATOM 3025 N N . SER A 1 388 ? 13.909 -0.555 2.485 1.00 52.59 388 SER A N 1
ATOM 3026 C CA . SER A 1 388 ? 14.238 -1.714 3.326 1.00 52.59 388 SER A CA 1
ATOM 3027 C C . SER A 1 388 ? 15.715 -2.085 3.234 1.00 52.59 388 SER A C 1
ATOM 3029 O O . SER A 1 388 ? 16.331 -2.347 4.267 1.00 52.59 388 SER A O 1
ATOM 3031 N N . VAL A 1 389 ? 16.291 -2.150 2.030 1.00 56.47 389 VAL A N 1
ATOM 3032 C CA . VAL A 1 389 ? 17.711 -2.500 1.862 1.00 56.47 389 VAL A CA 1
ATOM 3033 C C . VAL A 1 389 ? 18.595 -1.424 2.495 1.00 56.47 389 VAL A C 1
ATOM 3035 O O . VAL A 1 389 ? 19.414 -1.759 3.354 1.00 56.47 389 VAL A O 1
ATOM 3038 N N . SER A 1 390 ? 18.347 -0.152 2.173 1.00 54.41 390 SER A N 1
ATOM 3039 C CA . SER A 1 390 ? 19.053 1.012 2.729 1.00 54.41 390 SER A CA 1
ATOM 3040 C C . SER A 1 390 ? 18.966 1.090 4.250 1.00 54.41 390 SER A C 1
ATOM 3042 O O . SER A 1 390 ? 19.976 1.254 4.931 1.00 54.41 390 SER A O 1
ATOM 3044 N N . LYS A 1 391 ? 17.787 0.860 4.830 1.00 58.12 391 LYS A N 1
ATOM 3045 C CA . LYS A 1 391 ? 17.637 0.879 6.286 1.00 58.12 391 LYS A CA 1
ATOM 3046 C C . LYS A 1 391 ? 18.298 -0.317 6.969 1.00 58.12 391 LYS A C 1
ATOM 3048 O O . LYS A 1 391 ? 19.053 -0.143 7.921 1.00 58.12 391 LYS A O 1
ATOM 3053 N N . VAL A 1 392 ? 17.966 -1.538 6.543 1.00 55.28 392 VAL A N 1
ATOM 3054 C CA . VAL A 1 392 ? 18.321 -2.764 7.282 1.00 55.28 392 VAL A CA 1
ATOM 3055 C C . VAL A 1 392 ? 19.803 -3.098 7.134 1.00 55.28 392 VAL A C 1
ATOM 3057 O O . VAL A 1 392 ? 20.417 -3.548 8.099 1.00 55.28 392 VAL A O 1
ATOM 3060 N N . HIS A 1 393 ? 20.378 -2.874 5.952 1.00 58.00 393 HIS A N 1
ATOM 3061 C CA . HIS A 1 393 ? 21.746 -3.298 5.651 1.00 58.00 393 HIS A CA 1
ATOM 3062 C C . HIS A 1 393 ? 22.752 -2.146 5.684 1.00 58.00 393 HIS A C 1
ATOM 3064 O O . HIS A 1 393 ? 23.927 -2.399 5.936 1.00 58.00 393 HIS A O 1
ATOM 3070 N N . LEU A 1 394 ? 22.303 -0.905 5.460 1.00 59.25 394 LEU A N 1
ATOM 3071 C CA . LEU A 1 394 ? 23.182 0.262 5.295 1.00 59.25 394 LEU A CA 1
ATOM 3072 C C . LEU A 1 394 ? 22.982 1.319 6.396 1.00 59.25 394 LEU A C 1
ATOM 3074 O O . LEU A 1 394 ? 23.789 2.228 6.534 1.00 59.25 394 LEU A O 1
ATOM 3078 N N . ARG A 1 395 ? 21.946 1.172 7.240 1.00 75.38 395 ARG A N 1
ATOM 3079 C CA . ARG A 1 395 ? 21.570 2.122 8.309 1.00 75.38 395 ARG A CA 1
ATOM 3080 C C . ARG A 1 395 ? 21.288 3.542 7.807 1.00 75.38 395 ARG A C 1
ATOM 3082 O O . ARG A 1 395 ? 21.326 4.481 8.598 1.00 75.38 395 ARG A O 1
ATOM 3089 N N . TRP A 1 396 ? 20.968 3.688 6.523 1.00 82.38 396 TRP A N 1
ATOM 3090 C CA . TRP A 1 396 ? 20.619 4.980 5.948 1.00 82.38 396 TRP A CA 1
ATOM 3091 C C . TRP A 1 396 ? 19.295 5.494 6.503 1.00 82.38 396 TRP A C 1
ATOM 3093 O O . TRP A 1 396 ? 18.388 4.717 6.838 1.00 82.38 396 TRP A O 1
ATOM 3103 N N . ARG A 1 397 ? 19.172 6.821 6.575 1.00 89.38 397 ARG A N 1
ATOM 3104 C CA . ARG A 1 397 ? 17.883 7.486 6.769 1.00 89.38 397 ARG A CA 1
ATOM 3105 C C . ARG A 1 397 ? 17.081 7.352 5.486 1.00 89.38 397 ARG A C 1
ATOM 3107 O O . ARG A 1 397 ? 17.639 7.312 4.393 1.00 89.38 397 ARG A O 1
ATOM 3114 N N . THR A 1 398 ? 15.766 7.230 5.608 1.00 89.75 398 THR A N 1
ATOM 3115 C CA . THR A 1 398 ? 14.929 6.902 4.442 1.00 89.75 398 THR A CA 1
ATOM 3116 C C . THR A 1 398 ? 13.653 7.722 4.390 1.00 89.75 398 THR A C 1
ATOM 3118 O O . THR A 1 398 ? 12.949 7.853 5.395 1.00 89.75 398 THR A O 1
ATOM 3121 N N . ALA A 1 399 ? 13.339 8.227 3.202 1.00 93.00 399 ALA A N 1
ATOM 3122 C CA . ALA A 1 399 ? 12.065 8.840 2.878 1.00 93.00 399 ALA A CA 1
ATOM 3123 C C . ALA A 1 399 ? 11.375 8.049 1.763 1.00 93.00 399 ALA A C 1
ATOM 3125 O O . ALA A 1 399 ? 12.028 7.622 0.814 1.00 93.00 399 ALA A O 1
ATOM 3126 N N . LEU A 1 400 ? 10.063 7.853 1.881 1.00 93.88 400 LEU A N 1
ATOM 3127 C CA . LEU A 1 400 ? 9.271 7.154 0.869 1.00 93.88 400 LEU A CA 1
ATOM 3128 C C . LEU A 1 400 ? 8.322 8.116 0.149 1.00 93.88 400 LEU A C 1
ATOM 3130 O O . LEU A 1 400 ? 7.555 8.827 0.804 1.00 93.88 400 LEU A O 1
ATOM 3134 N N . ILE A 1 401 ? 8.330 8.085 -1.183 1.00 93.50 401 ILE A N 1
ATOM 3135 C CA . ILE A 1 401 ? 7.351 8.774 -2.024 1.00 93.50 401 ILE A CA 1
ATOM 3136 C C . ILE A 1 401 ? 6.131 7.867 -2.242 1.00 93.50 401 ILE A C 1
ATOM 3138 O O . ILE A 1 401 ? 6.237 6.732 -2.710 1.00 93.50 401 ILE A O 1
ATOM 3142 N N . CYS A 1 402 ? 4.955 8.361 -1.854 1.00 92.88 402 CYS A N 1
ATOM 3143 C CA . CYS A 1 402 ? 3.656 7.698 -2.007 1.00 92.88 402 CYS A CA 1
ATOM 3144 C C . CYS A 1 402 ? 2.667 8.692 -2.619 1.00 92.88 402 CYS A C 1
ATOM 3146 O O . CYS A 1 402 ? 1.981 9.423 -1.904 1.00 92.88 402 CYS A O 1
ATOM 3148 N N . ARG A 1 403 ? 2.625 8.754 -3.950 1.00 91.81 403 ARG A N 1
ATOM 3149 C CA . ARG A 1 403 ? 1.844 9.750 -4.701 1.00 91.81 403 ARG A CA 1
ATOM 3150 C C . ARG A 1 403 ? 0.351 9.689 -4.389 1.00 91.81 403 ARG A C 1
ATOM 3152 O O . ARG A 1 403 ? -0.305 10.723 -4.323 1.00 91.81 403 ARG A O 1
ATOM 3159 N N . GLU A 1 404 ? -0.153 8.488 -4.132 1.00 92.88 404 GLU A N 1
ATOM 3160 C CA . GLU A 1 404 ? -1.555 8.207 -3.821 1.00 92.88 404 GLU A CA 1
ATOM 3161 C C . GLU A 1 404 ? -2.029 8.877 -2.521 1.00 92.88 404 GLU A C 1
ATOM 3163 O O . GLU A 1 404 ? -3.231 8.995 -2.296 1.00 92.88 404 GLU A O 1
ATOM 3168 N N . LEU A 1 405 ? -1.107 9.338 -1.663 1.00 93.56 405 LEU A N 1
ATOM 3169 C CA . LEU A 1 405 ? -1.454 10.019 -0.414 1.00 93.56 405 LEU A CA 1
ATOM 3170 C C . LEU A 1 405 ? -2.280 11.278 -0.637 1.00 93.56 405 LEU A C 1
ATOM 3172 O O . LEU A 1 405 ? -3.108 11.586 0.209 1.00 93.56 405 LEU A O 1
ATOM 3176 N N . GLU A 1 406 ? -2.068 12.013 -1.731 1.00 93.06 406 GLU A N 1
ATOM 3177 C CA . GLU A 1 406 ? -2.847 13.229 -1.995 1.00 93.06 406 GLU A CA 1
ATOM 3178 C C . GLU A 1 406 ? -4.333 12.888 -2.164 1.00 93.06 406 GLU A C 1
ATOM 3180 O O . GLU A 1 406 ? -5.191 13.498 -1.521 1.00 93.06 406 GLU A O 1
ATOM 3185 N N . GLU A 1 407 ? -4.631 11.866 -2.967 1.00 93.69 407 GLU A N 1
ATOM 3186 C CA . GLU A 1 407 ? -5.990 11.376 -3.208 1.00 93.69 407 GLU A CA 1
ATOM 3187 C C . GLU A 1 407 ? -6.578 10.706 -1.964 1.00 93.69 407 GLU A C 1
ATOM 3189 O O . GLU A 1 407 ? -7.708 11.004 -1.571 1.00 93.69 407 GLU A O 1
ATOM 3194 N N . GLU A 1 408 ? -5.804 9.847 -1.292 1.00 94.81 408 GLU A N 1
ATOM 3195 C CA . GLU A 1 408 ? -6.239 9.179 -0.067 1.00 94.81 408 GLU A CA 1
ATOM 3196 C C . GLU A 1 408 ? -6.552 10.188 1.043 1.00 94.81 408 GLU A C 1
ATOM 3198 O O . GLU A 1 408 ? -7.570 10.063 1.727 1.00 94.81 408 GLU A O 1
ATOM 3203 N N . TYR A 1 409 ? -5.714 11.212 1.214 1.00 93.31 409 TYR A N 1
ATOM 3204 C CA . TYR A 1 409 ? -5.906 12.253 2.218 1.00 93.31 409 TYR A CA 1
ATOM 3205 C C . TYR A 1 409 ? -7.215 13.015 1.986 1.00 93.31 409 TYR A C 1
ATOM 3207 O O . TYR A 1 409 ? -7.990 13.226 2.924 1.00 93.31 409 TYR A O 1
ATOM 3215 N N . MET A 1 410 ? -7.504 13.374 0.732 1.00 92.94 410 MET A N 1
ATOM 3216 C CA . MET A 1 410 ? -8.767 14.015 0.365 1.00 92.94 410 MET A CA 1
ATOM 3217 C C . MET A 1 410 ? -9.962 13.086 0.598 1.00 92.94 410 MET A C 1
ATOM 3219 O O . MET A 1 410 ? -10.951 13.502 1.206 1.00 92.94 410 MET A O 1
ATOM 3223 N N . ALA A 1 411 ? -9.857 11.815 0.206 1.00 93.88 411 ALA A N 1
ATOM 3224 C CA . ALA A 1 411 ? -10.898 10.820 0.444 1.00 93.88 411 ALA A CA 1
ATOM 3225 C C . ALA A 1 411 ? -11.174 10.622 1.946 1.00 93.88 411 ALA A C 1
ATOM 3227 O O . ALA A 1 411 ? -12.334 10.526 2.352 1.00 93.88 411 ALA A O 1
ATOM 3228 N N . LEU A 1 412 ? -10.136 10.621 2.790 1.00 91.69 412 LEU A N 1
ATOM 3229 C CA . LEU A 1 412 ? -10.262 10.540 4.247 1.00 91.69 412 LEU A CA 1
ATOM 3230 C C . LEU A 1 412 ? -10.977 11.761 4.830 1.00 91.69 412 LEU A C 1
ATOM 3232 O O . LEU A 1 412 ? -11.825 11.592 5.704 1.00 91.69 412 LEU A O 1
ATOM 3236 N N . ILE A 1 413 ? -10.675 12.974 4.351 1.00 90.50 413 ILE A N 1
ATOM 3237 C CA . ILE A 1 413 ? -11.378 14.196 4.773 1.00 90.50 413 ILE A CA 1
ATOM 3238 C C . ILE A 1 413 ? -12.858 14.121 4.405 1.00 90.50 413 ILE A C 1
ATOM 3240 O O . ILE A 1 413 ? -13.713 14.339 5.264 1.00 90.50 413 ILE A O 1
ATOM 3244 N N . CYS A 1 414 ? -13.166 13.785 3.154 1.00 92.62 414 CYS A N 1
ATOM 3245 C CA . CYS A 1 414 ? -14.545 13.694 2.681 1.00 92.62 414 CYS A CA 1
ATOM 3246 C C . CYS A 1 414 ? -15.336 12.582 3.389 1.00 92.62 414 CYS A C 1
ATOM 3248 O O . CYS A 1 414 ? -16.542 12.718 3.578 1.00 92.62 414 CYS A O 1
ATOM 3250 N N . SER A 1 415 ? -14.663 11.517 3.834 1.00 92.44 415 SER A N 1
ATOM 3251 C CA . SER A 1 415 ? -15.288 10.391 4.541 1.00 92.44 415 SER A CA 1
ATOM 3252 C C . SER A 1 415 ? -15.457 10.611 6.050 1.00 92.44 415 SER A C 1
ATOM 3254 O O . SER A 1 415 ? -15.986 9.725 6.717 1.00 92.44 415 SER A O 1
ATOM 3256 N N . ARG A 1 416 ? -15.019 11.746 6.625 1.00 90.94 416 ARG A N 1
ATOM 3257 C CA . ARG A 1 416 ? -15.030 11.956 8.091 1.00 90.94 416 ARG A CA 1
ATOM 3258 C C . ARG A 1 416 ? -16.410 11.770 8.710 1.00 90.94 416 ARG A C 1
ATOM 3260 O O . ARG A 1 416 ? -16.539 10.958 9.615 1.00 90.94 416 ARG A O 1
ATOM 3267 N N . GLY A 1 417 ? -17.432 12.438 8.172 1.00 93.19 417 GLY A N 1
ATOM 3268 C CA . GLY A 1 417 ? -18.795 12.337 8.707 1.00 93.19 417 GLY A CA 1
ATOM 3269 C C . GLY A 1 417 ? -19.358 10.912 8.641 1.00 93.19 417 GLY A C 1
ATOM 3270 O O . GLY A 1 417 ? -19.933 10.432 9.612 1.00 93.19 417 GLY A O 1
ATOM 3271 N N . HIS A 1 418 ? -19.115 10.199 7.533 1.00 93.69 418 HIS A N 1
ATOM 3272 C CA . HIS A 1 418 ? -19.490 8.783 7.388 1.00 93.69 418 HIS A CA 1
ATOM 3273 C C . HIS A 1 418 ? -18.817 7.905 8.449 1.00 93.69 418 HIS A C 1
ATOM 3275 O O . HIS A 1 418 ? -19.46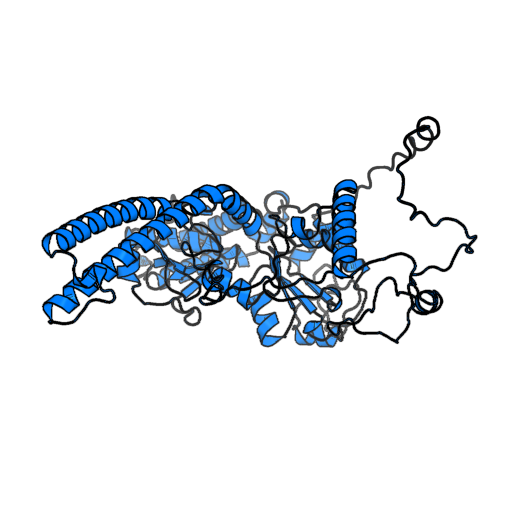4 7.075 9.084 1.00 93.69 418 HIS A O 1
ATOM 3281 N N . ARG A 1 419 ? -17.513 8.104 8.667 1.00 93.12 419 ARG A N 1
ATOM 3282 C CA . ARG A 1 419 ? -16.736 7.334 9.645 1.00 93.12 419 ARG A CA 1
ATOM 3283 C C . ARG A 1 419 ? -17.128 7.657 11.080 1.00 93.12 419 ARG A C 1
ATOM 3285 O O . ARG A 1 419 ? -17.179 6.744 11.890 1.00 93.12 419 ARG A O 1
ATOM 3292 N N . GLU A 1 420 ? -17.412 8.915 11.396 1.00 94.06 420 GLU A N 1
ATOM 3293 C CA . GLU A 1 420 ? -17.905 9.323 12.714 1.00 94.06 420 GLU A CA 1
ATOM 3294 C C . GLU A 1 420 ? -19.241 8.640 13.037 1.00 94.06 420 GLU A C 1
ATOM 3296 O O . GLU A 1 420 ? -19.368 8.038 14.101 1.00 94.06 420 GLU A O 1
ATOM 3301 N N . GLU A 1 421 ? -20.197 8.630 12.098 1.00 96.06 421 GLU A N 1
ATOM 3302 C CA . GLU A 1 421 ? -21.463 7.902 12.273 1.00 96.06 421 GLU A CA 1
ATOM 3303 C C . GLU A 1 421 ? -21.232 6.390 12.419 1.00 96.06 421 GLU A C 1
ATOM 3305 O O . GLU A 1 421 ? -21.832 5.745 13.280 1.00 96.06 421 GLU A O 1
ATOM 3310 N N . LEU A 1 422 ? -20.342 5.811 11.610 1.00 94.56 422 LEU A N 1
ATOM 3311 C CA . LEU A 1 422 ? -20.008 4.391 11.686 1.00 94.56 422 LEU A CA 1
ATOM 3312 C C . LEU A 1 422 ? -19.408 4.010 13.048 1.00 94.56 422 LEU A C 1
ATOM 3314 O O . LEU A 1 422 ? -19.807 3.006 13.638 1.00 94.56 422 LEU A O 1
ATOM 3318 N N . ILE A 1 423 ? -18.468 4.811 13.554 1.00 94.12 423 ILE A N 1
ATOM 3319 C CA . ILE A 1 423 ? -17.843 4.612 14.866 1.00 94.12 423 ILE A CA 1
ATOM 3320 C C . ILE A 1 423 ? -18.894 4.721 15.971 1.00 94.12 423 ILE A C 1
ATOM 3322 O O . ILE A 1 423 ? -18.928 3.875 16.861 1.00 94.12 423 ILE A O 1
ATOM 3326 N N . GLU A 1 424 ? -19.791 5.700 15.886 1.00 95.62 424 GLU A N 1
ATOM 3327 C CA . GLU A 1 424 ? -20.874 5.869 16.852 1.00 95.62 424 GLU A CA 1
ATOM 3328 C C . GLU A 1 424 ? -21.812 4.652 16.884 1.00 95.62 424 GLU A C 1
ATOM 3330 O O . GLU A 1 424 ? -22.129 4.135 17.955 1.00 95.62 424 GLU A O 1
ATOM 3335 N N . LEU A 1 425 ? -22.202 4.118 15.722 1.00 96.31 425 LEU A N 1
ATOM 3336 C CA . LEU A 1 425 ? -23.020 2.901 15.650 1.00 96.31 425 LEU A CA 1
ATOM 3337 C C . LEU A 1 425 ? -22.296 1.674 16.218 1.00 96.31 425 LEU A C 1
ATOM 3339 O O . LEU A 1 425 ? -22.928 0.841 16.873 1.00 96.31 425 LEU A O 1
ATOM 3343 N N . ILE A 1 426 ? -20.985 1.555 15.987 1.00 94.38 426 ILE A N 1
ATOM 3344 C CA . ILE A 1 426 ? -20.164 0.480 16.560 1.00 94.38 426 ILE A CA 1
ATOM 3345 C C . ILE A 1 426 ? -20.115 0.608 18.084 1.00 94.38 426 ILE A C 1
ATOM 3347 O O . ILE A 1 426 ? -20.399 -0.375 18.765 1.00 94.38 426 ILE A O 1
ATOM 3351 N N . ASN A 1 427 ? -19.866 1.803 18.622 1.00 94.00 427 ASN A N 1
ATOM 3352 C CA . ASN A 1 427 ? -19.861 2.051 20.066 1.00 94.00 427 ASN A CA 1
ATOM 3353 C C . ASN A 1 427 ? -21.225 1.723 20.696 1.00 94.00 427 ASN A C 1
ATOM 3355 O O . ASN A 1 427 ? -21.305 1.047 21.721 1.00 94.00 427 ASN A O 1
ATOM 3359 N N . GLN A 1 428 ? -22.325 2.134 20.058 1.00 94.38 428 GLN A N 1
ATOM 3360 C CA . GLN A 1 428 ? -23.677 1.788 20.506 1.00 94.38 428 GLN A CA 1
ATOM 3361 C C . GLN A 1 428 ? -23.908 0.271 20.497 1.00 94.38 428 GLN A C 1
ATOM 3363 O O . GLN A 1 428 ? -24.484 -0.276 21.442 1.00 94.38 428 GLN A O 1
ATOM 3368 N N . LYS A 1 429 ? -23.435 -0.430 19.460 1.00 95.62 429 LYS A N 1
ATOM 3369 C CA . LYS A 1 429 ? -23.501 -1.893 19.386 1.00 95.62 429 LYS A CA 1
ATOM 3370 C C . LYS A 1 429 ? -22.676 -2.552 20.493 1.00 95.62 429 LYS A C 1
ATOM 3372 O O . LYS A 1 429 ? -23.146 -3.537 21.061 1.00 95.62 429 LYS A O 1
ATOM 3377 N N . GLU A 1 430 ? -21.494 -2.030 20.811 1.00 94.00 430 GLU A N 1
ATOM 3378 C CA . GLU A 1 430 ? -20.659 -2.527 21.910 1.00 94.00 430 GLU A CA 1
ATOM 3379 C C . GLU A 1 430 ? -21.373 -2.382 23.256 1.00 94.00 430 GLU A C 1
ATOM 3381 O O . GLU A 1 430 ? -21.523 -3.375 23.962 1.00 94.00 430 GLU A O 1
ATOM 3386 N N . VAL A 1 431 ? -21.949 -1.213 23.558 1.00 94.00 431 VAL A N 1
ATOM 3387 C CA . VAL A 1 431 ? -22.722 -0.988 24.796 1.00 94.00 431 VAL A CA 1
ATOM 3388 C C . VAL A 1 431 ? -23.905 -1.960 24.918 1.00 94.00 431 VAL A C 1
ATOM 3390 O O . VAL A 1 431 ? -24.132 -2.558 25.975 1.00 94.00 431 VAL A O 1
ATOM 3393 N N . VAL A 1 432 ? -24.662 -2.156 23.833 1.00 93.81 432 VAL A N 1
ATOM 3394 C CA . VAL A 1 432 ? -25.783 -3.114 23.793 1.00 93.81 432 VAL A CA 1
ATOM 3395 C C . VAL A 1 432 ? -25.283 -4.553 23.969 1.00 93.81 432 VAL A C 1
ATOM 3397 O O . VAL A 1 432 ? -25.884 -5.334 24.715 1.00 93.81 432 VAL A O 1
ATOM 3400 N N . GLY A 1 433 ? -24.179 -4.903 23.307 1.00 93.38 433 GLY A N 1
ATOM 3401 C CA . GLY A 1 433 ? -23.541 -6.214 23.383 1.00 93.38 433 GLY A CA 1
ATOM 3402 C C . GLY A 1 433 ? -23.010 -6.533 24.779 1.00 93.38 433 GLY A C 1
ATOM 3403 O O . GLY A 1 433 ? -23.212 -7.644 25.272 1.00 93.38 433 GLY A O 1
ATOM 3404 N N . ASP A 1 434 ? -22.410 -5.559 25.455 1.00 92.75 434 ASP A N 1
ATOM 3405 C CA . ASP A 1 434 ? -21.918 -5.692 26.822 1.00 92.75 434 ASP A CA 1
ATOM 3406 C C . ASP A 1 434 ? -23.058 -5.944 27.800 1.00 92.75 434 ASP A C 1
ATOM 3408 O O . ASP A 1 434 ? -22.998 -6.895 28.586 1.00 92.75 434 ASP A O 1
ATOM 3412 N N . LEU A 1 435 ? -24.146 -5.176 27.704 1.00 90.81 435 LEU A N 1
ATOM 3413 C CA . LEU A 1 435 ? -25.335 -5.423 28.514 1.00 90.81 435 LEU A CA 1
ATOM 3414 C C . LEU A 1 435 ? -25.899 -6.827 28.260 1.00 90.81 435 LEU A C 1
ATOM 3416 O O . LEU A 1 435 ? -26.188 -7.561 29.210 1.00 90.81 435 LEU A O 1
ATOM 3420 N N . PHE A 1 436 ? -26.014 -7.236 26.993 1.00 92.12 436 PHE A N 1
ATOM 3421 C CA . PHE A 1 436 ? -26.468 -8.580 26.636 1.00 92.12 436 PHE A CA 1
ATOM 3422 C C . PHE A 1 436 ? -25.573 -9.664 27.255 1.00 92.12 436 PHE A C 1
ATOM 3424 O O . PHE A 1 436 ? -26.075 -10.623 27.850 1.00 92.12 436 PHE A O 1
ATOM 3431 N N . ASN A 1 437 ? -24.252 -9.500 27.174 1.00 91.00 437 ASN A N 1
ATOM 3432 C CA . ASN A 1 437 ? -23.280 -10.431 27.740 1.00 91.00 437 ASN A CA 1
ATOM 3433 C C . ASN A 1 437 ? -23.376 -10.502 29.272 1.00 91.00 437 ASN A C 1
ATOM 3435 O O . ASN A 1 437 ? -23.335 -11.601 29.833 1.00 91.00 437 ASN A O 1
ATOM 3439 N N . GLN A 1 438 ? -23.574 -9.369 29.954 1.00 89.75 438 GLN A N 1
ATOM 3440 C CA . GLN A 1 438 ? -23.764 -9.330 31.408 1.00 89.75 438 GLN A CA 1
ATOM 3441 C C . GLN A 1 438 ? -25.056 -10.031 31.843 1.00 89.75 438 GLN A C 1
ATOM 3443 O O . GLN A 1 438 ? -25.036 -10.833 32.782 1.00 89.75 438 GLN A O 1
ATOM 3448 N N . LEU A 1 439 ? -26.170 -9.799 31.141 1.00 88.56 439 LEU A N 1
ATOM 3449 C CA . LEU A 1 439 ? -27.442 -10.475 31.419 1.00 88.56 439 LEU A CA 1
ATOM 3450 C C . LEU A 1 439 ? -27.350 -11.983 31.155 1.00 88.56 439 LEU A C 1
ATOM 3452 O O . LEU A 1 439 ? -27.783 -12.789 31.983 1.00 88.56 439 LEU A O 1
ATOM 3456 N N . ARG A 1 440 ? -26.703 -12.384 30.054 1.00 88.69 440 ARG A N 1
ATOM 3457 C CA . ARG A 1 440 ? -26.443 -13.794 29.731 1.00 88.69 440 ARG A CA 1
ATOM 3458 C C . ARG A 1 440 ? -25.594 -14.474 30.807 1.00 88.69 440 ARG A C 1
ATOM 3460 O O . ARG A 1 440 ? -25.887 -15.605 31.200 1.00 88.69 440 ARG A O 1
ATOM 3467 N N . LEU A 1 441 ? -24.565 -13.791 31.310 1.00 89.12 441 LEU A N 1
ATOM 3468 C CA . LEU A 1 441 ? -23.725 -14.286 32.398 1.00 89.12 441 LEU A CA 1
ATOM 3469 C C . LEU A 1 441 ? -24.514 -14.414 33.709 1.00 89.12 441 LEU A C 1
ATOM 3471 O O . LEU A 1 441 ? -24.377 -15.423 34.405 1.00 89.12 441 LEU A O 1
ATOM 3475 N N . ALA A 1 442 ? -25.352 -13.429 34.041 1.00 87.06 442 ALA A N 1
ATOM 3476 C CA . ALA A 1 442 ? -26.224 -13.474 35.214 1.00 87.06 442 ALA A CA 1
ATOM 3477 C C . ALA A 1 442 ? -27.173 -14.684 35.156 1.00 87.06 442 ALA A C 1
ATOM 3479 O O . ALA A 1 442 ? -27.232 -15.462 36.111 1.00 87.06 442 ALA A O 1
ATOM 3480 N N . PHE A 1 443 ? -27.824 -14.908 34.012 1.00 85.75 443 PHE A N 1
ATOM 3481 C CA . PHE A 1 443 ? -28.688 -16.067 33.779 1.00 85.75 443 PHE A CA 1
ATOM 3482 C C . PHE A 1 443 ? -27.938 -17.397 33.932 1.00 85.75 443 PHE A C 1
ATOM 3484 O O . PHE A 1 443 ? -28.371 -18.293 34.662 1.00 85.75 443 PHE A O 1
ATOM 3491 N N . GLN A 1 444 ? -26.758 -17.514 33.314 1.00 87.31 444 GLN A N 1
ATOM 3492 C CA . GLN A 1 444 ? -25.928 -18.714 33.420 1.00 87.31 444 GLN A CA 1
ATOM 3493 C C . GLN A 1 444 ? -25.535 -19.007 34.874 1.00 87.31 444 GLN A C 1
ATOM 3495 O O . GLN A 1 444 ? -25.603 -20.158 35.312 1.00 87.31 444 GLN A O 1
ATOM 3500 N N . ARG A 1 445 ? -25.140 -17.987 35.644 1.00 89.00 445 ARG A N 1
ATOM 3501 C CA . ARG A 1 445 ? -24.757 -18.146 37.054 1.00 89.00 445 ARG A CA 1
ATOM 3502 C C . ARG A 1 445 ? -25.934 -18.596 37.913 1.00 89.00 445 ARG A C 1
ATOM 3504 O O . ARG A 1 445 ? -25.777 -19.557 38.668 1.00 89.00 445 ARG A O 1
ATOM 3511 N N . ARG A 1 446 ? -27.115 -18.002 37.728 1.00 83.00 446 ARG A N 1
ATOM 3512 C CA . ARG A 1 446 ? -28.338 -18.408 38.438 1.00 83.00 446 ARG A CA 1
ATOM 3513 C C . ARG A 1 446 ? -28.731 -19.852 38.155 1.00 83.00 446 ARG A C 1
ATOM 3515 O O . ARG A 1 446 ? -29.006 -20.587 39.097 1.00 83.00 446 ARG A O 1
ATOM 3522 N N . SER A 1 447 ? -28.638 -20.300 36.899 1.00 84.44 447 SER A N 1
ATOM 3523 C CA . SER A 1 447 ? -28.900 -21.705 36.529 1.00 84.44 447 SER A CA 1
ATOM 3524 C C . SER A 1 447 ? -27.990 -22.714 37.253 1.00 84.44 447 SER A C 1
ATOM 3526 O O . SER A 1 447 ? -28.295 -23.903 37.329 1.00 84.44 447 SER A O 1
ATOM 3528 N N . LYS A 1 448 ? -26.861 -22.242 37.799 1.00 89.56 448 LYS A N 1
ATOM 3529 C CA . LYS A 1 448 ? -25.889 -23.014 38.584 1.00 89.56 448 LYS A CA 1
ATOM 3530 C C . LYS A 1 448 ? -25.902 -22.664 40.080 1.00 89.56 448 LYS A C 1
ATOM 3532 O O . LYS A 1 448 ? -24.988 -23.083 40.785 1.00 89.56 448 LYS A O 1
ATOM 3537 N N . GLY A 1 449 ? -26.881 -21.891 40.559 1.00 86.62 449 GLY A N 1
ATOM 3538 C CA . GLY A 1 449 ? -26.998 -21.477 41.963 1.00 86.62 449 GLY A CA 1
ATOM 3539 C C . GLY A 1 449 ? -25.934 -20.476 42.430 1.00 86.62 449 GLY A C 1
ATOM 3540 O O . GLY A 1 449 ? -25.605 -20.442 43.612 1.00 86.62 449 GLY A O 1
ATOM 3541 N N . ARG A 1 450 ? -25.347 -19.689 41.517 1.00 89.75 450 ARG A N 1
ATOM 3542 C CA . ARG A 1 450 ? -24.313 -18.679 41.813 1.00 89.75 450 ARG A CA 1
ATOM 3543 C C . ARG A 1 450 ? -24.879 -17.256 41.657 1.00 89.75 450 ARG A C 1
ATOM 3545 O O . ARG A 1 450 ? -25.686 -17.044 40.751 1.00 89.75 450 ARG A O 1
ATOM 3552 N N . PRO A 1 451 ? -24.438 -16.274 42.467 1.00 83.81 451 PRO A N 1
ATOM 3553 C CA . PRO A 1 451 ? -24.884 -14.884 42.341 1.00 83.81 451 PRO A CA 1
ATOM 3554 C C . PRO A 1 451 ? -24.351 -14.212 41.063 1.00 83.81 451 PRO A C 1
ATOM 3556 O O . PRO A 1 451 ? -23.294 -14.584 40.540 1.00 83.81 451 PRO A O 1
ATOM 3559 N N . ALA A 1 452 ? -25.073 -13.207 40.555 1.00 84.50 452 ALA A N 1
ATOM 3560 C CA . ALA A 1 452 ? -24.605 -12.375 39.444 1.00 84.50 452 ALA A CA 1
ATOM 3561 C C . ALA A 1 452 ? -23.488 -11.413 39.901 1.00 84.50 452 ALA A C 1
ATOM 3563 O O . ALA A 1 452 ? -23.089 -11.422 41.063 1.00 84.50 452 ALA A O 1
ATOM 3564 N N . GLN A 1 453 ? -22.935 -10.607 38.986 1.00 82.56 453 GLN A N 1
ATOM 3565 C CA . GLN A 1 453 ? -21.903 -9.623 39.354 1.00 82.56 453 GLN A CA 1
ATOM 3566 C C . GLN A 1 453 ? -22.440 -8.517 40.272 1.00 82.56 453 GLN A C 1
ATOM 3568 O O . GLN A 1 453 ? -21.715 -8.040 41.137 1.00 82.56 453 GLN A O 1
ATOM 3573 N N . THR A 1 454 ? -23.707 -8.133 40.108 1.00 83.50 454 THR A N 1
ATOM 3574 C CA . THR A 1 454 ? -24.353 -7.100 40.922 1.00 83.50 454 THR A CA 1
ATOM 3575 C C . THR A 1 454 ? -25.592 -7.645 41.625 1.00 83.50 454 THR A C 1
ATOM 3577 O O . THR A 1 454 ? -26.214 -8.620 41.186 1.00 83.50 454 THR A O 1
ATOM 3580 N N . LEU A 1 455 ? -25.976 -6.993 42.726 1.00 81.06 455 LEU A N 1
ATOM 3581 C CA . LEU A 1 455 ? -27.181 -7.351 43.476 1.00 81.06 455 LEU A CA 1
ATOM 3582 C C . LEU A 1 455 ? -28.447 -7.132 42.631 1.00 81.06 455 LEU A C 1
ATOM 3584 O O . LEU A 1 455 ? -29.321 -7.992 42.591 1.00 81.06 455 LEU A O 1
ATOM 3588 N N . ALA A 1 456 ? -28.499 -6.024 41.884 1.00 82.75 456 ALA A N 1
ATOM 3589 C CA . ALA A 1 456 ? -29.594 -5.715 40.964 1.00 82.75 456 ALA A CA 1
ATOM 3590 C C . ALA A 1 456 ? -29.769 -6.817 39.904 1.00 82.75 456 ALA A C 1
ATOM 3592 O O . ALA A 1 456 ? -30.861 -7.361 39.743 1.00 82.75 456 ALA A O 1
ATOM 3593 N N . ALA A 1 457 ? -28.673 -7.243 39.266 1.00 80.25 457 ALA A N 1
ATOM 3594 C CA . ALA A 1 457 ? -28.697 -8.346 38.308 1.00 80.25 457 ALA A CA 1
ATOM 3595 C C . ALA A 1 457 ? -28.998 -9.708 38.957 1.00 80.25 457 ALA A C 1
ATOM 3597 O O . ALA A 1 457 ? -29.396 -10.636 38.260 1.00 80.25 457 ALA A O 1
ATOM 3598 N N . THR A 1 458 ? -28.833 -9.861 40.274 1.00 80.75 458 THR A N 1
ATOM 3599 C CA . THR A 1 458 ? -29.204 -11.085 41.010 1.00 80.75 458 THR A CA 1
ATOM 3600 C C . THR A 1 458 ? -30.701 -11.137 41.326 1.00 80.75 458 THR A C 1
ATOM 3602 O O . THR A 1 458 ? -31.255 -12.230 41.380 1.00 80.75 458 THR A O 1
ATOM 3605 N N . ASN A 1 459 ? -31.363 -9.981 41.443 1.00 82.94 459 ASN A N 1
ATOM 3606 C CA . ASN A 1 459 ? -32.768 -9.876 41.857 1.00 82.94 459 ASN A CA 1
ATOM 3607 C C . ASN A 1 459 ? -33.769 -9.671 40.701 1.00 82.94 459 ASN A C 1
ATOM 3609 O O . ASN A 1 459 ? -34.972 -9.744 40.923 1.00 82.94 459 ASN A O 1
ATOM 3613 N N . LEU A 1 460 ? -33.296 -9.416 39.477 1.00 80.94 460 LEU A N 1
ATOM 3614 C CA . LEU A 1 460 ? -34.121 -9.283 38.262 1.00 80.94 460 LEU A CA 1
ATOM 3615 C C . LEU A 1 460 ? -35.002 -10.521 38.000 1.00 80.94 460 LEU A C 1
ATOM 3617 O O . LEU A 1 460 ? -34.523 -11.634 38.194 1.00 80.94 460 LEU A O 1
ATOM 3621 N N . ALA A 1 461 ? -36.241 -10.379 37.526 1.00 83.50 461 ALA A N 1
ATOM 3622 C CA . ALA A 1 461 ? -37.103 -11.532 37.233 1.00 83.50 461 ALA A CA 1
ATOM 3623 C C . ALA A 1 461 ? -36.662 -12.287 35.958 1.00 83.50 461 ALA A C 1
ATOM 3625 O O . ALA A 1 461 ? -36.217 -11.675 34.990 1.00 83.50 461 ALA A O 1
ATOM 3626 N N . ASP A 1 462 ? -36.818 -13.618 35.920 1.00 79.56 462 ASP A N 1
ATOM 3627 C CA . ASP A 1 462 ? -36.347 -14.446 34.789 1.00 79.56 462 ASP A CA 1
ATOM 3628 C C . ASP A 1 462 ? -37.074 -14.135 33.467 1.00 79.56 462 ASP A C 1
ATOM 3630 O O . ASP A 1 462 ? -36.468 -14.154 32.391 1.00 79.56 462 ASP A O 1
ATOM 3634 N N . GLN A 1 463 ? -38.367 -13.806 33.542 1.00 82.94 463 GLN A N 1
ATOM 3635 C CA . GLN A 1 463 ? -39.152 -13.395 32.379 1.00 82.94 463 GLN A CA 1
ATOM 3636 C C . GLN A 1 463 ? -38.661 -12.048 31.825 1.00 82.94 463 GLN A C 1
ATOM 3638 O O . GLN A 1 463 ? -38.392 -11.936 30.632 1.00 82.94 463 GLN A O 1
ATOM 3643 N N . GLU A 1 464 ? -38.452 -11.061 32.698 1.00 82.69 464 GLU A N 1
ATOM 3644 C CA . GLU A 1 464 ? -37.945 -9.731 32.338 1.00 82.69 464 GLU A CA 1
ATOM 3645 C C . GLU A 1 464 ? -36.535 -9.802 31.735 1.00 82.69 464 GLU A C 1
ATOM 3647 O O . GLU A 1 464 ? -36.228 -9.126 30.749 1.00 82.69 464 GLU A O 1
ATOM 3652 N N . LEU A 1 465 ? -35.686 -10.680 32.274 1.00 81.75 465 LEU A N 1
ATOM 3653 C CA . LEU A 1 465 ? -34.345 -10.921 31.756 1.00 81.75 465 LEU A CA 1
ATOM 3654 C C . LEU A 1 465 ? -34.388 -11.529 30.346 1.00 81.75 465 LEU A C 1
ATOM 3656 O O . LEU A 1 465 ? -33.676 -11.065 29.456 1.00 81.75 465 LEU A O 1
ATOM 3660 N N . THR A 1 466 ? -35.257 -12.518 30.121 1.00 84.94 466 THR A N 1
ATOM 3661 C CA . THR A 1 466 ? -35.417 -13.166 28.809 1.00 84.94 466 THR A CA 1
ATOM 3662 C C . THR A 1 466 ? -35.967 -12.193 27.764 1.00 84.94 466 THR A C 1
ATOM 3664 O O . THR A 1 466 ? -35.421 -12.100 26.665 1.00 84.94 466 THR A O 1
ATOM 3667 N N . GLU A 1 467 ? -37.002 -11.421 28.110 1.00 88.88 467 GLU A N 1
ATOM 3668 C CA . GLU A 1 467 ? -37.587 -10.403 27.228 1.00 88.88 467 GLU A CA 1
ATOM 3669 C C . GLU A 1 467 ? -36.571 -9.307 26.875 1.00 88.88 467 GLU A C 1
ATOM 3671 O O . GLU A 1 467 ? -36.476 -8.886 25.720 1.00 88.88 467 GLU A O 1
ATOM 3676 N N . THR A 1 468 ? -35.771 -8.866 27.849 1.00 89.31 468 THR A N 1
ATOM 3677 C CA . THR A 1 468 ? -34.713 -7.872 27.622 1.00 89.31 468 THR A CA 1
ATOM 3678 C C . THR A 1 468 ? -33.632 -8.426 26.700 1.00 89.31 468 THR A C 1
ATOM 3680 O O . THR A 1 468 ? -33.283 -7.782 25.715 1.00 89.31 468 THR A O 1
ATOM 3683 N N . MET A 1 469 ? -33.150 -9.649 26.943 1.00 88.50 469 MET A N 1
ATOM 3684 C CA . MET A 1 469 ? -32.161 -10.296 26.076 1.00 88.50 469 MET A CA 1
ATOM 3685 C C . MET A 1 469 ? -32.658 -10.456 24.632 1.00 88.50 469 MET A C 1
ATOM 3687 O O . MET A 1 469 ? -31.894 -10.211 23.700 1.00 88.50 469 MET A O 1
ATOM 3691 N N . GLN A 1 470 ? -33.931 -10.817 24.427 1.00 90.38 470 GLN A N 1
ATOM 3692 C CA . GLN A 1 470 ? -34.532 -10.900 23.090 1.00 90.38 470 GLN A CA 1
ATOM 3693 C C . GLN A 1 470 ? -34.567 -9.537 22.388 1.00 90.38 470 GLN A C 1
ATOM 3695 O O . GLN A 1 470 ? -34.197 -9.441 21.218 1.00 90.38 470 GLN A O 1
ATOM 3700 N N . LYS A 1 471 ? -34.964 -8.472 23.098 1.00 93.75 471 LYS A N 1
ATOM 3701 C CA . LYS A 1 471 ? -34.957 -7.104 22.556 1.00 93.75 471 LYS A CA 1
ATOM 3702 C C . LYS A 1 471 ? -33.547 -6.669 22.152 1.00 93.75 471 LYS A C 1
ATOM 3704 O O . LYS A 1 471 ? -33.378 -6.150 21.052 1.00 93.75 471 LYS A O 1
ATOM 3709 N N . LEU A 1 472 ? -32.544 -6.918 22.999 1.00 93.12 472 LEU A N 1
ATOM 3710 C CA . LEU A 1 472 ? -31.146 -6.575 22.709 1.00 93.12 472 LEU A CA 1
ATOM 3711 C C . LEU A 1 472 ? -30.630 -7.316 21.468 1.00 93.12 472 LEU A C 1
ATOM 3713 O O . LEU A 1 472 ? -30.018 -6.684 20.616 1.00 93.12 472 LEU A O 1
ATOM 3717 N N . LEU A 1 473 ? -30.946 -8.607 21.304 1.00 92.06 473 LEU A N 1
ATOM 3718 C CA . LEU A 1 473 ? -30.567 -9.371 20.105 1.00 92.06 473 LEU A CA 1
ATOM 3719 C C . LEU A 1 473 ? -31.134 -8.767 18.814 1.00 92.06 473 LEU A C 1
ATOM 3721 O O . LEU A 1 473 ? -30.412 -8.647 17.829 1.00 92.06 473 LEU A O 1
ATOM 3725 N N . ILE A 1 474 ? -32.405 -8.352 18.824 1.00 93.25 474 ILE A N 1
ATOM 3726 C CA . ILE A 1 474 ? -33.038 -7.710 17.661 1.00 93.25 474 ILE A CA 1
ATOM 3727 C C . ILE A 1 474 ? -32.353 -6.375 17.340 1.00 93.25 474 ILE A C 1
ATOM 3729 O O . ILE A 1 474 ? -32.123 -6.064 16.172 1.00 93.25 474 ILE A O 1
ATOM 3733 N N . VAL A 1 475 ? -32.023 -5.580 18.363 1.00 94.94 475 VAL A N 1
ATOM 3734 C CA . VAL A 1 475 ? -31.306 -4.307 18.184 1.00 94.94 475 VAL A CA 1
ATOM 3735 C C . VAL A 1 475 ? -29.910 -4.549 17.613 1.00 94.94 475 VAL A C 1
ATOM 3737 O O . VAL A 1 475 ? -29.548 -3.903 16.633 1.00 94.94 475 VAL A O 1
ATOM 3740 N N . MET A 1 476 ? -29.159 -5.507 18.162 1.00 93.88 476 MET A N 1
ATOM 3741 C CA . MET A 1 476 ? -27.829 -5.872 17.667 1.00 93.88 476 MET A CA 1
ATOM 3742 C C . MET A 1 476 ? -27.871 -6.314 16.204 1.00 93.88 476 MET A C 1
ATOM 3744 O O . MET A 1 476 ? -27.063 -5.834 15.421 1.00 93.88 476 MET A O 1
ATOM 3748 N N . GLN A 1 477 ? -28.844 -7.146 15.813 1.00 94.19 477 GLN A N 1
ATOM 3749 C CA . GLN A 1 477 ? -28.991 -7.585 14.423 1.00 94.19 477 GLN A CA 1
ATOM 3750 C C . GLN A 1 477 ? -29.230 -6.404 13.467 1.00 94.19 477 GLN A C 1
ATOM 3752 O O . GLN A 1 477 ? -28.618 -6.329 12.407 1.00 94.19 477 GLN A O 1
ATOM 3757 N N . ARG A 1 478 ? -30.088 -5.450 13.846 1.00 95.06 478 ARG A N 1
ATOM 3758 C CA . ARG A 1 478 ? -30.340 -4.248 13.030 1.00 95.06 478 ARG A CA 1
ATOM 3759 C C . ARG A 1 478 ? -29.114 -3.341 12.937 1.00 95.06 478 ARG A C 1
ATOM 3761 O O . ARG A 1 478 ? -28.873 -2.746 11.889 1.00 95.06 478 ARG A O 1
ATOM 3768 N N . LEU A 1 479 ? -28.354 -3.225 14.029 1.00 94.44 479 LEU A N 1
ATOM 3769 C CA . LEU A 1 479 ? -27.082 -2.505 14.029 1.00 94.44 479 LEU A CA 1
ATOM 3770 C C . LEU A 1 479 ? -26.068 -3.203 13.118 1.00 94.44 479 LEU A C 1
ATOM 3772 O O . LEU A 1 479 ? -25.423 -2.521 12.335 1.00 94.44 479 LEU A O 1
ATOM 3776 N N . ASP A 1 480 ? -25.978 -4.534 13.154 1.00 94.25 480 ASP A N 1
ATOM 3777 C CA . ASP A 1 480 ? -25.106 -5.322 12.275 1.00 94.25 480 ASP A CA 1
ATOM 3778 C C . ASP A 1 480 ? -25.416 -5.111 10.792 1.00 94.25 480 ASP A C 1
ATOM 3780 O O . ASP A 1 480 ? -24.500 -4.882 10.005 1.00 94.25 480 ASP A O 1
ATOM 3784 N N . GLU A 1 481 ? -26.696 -5.128 10.414 1.00 93.31 481 GLU A N 1
ATOM 3785 C CA . GLU A 1 481 ? -27.131 -4.870 9.037 1.00 93.31 481 GLU A CA 1
ATOM 3786 C C . GLU A 1 481 ? -26.726 -3.458 8.575 1.00 93.31 481 GLU A C 1
ATOM 3788 O O . GLU A 1 481 ? -26.155 -3.301 7.494 1.00 93.31 481 GLU A O 1
ATOM 3793 N N . LYS A 1 482 ? -26.949 -2.427 9.406 1.00 95.62 482 LYS A N 1
ATOM 3794 C CA . LYS A 1 482 ? -26.568 -1.043 9.071 1.00 95.62 482 LYS A CA 1
ATOM 3795 C C . LYS A 1 482 ? -25.046 -0.854 9.023 1.00 95.62 482 LYS A C 1
ATOM 3797 O O . LYS A 1 482 ? -24.537 -0.263 8.074 1.00 95.62 482 LYS A O 1
ATOM 3802 N N . ILE A 1 483 ? -24.323 -1.359 10.025 1.00 94.88 483 ILE A N 1
ATOM 3803 C CA . ILE A 1 483 ? -22.858 -1.273 10.119 1.00 94.88 483 ILE A CA 1
ATOM 3804 C C . ILE A 1 483 ? -22.207 -1.999 8.939 1.00 94.88 483 ILE A C 1
ATOM 3806 O O . ILE A 1 483 ? -21.271 -1.466 8.352 1.00 94.88 483 ILE A O 1
ATOM 3810 N N . GLY A 1 484 ? -22.712 -3.178 8.562 1.00 91.56 484 GLY A N 1
ATOM 3811 C CA . GLY A 1 484 ? -22.212 -3.944 7.421 1.00 91.56 484 GLY A CA 1
ATOM 3812 C C . GLY A 1 484 ? -22.244 -3.141 6.120 1.00 91.56 484 GLY A C 1
ATOM 3813 O O . GLY A 1 484 ? -21.213 -3.008 5.467 1.00 91.56 484 GLY A O 1
ATOM 3814 N N . LEU A 1 485 ? -23.386 -2.520 5.803 1.00 91.94 485 LEU A N 1
ATOM 3815 C CA . LEU A 1 485 ? -23.529 -1.669 4.614 1.00 91.94 485 LEU A CA 1
ATOM 3816 C C . LEU A 1 485 ? -22.579 -0.461 4.639 1.00 91.94 485 LEU A C 1
ATOM 3818 O O . LEU A 1 485 ? -21.966 -0.127 3.630 1.00 91.94 485 LEU A O 1
ATOM 3822 N N . MET A 1 486 ? -22.424 0.183 5.797 1.00 94.75 486 MET A N 1
ATOM 3823 C CA . MET A 1 486 ? -21.527 1.335 5.940 1.00 94.75 486 MET A CA 1
ATOM 3824 C C . MET A 1 486 ? -20.039 0.957 5.873 1.00 94.75 486 MET A C 1
ATOM 3826 O O . MET A 1 486 ? -19.220 1.769 5.441 1.00 94.75 486 MET A O 1
ATOM 3830 N N . LEU A 1 487 ? -19.674 -0.255 6.301 1.00 91.44 487 LEU A N 1
ATOM 3831 C CA . LEU A 1 487 ? -18.315 -0.791 6.169 1.00 91.44 487 LEU A CA 1
ATOM 3832 C C . LEU A 1 487 ? -17.970 -1.132 4.718 1.00 91.44 487 LEU A C 1
ATOM 3834 O O . LEU A 1 487 ? -16.816 -0.976 4.320 1.00 91.44 487 LEU A O 1
ATOM 3838 N N . GLU A 1 488 ? -18.942 -1.601 3.933 1.00 87.62 488 GLU A N 1
ATOM 3839 C CA . GLU A 1 488 ? -18.752 -1.858 2.501 1.00 87.62 488 GLU A CA 1
ATOM 3840 C C . GLU A 1 488 ? -18.443 -0.561 1.747 1.00 87.62 488 GLU A C 1
ATOM 3842 O O . GLU A 1 488 ? -17.488 -0.535 0.968 1.00 87.62 488 GLU A O 1
ATOM 3847 N N . SER A 1 489 ? -19.156 0.526 2.070 1.00 90.62 489 SER A N 1
ATOM 3848 C CA . SER A 1 489 ? -18.941 1.839 1.453 1.00 90.62 489 SER A CA 1
ATOM 3849 C C . SER A 1 489 ? -17.724 2.612 1.992 1.00 90.62 489 SER A C 1
ATOM 3851 O O . SER A 1 489 ? -17.335 3.636 1.424 1.00 90.62 489 SER A O 1
ATOM 3853 N N . ASP A 1 490 ? -17.106 2.172 3.098 1.00 92.06 490 ASP A N 1
ATOM 3854 C CA . ASP A 1 490 ? -15.921 2.832 3.662 1.00 92.06 490 ASP A CA 1
ATOM 3855 C C . ASP A 1 490 ? -14.720 2.695 2.710 1.00 92.06 490 ASP A C 1
ATOM 3857 O O . ASP A 1 490 ? -14.297 1.599 2.329 1.00 92.06 490 ASP A O 1
ATOM 3861 N N . GLY A 1 491 ? -14.158 3.842 2.322 1.00 91.38 491 GLY A N 1
ATOM 3862 C CA . GLY A 1 491 ? -13.022 3.924 1.405 1.00 91.38 491 GLY A CA 1
ATOM 3863 C C . GLY A 1 491 ? -13.370 3.928 -0.085 1.00 91.38 491 GLY A C 1
ATOM 3864 O O . GLY A 1 491 ? -12.451 4.067 -0.893 1.00 91.38 491 GLY A O 1
ATOM 3865 N N . GLU A 1 492 ? -14.650 3.852 -0.469 1.00 93.06 492 GLU A N 1
ATOM 3866 C CA . GLU A 1 492 ? -15.064 3.911 -1.883 1.00 93.06 492 GLU A CA 1
ATOM 3867 C C . GLU A 1 492 ? -14.691 5.229 -2.573 1.00 93.06 492 GLU A C 1
ATOM 3869 O O . GLU A 1 492 ? -14.482 5.241 -3.786 1.00 93.06 492 GLU A O 1
ATOM 3874 N N . LEU A 1 493 ? -14.571 6.323 -1.807 1.00 93.50 493 LEU A N 1
ATOM 3875 C CA . LEU A 1 493 ? -14.108 7.621 -2.314 1.00 93.50 493 LEU A CA 1
ATOM 3876 C C . LEU A 1 493 ? -12.649 7.599 -2.786 1.00 93.50 493 LEU A C 1
ATOM 3878 O O . LEU A 1 493 ? -12.262 8.478 -3.546 1.00 93.50 493 LEU A O 1
ATOM 3882 N N . PHE A 1 494 ? -11.852 6.631 -2.323 1.00 94.94 494 PHE A N 1
ATOM 3883 C CA . PHE A 1 494 ? -10.489 6.417 -2.802 1.00 94.94 494 PHE A CA 1
ATOM 3884 C C . PHE A 1 494 ? -10.461 5.344 -3.894 1.00 94.94 494 PHE A C 1
ATOM 3886 O O . PHE A 1 494 ? -10.091 5.622 -5.024 1.00 94.94 494 PHE A O 1
ATOM 3893 N N . ASN A 1 495 ? -10.899 4.121 -3.578 1.00 94.69 495 ASN A N 1
ATOM 3894 C CA . ASN A 1 495 ? -11.036 3.054 -4.567 1.00 94.69 495 ASN A CA 1
ATOM 3895 C C . ASN A 1 495 ? -12.207 2.140 -4.195 1.00 94.69 495 ASN A C 1
ATOM 3897 O O . ASN A 1 495 ? -12.261 1.588 -3.094 1.00 94.69 495 ASN A O 1
ATOM 3901 N N . LYS A 1 496 ? -13.127 1.934 -5.139 1.00 93.25 496 LYS A N 1
ATOM 3902 C CA . LYS A 1 496 ? -14.381 1.193 -4.913 1.00 93.25 496 LYS A CA 1
ATOM 3903 C C . LYS A 1 496 ? -14.173 -0.270 -4.517 1.00 93.25 496 LYS A C 1
ATOM 3905 O O . LYS A 1 496 ? -14.966 -0.825 -3.768 1.00 93.25 496 LYS A O 1
ATOM 3910 N N . ARG A 1 497 ? -13.119 -0.918 -5.019 1.00 94.00 497 ARG A N 1
ATOM 3911 C CA . ARG A 1 497 ? -12.869 -2.352 -4.788 1.00 94.00 497 ARG A CA 1
ATOM 3912 C C . ARG A 1 497 ? -12.087 -2.566 -3.503 1.00 94.00 497 ARG A C 1
ATOM 3914 O O . ARG A 1 497 ? -12.439 -3.394 -2.658 1.00 94.00 497 ARG A O 1
ATOM 3921 N N . TRP A 1 498 ? -11.029 -1.787 -3.336 1.00 95.31 498 TRP A N 1
ATOM 3922 C CA . TRP A 1 498 ? -10.019 -2.048 -2.325 1.00 95.31 498 TRP A CA 1
ATOM 3923 C C . TRP A 1 498 ? -10.117 -1.132 -1.109 1.00 95.31 498 TRP A C 1
ATOM 39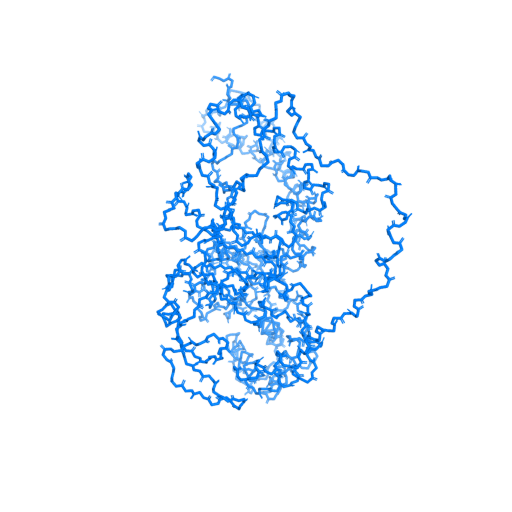25 O O . TRP A 1 498 ? -9.567 -1.487 -0.067 1.00 95.31 498 TRP A O 1
ATOM 3935 N N . GLY A 1 499 ? -10.825 -0.005 -1.192 1.00 94.75 499 GLY A N 1
ATOM 3936 C CA . GLY A 1 499 ? -10.831 1.027 -0.156 1.00 94.75 499 GLY A CA 1
ATOM 3937 C C . GLY A 1 499 ? -9.461 1.698 0.009 1.00 94.75 499 GLY A C 1
ATOM 3938 O O . GLY A 1 499 ? -8.545 1.475 -0.779 1.00 94.75 499 GLY A O 1
ATOM 3939 N N . PHE A 1 500 ? -9.298 2.475 1.078 1.00 95.50 500 PHE A N 1
ATOM 3940 C CA . PHE A 1 500 ? -8.097 3.269 1.394 1.00 95.50 500 PHE A CA 1
ATOM 3941 C C . PHE A 1 500 ? -6.767 2.510 1.312 1.00 95.50 500 PHE A C 1
ATOM 3943 O O . PHE A 1 500 ? -6.646 1.425 1.873 1.00 95.50 500 PHE A O 1
ATOM 3950 N N . LEU A 1 501 ? -5.731 3.090 0.711 1.00 94.44 501 LEU A N 1
ATOM 3951 C CA . LEU A 1 501 ? -4.394 2.493 0.614 1.00 94.44 501 LEU A CA 1
ATOM 3952 C C . LEU A 1 501 ? -3.800 2.103 1.986 1.00 94.44 501 LEU A C 1
ATOM 3954 O O . LEU A 1 501 ? -3.274 1.000 2.175 1.00 94.44 501 LEU A O 1
ATOM 3958 N N . SER A 1 502 ? -3.924 2.993 2.966 1.00 94.31 502 SER A N 1
ATOM 3959 C CA . SER A 1 502 ? -3.337 2.902 4.305 1.00 94.31 502 SER A CA 1
ATOM 3960 C C . SER A 1 502 ? -4.092 1.977 5.267 1.00 94.31 502 SER A C 1
ATOM 3962 O O . SER A 1 502 ? -3.557 1.607 6.320 1.00 94.31 502 SER A O 1
ATOM 3964 N N . ARG A 1 503 ? -5.322 1.561 4.927 1.00 94.44 503 ARG A N 1
ATOM 3965 C CA . ARG A 1 503 ? -6.212 0.792 5.816 1.00 94.44 503 ARG A CA 1
ATOM 3966 C C . ARG A 1 503 ? -6.621 -0.553 5.237 1.00 94.44 503 ARG A C 1
ATOM 3968 O O . ARG A 1 503 ? -6.830 -0.713 4.035 1.00 94.44 503 ARG A O 1
ATOM 3975 N N . ALA A 1 504 ? -6.782 -1.525 6.122 1.00 93.88 504 ALA A N 1
ATOM 3976 C CA . ALA A 1 504 ? -7.408 -2.800 5.810 1.00 93.88 504 ALA A CA 1
ATOM 3977 C C . ALA A 1 504 ? -8.479 -3.061 6.873 1.00 93.88 504 ALA A C 1
ATOM 3979 O O . ALA A 1 504 ? -8.173 -3.480 7.985 1.00 93.88 504 ALA A O 1
ATOM 3980 N N . GLY A 1 505 ? -9.727 -2.735 6.531 1.00 87.88 505 GLY A N 1
ATOM 3981 C CA . GLY A 1 505 ? -10.811 -2.593 7.503 1.00 87.88 505 GLY A CA 1
ATOM 3982 C C . GLY A 1 505 ? -10.829 -1.208 8.160 1.00 87.88 505 GLY A C 1
ATOM 3983 O O . GLY A 1 505 ? -10.095 -0.305 7.761 1.00 87.88 505 GLY A O 1
ATOM 3984 N N . LEU A 1 506 ? -11.688 -1.040 9.170 1.00 88.56 506 LEU A N 1
ATOM 3985 C CA . LEU A 1 506 ? -11.945 0.263 9.793 1.00 88.56 506 LEU A CA 1
ATOM 3986 C C . LEU A 1 506 ? -10.797 0.740 10.700 1.00 88.56 506 LEU A C 1
ATOM 3988 O O . LEU A 1 506 ? -10.448 1.924 10.692 1.00 88.56 506 LEU A O 1
ATOM 3992 N N . TRP A 1 507 ? -10.233 -0.192 11.474 1.00 88.12 507 TRP A N 1
ATOM 3993 C CA . TRP A 1 507 ? -9.313 0.083 12.583 1.00 88.12 507 TRP A CA 1
ATOM 3994 C C . TRP A 1 507 ? -7.860 -0.268 12.272 1.00 88.12 507 TRP A C 1
ATOM 3996 O O . TRP A 1 507 ? -6.937 0.375 12.777 1.00 88.12 507 TRP A O 1
ATOM 4006 N N . ASP A 1 508 ? -7.641 -1.276 11.429 1.00 92.25 508 ASP A N 1
ATOM 4007 C CA . ASP A 1 508 ? -6.308 -1.790 11.164 1.00 92.25 508 ASP A CA 1
ATOM 4008 C C . ASP A 1 508 ? -5.624 -1.098 9.985 1.00 92.25 508 ASP A C 1
ATOM 4010 O O . ASP A 1 508 ? -6.221 -0.620 9.014 1.00 92.25 508 ASP A O 1
ATOM 4014 N N . LYS A 1 509 ? -4.300 -1.041 10.102 1.00 95.12 509 LYS A N 1
ATOM 4015 C CA . LYS A 1 509 ? -3.411 -0.578 9.040 1.00 95.12 509 LYS A CA 1
ATOM 4016 C C . LYS A 1 509 ? -3.315 -1.658 7.969 1.00 95.12 509 LYS A C 1
ATOM 4018 O O . LYS A 1 509 ? -3.292 -2.848 8.293 1.00 95.12 509 LYS A O 1
ATOM 4023 N N . SER A 1 510 ? -3.206 -1.249 6.711 1.00 96.50 510 SER A N 1
ATOM 4024 C CA . SER A 1 510 ? -2.901 -2.181 5.629 1.00 96.50 510 SER A CA 1
ATOM 4025 C C . SER A 1 510 ? -1.504 -2.781 5.799 1.00 96.50 510 SER A C 1
ATOM 4027 O O . SER A 1 510 ? -0.627 -2.222 6.471 1.00 96.50 510 SER A O 1
ATOM 4029 N N . HIS A 1 511 ? -1.276 -3.931 5.167 1.00 95.06 511 HIS A N 1
ATOM 4030 C CA . HIS A 1 511 ? 0.047 -4.543 5.128 1.00 95.06 511 HIS A CA 1
ATOM 4031 C C . HIS A 1 511 ? 1.097 -3.592 4.527 1.00 95.06 511 HIS A C 1
ATOM 4033 O O . HIS A 1 511 ? 2.224 -3.524 5.023 1.00 95.06 511 HIS A O 1
ATOM 4039 N N . LEU A 1 512 ? 0.710 -2.816 3.508 1.00 93.62 512 LEU A N 1
ATOM 4040 C CA . LEU A 1 512 ? 1.534 -1.760 2.923 1.00 93.62 512 LEU A CA 1
ATOM 4041 C C . LEU A 1 512 ? 1.913 -0.707 3.966 1.00 93.62 512 LEU A C 1
ATOM 4043 O O . LEU A 1 512 ? 3.098 -0.463 4.171 1.00 93.62 512 LEU A O 1
ATOM 4047 N N . MET A 1 513 ? 0.937 -0.145 4.686 1.00 94.75 513 MET A N 1
ATOM 4048 C CA . MET A 1 513 ? 1.204 0.890 5.688 1.00 94.75 513 MET A CA 1
ATOM 4049 C C . MET A 1 513 ? 2.128 0.386 6.801 1.00 94.75 513 MET A C 1
ATOM 4051 O O . MET A 1 513 ? 3.024 1.106 7.234 1.00 94.75 513 MET A O 1
ATOM 4055 N N . ARG A 1 514 ? 2.002 -0.886 7.206 1.00 93.31 514 ARG A N 1
ATOM 4056 C CA . ARG A 1 514 ? 2.978 -1.506 8.115 1.00 93.31 514 ARG A CA 1
ATOM 4057 C C . ARG A 1 514 ? 4.394 -1.458 7.551 1.00 93.31 514 ARG A C 1
ATOM 4059 O O . ARG A 1 514 ? 5.334 -1.214 8.302 1.00 93.31 514 ARG A O 1
ATOM 4066 N N . GLN A 1 515 ? 4.579 -1.760 6.269 1.00 91.06 515 GLN A N 1
ATOM 4067 C CA . GLN A 1 515 ? 5.907 -1.717 5.665 1.00 91.06 515 GLN A CA 1
ATOM 4068 C C . GLN A 1 515 ? 6.447 -0.291 5.576 1.00 91.06 515 GLN A C 1
ATOM 4070 O O . GLN A 1 515 ? 7.614 -0.083 5.900 1.00 91.06 515 GLN A O 1
ATOM 4075 N N . ILE A 1 516 ? 5.603 0.680 5.220 1.00 92.38 516 ILE A N 1
ATOM 4076 C CA . ILE A 1 516 ? 5.967 2.101 5.229 1.00 92.38 516 ILE A CA 1
ATOM 4077 C C . ILE A 1 516 ? 6.462 2.491 6.628 1.00 92.38 516 ILE A C 1
ATOM 4079 O O . ILE A 1 516 ? 7.610 2.903 6.774 1.00 92.38 516 ILE A O 1
ATOM 4083 N N . GLU A 1 517 ? 5.678 2.231 7.678 1.00 92.00 517 GLU A N 1
ATOM 4084 C CA . GLU A 1 517 ? 6.056 2.547 9.066 1.00 92.00 517 GLU A CA 1
ATOM 4085 C C . GLU A 1 517 ? 7.258 1.754 9.579 1.00 92.00 517 GLU A C 1
ATOM 4087 O O . GLU A 1 517 ? 7.956 2.194 10.494 1.00 92.00 517 GLU A O 1
ATOM 4092 N N . LYS A 1 518 ? 7.521 0.569 9.020 1.00 89.50 518 LYS A N 1
ATOM 4093 C CA . LYS A 1 518 ? 8.665 -0.270 9.392 1.00 89.50 518 LYS A CA 1
ATOM 4094 C C . LYS A 1 518 ? 9.962 0.176 8.725 1.00 89.50 518 LYS A C 1
ATOM 4096 O O . LYS A 1 518 ? 11.024 0.029 9.333 1.00 89.50 518 LYS A O 1
ATOM 4101 N N . TYR A 1 519 ? 9.892 0.716 7.511 1.00 86.94 519 TYR A N 1
ATOM 4102 C CA . TYR A 1 519 ? 11.078 1.002 6.712 1.00 86.94 519 TYR A CA 1
ATOM 4103 C C . TYR A 1 519 ? 11.324 2.506 6.541 1.00 86.94 519 TYR A C 1
ATOM 4105 O O . TYR A 1 519 ? 12.409 2.969 6.880 1.00 86.94 519 TYR A O 1
ATOM 4113 N N . ALA A 1 520 ? 10.327 3.298 6.156 1.00 91.69 520 ALA A N 1
ATOM 4114 C CA . ALA A 1 520 ? 10.486 4.734 5.919 1.00 91.69 520 ALA A CA 1
ATOM 4115 C C . ALA A 1 520 ? 10.581 5.498 7.248 1.00 91.69 520 ALA A C 1
ATOM 4117 O O . ALA A 1 520 ? 9.828 5.204 8.177 1.00 91.69 520 ALA A O 1
ATOM 4118 N N . ASP A 1 521 ? 11.550 6.403 7.422 1.00 92.50 521 ASP A N 1
ATOM 4119 C CA . ASP A 1 521 ? 11.570 7.324 8.577 1.00 92.50 521 ASP A CA 1
ATOM 4120 C C . ASP A 1 521 ? 10.496 8.392 8.413 1.00 92.50 521 ASP A C 1
ATOM 4122 O O . ASP A 1 521 ? 9.700 8.621 9.326 1.00 92.50 521 ASP A O 1
ATOM 4126 N N . ILE A 1 522 ? 10.429 8.956 7.213 1.00 94.19 522 ILE A N 1
ATOM 4127 C CA . ILE A 1 522 ? 9.390 9.882 6.779 1.00 94.19 522 ILE A CA 1
ATOM 4128 C C . ILE A 1 522 ? 8.782 9.394 5.463 1.00 94.19 522 ILE A C 1
ATOM 4130 O O . ILE A 1 522 ? 9.405 8.633 4.726 1.00 94.19 522 ILE A O 1
ATOM 4134 N N . TYR A 1 523 ? 7.563 9.809 5.156 1.00 94.88 523 TYR A N 1
ATOM 4135 C CA . TYR A 1 523 ? 6.923 9.527 3.876 1.00 94.88 523 TYR A CA 1
ATOM 4136 C C . TYR A 1 523 ? 6.062 10.716 3.448 1.00 94.88 523 TYR A C 1
ATOM 4138 O O . TYR A 1 523 ? 5.555 11.464 4.284 1.00 94.88 523 TYR A O 1
ATOM 4146 N N . THR A 1 524 ? 5.951 10.942 2.144 1.00 94.94 524 THR A N 1
ATOM 4147 C CA . THR A 1 524 ? 5.236 12.097 1.586 1.00 94.94 524 THR A CA 1
ATOM 4148 C C . THR A 1 524 ? 4.801 11.820 0.149 1.00 94.94 524 THR A C 1
ATOM 4150 O O . THR A 1 524 ? 5.227 10.832 -0.444 1.00 94.94 524 THR A O 1
ATOM 4153 N N . SER A 1 525 ? 3.942 12.663 -0.423 1.00 93.69 525 SER A N 1
ATOM 4154 C CA . SER A 1 525 ? 3.423 12.451 -1.776 1.00 93.69 525 SER A CA 1
ATOM 4155 C C . SER A 1 525 ? 4.409 12.800 -2.889 1.00 93.69 525 SER A C 1
ATOM 4157 O O . SER A 1 525 ? 4.355 12.181 -3.951 1.00 93.69 525 SER A O 1
ATOM 4159 N N . ARG A 1 526 ? 5.298 13.780 -2.666 1.00 93.50 526 ARG A N 1
ATOM 4160 C CA . ARG A 1 526 ? 6.233 14.311 -3.673 1.00 93.50 526 ARG A CA 1
ATOM 4161 C C . ARG A 1 526 ? 7.522 14.819 -3.037 1.00 93.50 526 ARG A C 1
ATOM 4163 O O . ARG A 1 526 ? 7.508 15.318 -1.913 1.00 93.50 526 ARG A O 1
ATOM 4170 N N . VAL A 1 527 ? 8.616 14.809 -3.799 1.00 91.19 527 VAL A N 1
ATOM 4171 C CA . VAL A 1 527 ? 9.889 15.433 -3.387 1.00 91.19 527 VAL A CA 1
ATOM 4172 C C . VAL A 1 527 ? 9.752 16.950 -3.214 1.00 91.19 527 VAL A C 1
ATOM 4174 O O . VAL A 1 527 ? 10.324 17.524 -2.292 1.00 91.19 527 VAL A O 1
ATOM 4177 N N . SER A 1 528 ? 8.935 17.612 -4.033 1.00 90.38 528 SER A N 1
ATOM 4178 C CA . SER A 1 528 ? 8.667 19.052 -3.921 1.00 90.38 528 SER A CA 1
ATOM 4179 C C . SER A 1 528 ? 8.161 19.474 -2.537 1.00 90.38 528 SER A C 1
ATOM 4181 O O . SER A 1 528 ? 8.324 20.622 -2.147 1.00 90.38 528 SER A O 1
ATOM 4183 N N . ASN A 1 529 ? 7.554 18.561 -1.771 1.00 91.06 529 ASN A N 1
ATOM 4184 C CA . ASN A 1 529 ? 6.992 18.874 -0.460 1.00 91.06 529 ASN A CA 1
ATOM 4185 C C . ASN A 1 529 ? 8.071 19.291 0.552 1.00 91.06 529 ASN A C 1
ATOM 4187 O O . ASN A 1 529 ? 7.753 19.984 1.517 1.00 91.06 529 ASN A O 1
ATOM 4191 N N . PHE A 1 530 ? 9.342 18.939 0.310 1.00 86.81 530 PHE A N 1
ATOM 4192 C CA . PHE A 1 530 ? 10.472 19.429 1.101 1.00 86.81 530 PHE A CA 1
ATOM 4193 C C . PHE A 1 530 ? 10.641 20.955 1.035 1.00 86.81 530 PHE A C 1
ATOM 4195 O O . PHE A 1 530 ? 11.175 21.511 1.985 1.00 86.81 530 PHE A O 1
ATOM 4202 N N . LEU A 1 531 ? 10.131 21.640 0.003 1.00 81.62 531 LEU A N 1
ATOM 4203 C CA . LEU A 1 531 ? 10.158 23.111 -0.093 1.00 81.62 531 LEU A CA 1
ATOM 4204 C C . LEU A 1 531 ? 9.445 23.822 1.047 1.00 81.62 531 LEU A C 1
ATOM 4206 O O . LEU A 1 531 ? 9.787 24.945 1.403 1.00 81.62 531 LEU A O 1
ATOM 4210 N N . ASN A 1 532 ? 8.436 23.172 1.620 1.00 80.81 532 ASN A N 1
ATOM 4211 C CA . ASN A 1 532 ? 7.662 23.752 2.710 1.00 80.81 532 ASN A CA 1
ATOM 4212 C C . ASN A 1 532 ? 8.425 23.715 4.042 1.00 80.81 532 ASN A C 1
ATOM 4214 O O . ASN A 1 532 ? 7.909 24.168 5.065 1.00 80.81 532 ASN A O 1
ATOM 4218 N N . TYR A 1 533 ? 9.634 23.151 4.050 1.00 79.00 533 TYR A N 1
ATOM 4219 C CA . TYR A 1 533 ? 10.429 22.932 5.241 1.00 79.00 533 TYR A CA 1
ATOM 4220 C C . TYR A 1 533 ? 11.843 23.460 5.035 1.00 79.00 533 TYR A C 1
ATOM 4222 O O . TYR A 1 533 ? 12.465 23.300 3.991 1.00 79.00 533 TYR A O 1
ATOM 4230 N N . THR A 1 534 ? 12.381 24.069 6.084 1.00 69.75 534 THR A N 1
ATOM 4231 C CA . THR A 1 534 ? 13.791 24.447 6.099 1.00 69.75 534 THR A CA 1
ATOM 4232 C C . THR A 1 534 ? 14.685 23.194 6.083 1.00 69.75 534 THR A C 1
ATOM 4234 O O . THR A 1 534 ? 14.316 22.185 6.695 1.00 69.75 534 THR A O 1
ATOM 4237 N N . PRO A 1 535 ? 15.890 23.242 5.480 1.00 65.88 535 PRO A N 1
ATOM 4238 C CA . PRO A 1 535 ? 16.879 22.162 5.570 1.00 65.88 535 PRO A CA 1
ATOM 4239 C C . PRO A 1 535 ? 17.299 21.788 7.005 1.00 65.88 535 PRO A C 1
ATOM 4241 O O . PRO A 1 535 ? 17.946 20.769 7.216 1.00 65.88 535 PRO A O 1
ATOM 4244 N N . PHE A 1 536 ? 16.897 22.572 8.009 1.00 70.81 536 PHE A N 1
ATOM 4245 C CA . PHE A 1 536 ? 17.126 22.306 9.435 1.00 70.81 536 PHE A CA 1
ATOM 4246 C C . PHE A 1 536 ? 15.909 21.722 10.156 1.00 70.81 536 PHE A C 1
ATOM 4248 O O . PHE A 1 536 ? 15.893 21.655 11.386 1.00 70.81 536 PHE A O 1
ATOM 4255 N N . MET A 1 537 ? 14.864 21.339 9.418 1.00 78.94 537 MET A N 1
ATOM 4256 C CA . MET A 1 537 ? 13.618 20.863 10.004 1.00 78.94 537 MET A CA 1
ATOM 4257 C C . MET A 1 537 ? 13.850 19.614 10.855 1.00 78.94 537 MET A C 1
ATOM 4259 O O . MET A 1 537 ? 14.496 18.647 10.440 1.00 78.94 537 MET A O 1
ATOM 4263 N N . TYR A 1 538 ? 13.255 19.632 12.046 1.00 81.38 538 TYR A N 1
ATOM 4264 C CA . TYR A 1 538 ? 13.243 18.505 12.963 1.00 81.38 538 TYR A CA 1
ATOM 4265 C C . TYR A 1 538 ? 11.875 17.823 12.943 1.00 81.38 538 TYR A C 1
ATOM 4267 O O . TYR A 1 538 ? 10.928 18.238 13.614 1.00 81.38 538 TYR A O 1
ATOM 4275 N N . PHE A 1 539 ? 11.772 16.758 12.158 1.00 85.50 539 PHE A N 1
ATOM 4276 C CA . PHE A 1 539 ? 10.577 15.937 12.046 1.00 85.50 539 PHE A CA 1
ATOM 4277 C C . PHE A 1 539 ? 10.427 15.037 13.271 1.00 85.50 539 PHE A C 1
ATOM 4279 O O . PHE A 1 539 ? 11.325 14.255 13.584 1.00 85.50 539 PHE A O 1
ATOM 4286 N N . ARG A 1 540 ? 9.288 15.120 13.964 1.00 83.38 540 ARG A N 1
ATOM 4287 C CA . ARG A 1 540 ? 8.989 14.320 15.163 1.00 83.38 540 ARG A CA 1
ATOM 4288 C C . ARG A 1 540 ? 7.982 13.227 14.835 1.00 83.38 540 ARG A C 1
ATOM 4290 O O . ARG A 1 540 ? 7.003 13.488 14.141 1.00 83.38 540 ARG A O 1
ATOM 4297 N N . SER A 1 541 ? 8.203 12.015 15.347 1.00 82.62 541 SER A N 1
ATOM 4298 C CA . SER A 1 541 ? 7.181 10.967 15.281 1.00 82.62 541 SER A CA 1
ATOM 4299 C C . SER A 1 541 ? 5.939 11.388 16.063 1.00 82.62 541 SER A C 1
ATOM 4301 O O . SER A 1 541 ? 6.059 11.944 17.156 1.00 82.62 541 SER A O 1
ATOM 4303 N N . GLN A 1 542 ? 4.762 11.094 15.516 1.00 77.44 542 GLN A N 1
ATOM 4304 C CA . GLN A 1 542 ? 3.497 11.303 16.218 1.00 77.44 542 GLN A CA 1
ATOM 4305 C C . GLN A 1 542 ? 3.356 10.332 17.397 1.00 77.44 542 GLN A C 1
ATOM 4307 O O . GLN A 1 542 ? 3.963 9.255 17.406 1.00 77.44 542 GLN A O 1
ATOM 4312 N N . GLU A 1 543 ? 2.552 10.723 18.384 1.00 78.06 543 GLU A N 1
ATOM 4313 C CA . GLU A 1 543 ? 2.195 9.869 19.513 1.00 78.06 543 GLU A CA 1
ATOM 4314 C C . GLU A 1 543 ? 1.513 8.588 19.016 1.00 78.06 543 GLU A C 1
ATOM 4316 O O . GLU A 1 543 ? 0.634 8.619 18.152 1.00 78.06 543 GLU A O 1
ATOM 4321 N N . GLN A 1 544 ? 1.949 7.444 19.541 1.00 79.88 544 GLN A N 1
ATOM 4322 C CA . GLN A 1 544 ? 1.335 6.155 19.254 1.00 79.88 544 GLN A CA 1
ATOM 4323 C C . GLN A 1 544 ? 0.517 5.732 20.465 1.00 79.88 544 GLN A C 1
ATOM 4325 O O . GLN A 1 544 ? 1.083 5.530 21.531 1.00 79.88 544 GLN A O 1
ATOM 4330 N N . SER A 1 545 ? -0.790 5.561 20.277 1.00 79.12 545 SER A N 1
ATOM 4331 C CA . SER A 1 545 ? -1.663 5.010 21.312 1.00 79.12 545 SER A CA 1
ATOM 4332 C C . SER A 1 545 ? -1.516 3.487 21.382 1.00 79.12 545 SER A C 1
ATOM 4334 O O . SER A 1 545 ? -1.631 2.776 20.375 1.00 79.12 545 SER A O 1
ATOM 4336 N N . LEU A 1 546 ? -1.255 2.983 22.582 1.00 84.50 546 LEU A N 1
ATOM 4337 C CA . LEU A 1 546 ? -1.344 1.579 22.952 1.00 84.50 546 LEU A CA 1
ATOM 4338 C C . LEU A 1 546 ? -2.787 1.235 23.329 1.00 84.50 546 LEU A C 1
ATOM 4340 O O . LEU A 1 546 ? -3.560 2.075 23.775 1.00 84.50 546 LEU A O 1
ATOM 4344 N N . ALA A 1 547 ? -3.148 -0.045 23.226 1.00 83.38 547 ALA A N 1
ATOM 4345 C CA . ALA A 1 547 ? -4.500 -0.506 23.558 1.00 83.38 547 ALA A CA 1
ATOM 4346 C C . ALA A 1 547 ? -4.921 -0.239 25.022 1.00 83.38 547 ALA A C 1
ATOM 4348 O O . ALA A 1 547 ? -6.099 -0.351 25.336 1.00 83.38 547 ALA A O 1
ATOM 4349 N N . HIS A 1 548 ? -3.973 0.080 25.911 1.00 84.50 548 HIS A N 1
ATOM 4350 C CA . HIS A 1 548 ? -4.225 0.435 27.310 1.00 84.50 548 HIS A CA 1
ATOM 4351 C C . HIS A 1 548 ? -4.053 1.935 27.606 1.00 84.50 548 HIS A C 1
ATOM 4353 O O . HIS A 1 548 ? -4.212 2.325 28.758 1.00 84.50 548 HIS A O 1
ATOM 4359 N N . ASP A 1 549 ? -3.780 2.768 26.594 1.00 80.38 549 ASP A N 1
ATOM 4360 C CA . ASP A 1 549 ? -3.634 4.227 26.739 1.00 80.38 549 ASP A CA 1
ATOM 4361 C C . ASP A 1 549 ? -4.989 4.952 26.759 1.00 80.38 549 ASP A C 1
ATOM 4363 O O . ASP A 1 549 ? -5.047 6.165 26.568 1.00 80.38 549 ASP A O 1
ATOM 4367 N N . SER A 1 550 ? -6.102 4.229 26.942 1.00 70.06 550 SER A N 1
ATOM 4368 C CA . SER A 1 550 ? -7.430 4.839 26.989 1.00 70.06 550 SER A CA 1
ATOM 4369 C C . SER A 1 550 ? -7.430 5.987 28.001 1.00 70.06 550 SER A C 1
ATOM 4371 O O . SER A 1 550 ? -7.069 5.751 29.159 1.00 70.06 550 SER A O 1
ATOM 4373 N N . PRO A 1 551 ? -7.824 7.213 27.598 1.00 56.41 551 PRO A N 1
ATOM 4374 C CA . PRO A 1 551 ? -7.954 8.302 28.546 1.00 56.41 551 PRO A CA 1
ATOM 4375 C C . PRO A 1 551 ? -8.914 7.827 29.630 1.00 56.41 551 PRO A C 1
ATOM 4377 O O . PRO A 1 551 ? -10.026 7.378 29.335 1.00 56.41 551 PRO A O 1
ATOM 4380 N N . LEU A 1 552 ? -8.445 7.844 30.879 1.00 49.81 552 LEU A N 1
ATOM 4381 C CA . LEU A 1 552 ? -9.312 7.593 32.019 1.00 49.81 552 LEU A CA 1
ATOM 4382 C C . LEU A 1 552 ? -10.507 8.540 31.863 1.00 49.81 552 LEU A C 1
ATOM 4384 O O . LEU A 1 552 ? -10.282 9.737 31.678 1.00 49.81 552 LEU A O 1
ATOM 4388 N N . PRO A 1 553 ? -11.758 8.046 31.882 1.00 51.31 553 PRO A N 1
ATOM 4389 C CA . PRO A 1 553 ? -12.892 8.954 31.916 1.00 51.31 553 PRO A CA 1
ATOM 4390 C C . PRO A 1 553 ? -12.693 9.869 33.127 1.00 51.31 553 PRO A C 1
ATOM 4392 O O . PRO A 1 553 ? -12.329 9.371 34.193 1.00 51.31 553 PRO A O 1
ATOM 4395 N N . ASP A 1 554 ? -12.909 11.180 32.972 1.00 48.88 554 ASP A N 1
ATOM 4396 C CA . ASP A 1 554 ? -12.675 12.198 34.017 1.00 48.88 554 ASP A CA 1
ATOM 4397 C C . ASP A 1 554 ? -13.314 11.836 35.378 1.00 48.88 554 ASP A C 1
ATOM 4399 O O . ASP A 1 554 ? -12.889 12.299 36.432 1.00 48.88 554 ASP A O 1
ATOM 4403 N N . THR A 1 555 ? -14.289 10.927 35.381 1.00 46.97 555 THR A N 1
ATOM 4404 C CA . THR A 1 555 ? -14.938 10.347 36.562 1.00 46.97 555 THR A CA 1
ATOM 4405 C C . THR A 1 555 ? -14.083 9.357 37.370 1.00 46.97 555 THR A C 1
ATOM 4407 O O . THR A 1 555 ? -14.500 8.936 38.445 1.00 46.97 555 THR A O 1
ATOM 4410 N N . ALA A 1 556 ? -12.920 8.919 36.878 1.00 44.91 556 ALA A N 1
ATOM 4411 C CA . ALA A 1 556 ? -12.078 7.927 37.555 1.00 44.91 556 ALA A CA 1
ATOM 4412 C C . ALA A 1 556 ? -11.156 8.527 38.635 1.00 44.91 556 ALA A C 1
ATOM 4414 O O . ALA A 1 556 ? -10.554 7.769 39.392 1.00 44.91 556 ALA A O 1
ATOM 4415 N N . MET A 1 557 ? -11.057 9.859 38.731 1.00 42.81 557 MET A N 1
ATOM 4416 C CA . MET A 1 557 ? -10.244 10.549 39.747 1.00 42.81 557 MET A CA 1
ATOM 4417 C C . MET A 1 557 ? -11.040 11.065 40.961 1.00 42.81 557 MET A C 1
ATOM 4419 O O . MET A 1 557 ? -10.472 11.758 41.800 1.00 42.81 557 MET A O 1
ATOM 4423 N N . GLU A 1 558 ? -12.324 10.713 41.095 1.00 42.72 558 GLU A N 1
ATOM 4424 C CA . GLU A 1 558 ? -13.168 11.128 42.235 1.00 42.72 558 GLU A CA 1
ATOM 4425 C C . GLU A 1 558 ? -13.394 10.052 43.321 1.00 42.72 558 GLU A C 1
ATOM 4427 O O . GLU A 1 558 ? -14.253 10.242 44.180 1.00 42.72 558 GLU A O 1
ATOM 4432 N N . ASN A 1 559 ? -12.620 8.959 43.352 1.00 34.22 559 ASN A N 1
ATOM 4433 C CA . ASN A 1 559 ? -12.715 7.951 44.428 1.00 34.22 559 ASN A CA 1
ATOM 4434 C C . ASN A 1 559 ? -11.487 7.886 45.333 1.00 34.22 559 ASN A C 1
ATOM 4436 O O . ASN A 1 559 ? -10.375 7.657 44.804 1.00 34.22 559 ASN A O 1
#

Solvent-accessible surface area (backbone atoms only — not comparable to full-atom values): 32147 Å² total; per-residue (Å²): 118,75,68,60,62,52,50,62,63,70,57,64,77,71,79,68,71,71,79,76,76,88,72,59,79,76,60,58,79,78,70,71,86,85,78,82,81,77,76,84,68,82,82,77,84,86,77,96,72,84,88,82,75,77,57,49,38,93,68,91,70,91,79,74,61,57,50,101,85,69,43,75,59,78,90,55,67,38,67,48,58,64,63,63,63,66,44,63,83,73,87,76,83,78,82,72,60,69,70,59,43,50,52,53,53,50,52,52,50,54,50,50,31,56,74,71,69,47,77,45,73,70,56,39,54,71,40,50,60,16,72,44,39,58,35,66,43,54,40,64,59,40,68,43,80,46,70,43,52,76,62,32,72,44,39,62,34,58,69,56,47,36,38,51,48,34,52,42,19,45,52,44,36,40,76,72,67,44,76,50,85,91,69,76,87,55,71,84,83,55,66,72,46,28,30,39,34,29,80,74,38,24,42,33,37,27,19,62,84,17,46,70,70,46,40,23,48,24,84,44,77,50,50,71,68,54,46,44,73,76,42,66,86,55,58,66,50,76,85,45,61,89,38,35,42,74,30,60,47,77,84,40,46,33,53,51,47,53,42,20,52,49,37,45,36,50,76,71,61,60,54,54,70,90,80,43,95,70,49,47,47,55,48,46,53,51,48,54,54,23,38,49,51,37,68,68,69,45,54,58,60,51,53,40,71,72,47,46,80,68,32,46,53,87,62,88,52,38,66,55,32,52,46,65,49,52,78,70,51,86,81,74,46,19,45,30,34,46,79,44,99,88,55,53,71,44,94,32,82,56,33,52,82,91,67,48,69,67,86,87,50,70,69,50,52,31,66,21,57,72,49,58,38,68,24,27,35,34,35,21,39,39,59,57,79,46,22,37,45,33,33,77,77,50,50,28,37,23,34,34,36,41,61,63,42,37,56,41,45,51,29,51,60,74,39,42,68,62,50,53,54,51,51,51,53,50,52,52,43,48,56,50,48,50,54,43,50,52,52,52,50,24,52,56,28,48,79,70,79,38,79,30,96,43,70,67,64,54,68,59,55,72,66,61,52,52,54,49,48,53,52,45,53,55,52,47,52,55,48,51,58,53,50,51,57,52,58,66,56,49,33,38,78,59,29,72,86,74,24,38,68,57,35,32,70,96,86,40,41,5,37,40,38,45,48,45,57,71,36,23,27,31,36,28,31,50,64,40,45,55,59,83,46,62,75,66,39,72,46,62,44,67,91,79,83,54,98,82,64,66,78,73,58,84,77,72,79,79,120

Sequence (559 aa):
MLMCGDMAKKLSFTASSPPVLMAELHDLRKRNKRRSVRMIKCRAEGGRVPVGEDVFSVTTSSKYEVDYLGQSTKGDLNLKLDPLLSFGNGQATLEGPIEEVARTEAQAAENLITELGIQGPFSAQHSPRGIFCSRTLNLRSISVIGYDMDYTLLHYNVMAWEGRAYDYCMENLKNMGFPVDGLSFDPELVIRGLMIDKEKGNLVKADRFGYVQRAMHGTNMLSNKAVSEIYGRELVDLRNQSRWEFLNTFFSVSEAVAYAQMVDRLDDGAVSADLGTLDYKGLYKAVAKALFRAHVEGQLKSEIMSKPELFVEPDPELPLALLDQKEFFQMSHPLYEVVTGEGLMRPCFKVETGGLYSGGSAQMVESSLNVHGDEILYVGDHIYTDVSVSKVHLRWRTALICRELEEEYMALICSRGHREELIELINQKEVVGDLFNQLRLAFQRRSKGRPAQTLAATNLADQELTETMQKLLIVMQRLDEKIGLMLESDGELFNKRWGFLSRAGLWDKSHLMRQIEKYADIYTSRVSNFLNYTPFMYFRSQEQSLAHDSPLPDTAMEN

Secondary structure (DSSP, 8-state):
-TTHHHHHHHS----------TTSTTTTTSS--S-----------S--PPS---SEE----S---B-TTS-B-TTS-EE-HHHHHHSTT--SS--S-HHHHHHHHHHHHHHHHHHTT---HHHHHTSTTPPEESS-EEGGG--EEEE-SBTTTBEE-HHHHHHHHHHHHHHHHHHTT---TT----GGG--TT-EEETTTTEEEEEBTT-BEEEEEETTEEPPHHHHHHHHTTPBP-TT-TTTEEE--SGGGHHHHHHHHHHHHHHHTT-S-GGG-S--HHHHHHHHHHHHHHHHHSSHHHHHHTT-GGGTEE--SSHHHHHHHHHHH--------EE-STT--EE--S---TT--B-S--HHHHHHHHT--GGGEEEEES-IIIIIIHHHHHH--EEEEE-TTHHHHHHHHHHTHHHHHHHHHHHHHHHHHHHHHHHHHHHHHHHHTT---SSHHHHHS-HHHHHHHHHHHHHHHHHHHHHHHHHHHSTTTTT-TTT--TTBSSSSSBBHHHHHHHHH-SEEES-GGGGGGS-TT-EE-PPP---TT-PPPPGGGG--

pLDDT: mean 75.27, std 21.84, range [23.45, 98.56]

Organism: Brassica campestris (NCBI:txid3711)

InterPro domains:
  IPR008380 HAD-superfamily hydrolase, subfamily IG, 5'-nucleotidase [PF05761] (131-326)
  IPR008380 HAD-superfamily hydrolase, subfamily IG, 5'-nucleotidase [PF05761] (327-550)
  IPR008380 HAD-superfamily hydrolase, subfamily IG, 5'-nucleotidase [PTHR12103] (99-327)
  IPR023214 HAD superfamily [G3DSA:3.40.50.1000] (320-432)
  IPR036412 HAD-like superfamily [SSF56784] (128-551)

Nearest PDB structures (foldseek):
  6fxh-assembly1_A  TM=8.020E-01  e=1.916E-25  Homo sapiens
  2xjd-assembly1_A-2  TM=7.657E-01  e=1.967E-24  Homo sapiens
  6ddc-assembly1_A  TM=7.855E-01  e=3.301E-24  Homo sapiens
  6ddk-assembly1_B  TM=7.610E-01  e=1.173E-24  Homo sapiens
  5cqz-assembly1_B-2  TM=7.659E-01  e=2.617E-23  Homo sapiens

Radius of gyration: 30.98 Å; Cα contacts (8 Å, |Δi|>4): 737; chains: 1; bounding box: 77×86×74 Å